Protein 1VDW (pdb70)

Radius of gyration: 22.76 Å; Cα contacts (8 Å, |Δi|>4): 1187; chains: 2; bounding box: 51×47×70 Å

Solvent-accessible surface area: 20806 Å² total; per-residue (Å²): 84,45,168,76,20,83,127,16,0,64,21,4,30,160,50,1,56,139,57,0,48,85,27,39,72,50,112,145,1,40,112,52,88,53,177,125,27,38,34,0,30,72,38,1,16,84,35,4,10,49,52,1,95,121,87,32,10,11,1,0,2,68,124,69,24,138,29,105,67,76,28,71,51,5,0,1,1,20,18,14,14,7,32,29,0,1,40,21,8,0,1,0,0,0,1,1,0,0,2,5,78,99,123,81,38,34,2,0,2,0,8,1,8,31,29,142,24,19,0,7,0,11,52,84,128,5,1,27,31,87,48,124,143,21,147,22,55,154,53,93,110,103,12,0,0,0,16,13,27,110,13,84,8,52,114,1,19,88,84,9,130,63,28,13,10,0,15,1,7,0,0,0,0,0,0,0,0,47,12,1,0,2,0,0,0,0,25,55,90,135,5,39,5,1,20,1,0,0,0,1,10,0,0,79,57,6,46,9,49,0,39,39,84,123,25,146,90,8,146,22,46,26,31,7,93,73,95,18,17,0,0,0,0,20,46,62,131,12,0,79,25,1,42,170,8,55,37,219,160,145,109,92,61,101,85,15,0,58,28,0,12,130,43,0,43,140,51,1,45,84,13,37,34,50,104,104,0,46,96,70,95,92,191,130,44,68,23,2,34,68,33,9,64,94,29,0,7,34,48,1,106,124,82,32,10,20,0,11,8,111,124,50,30,128,37,124,72,71,30,68,62,10,0,11,2,57,11,16,17,8,55,29,0,0,43,24,1,0,1,0,0,0,0,9,0,0,2,0,74,99,155,92,29,57,12,0,2,0,7,1,9,34,31,125,25,13,0,8,0,53,52,74,142,0,0,51,32,83,46,124,114,22,124,26,54,156,72,30,156,99,14,0,0,0,20,18,23,104,9,74,0,41,135,0,17,106,74,14,110,65,28,16,8,0,12,2,14,2,0,0,0,0,0,0,0,47,12,1,0,0,0,0,0,0,8,48,88,130,6,61,17,18,45,5,0,6,0,0,3,0,0,82,47,0,38,7,46,1,29,40,40,135,25,144,88,19,136,21,35,38,37,39,113,119,103,39,25,0,0,0,0,20,38,54,117,12,0,54,30,0,40,164,7,22,58,204

B-factor: mean 20.45, std 10.45, range [6.35, 53.32]

Nearest PDB structures (foldseek):
  1vdw-assembly1_A  TM=1.004E+00  e=4.006E-56  Pyrococcus horikoshii
  1vdw-assembly1_B  TM=9.586E-01  e=2.798E-47  Pyrococcus horikoshii
  1xi6-assembly1_A  TM=9.812E-01  e=2.515E-36  Pyrococcus furiosus
  2pcr-assembly1_A  TM=8.119E-01  e=1.303E-19  Aquifex aeolicus VF5
  3t0j-assembly1_B  TM=8.294E-01  e=2.938E-17  Staphylococcus aureus subsp. aureus MSSA476

CATH classification: 3.30.540.10 (+1 more: 3.40.190.80)

InterPro domains:
  IPR000760 Inositol monophosphatase-like [PF00459] (5-253)
  IPR000760 Inositol monophosphatase-like [PR00377] (41-61)
  IPR000760 Inositol monophosphatase-like [PR00377] (81-97)
  IPR000760 Inositol monophosphatase-like [PR00377] (130-153)
  IPR000760 Inositol monophosphatase-like [PR00377] (164-185)
  IPR000760 Inositol monophosphatase-like [PR00377] (197-221)
  IPR020583 Inositol monophosphatase, metal-binding site [PS00629] (81-94)

Structure (mmCIF, N/CA/C/O backbone):
data_1VDW
#
_entry.id   1VDW
#
_cell.length_a   47.989
_cell.length_b   89.762
_cell.length_c   120.576
_cell.angle_alpha   90.00
_cell.angle_beta   90.00
_cell.angle_gamma   90.00
#
_symmetry.space_group_name_H-M   'P 21 21 21'
#
loop_
_entity.id
_entity.type
_entity.pdbx_description
1 polymer 'hypothetical protein PH1897'
2 non-polymer 1,2-ETHANEDIOL
3 water water
#
loop_
_atom_site.group_PDB
_atom_site.id
_atom_site.type_symbol
_atom_site.label_atom_id
_atom_site.label_alt_id
_atom_site.label_comp_id
_atom_site.label_asym_id
_atom_site.label_entity_id
_atom_site.label_seq_id
_atom_site.pdbx_PDB_ins_code
_atom_site.Cartn_x
_atom_site.Cartn_y
_atom_site.Cartn_z
_atom_site.occupancy
_atom_site.B_iso_or_equiv
_atom_site.auth_seq_id
_atom_site.auth_comp_id
_atom_site.auth_asym_id
_atom_site.auth_atom_id
_atom_site.pdbx_PDB_model_num
ATOM 1 N N . SER A 1 2 ? 4.707 64.732 0.144 1.00 24.46 2 SER A N 1
ATOM 2 C CA . SER A 1 2 ? 3.265 64.440 0.375 1.00 23.80 2 SER A CA 1
ATOM 3 C C . SER A 1 2 ? 2.888 64.796 1.806 1.00 23.38 2 SER A C 1
ATOM 4 O O . SER A 1 2 ? 3.755 65.040 2.644 1.00 24.10 2 SER A O 1
ATOM 7 N N . VAL A 1 3 ? 1.592 64.828 2.086 1.00 23.38 3 VAL A N 1
ATOM 8 C CA . VAL A 1 3 ? 1.141 65.135 3.433 1.00 22.22 3 VAL A CA 1
ATOM 9 C C . VAL A 1 3 ? 1.692 64.070 4.378 1.00 21.44 3 VAL A C 1
ATOM 10 O O . VAL A 1 3 ? 2.108 64.372 5.496 1.00 21.94 3 VAL A O 1
ATOM 14 N N . LYS A 1 4 ? 1.721 62.825 3.911 1.00 21.06 4 LYS A N 1
ATOM 15 C CA . LYS A 1 4 ? 2.221 61.717 4.720 1.00 19.67 4 LYS A CA 1
ATOM 16 C C . LYS A 1 4 ? 3.660 61.920 5.199 1.00 19.22 4 LYS A C 1
ATOM 17 O O . LYS A 1 4 ? 3.980 61.660 6.361 1.00 19.72 4 LYS A O 1
ATOM 23 N N . THR A 1 5 ? 4.531 62.380 4.309 1.00 18.56 5 THR A N 1
ATOM 24 C CA . THR A 1 5 ? 5.922 62.601 4.679 1.00 18.85 5 THR A CA 1
ATOM 25 C C . THR A 1 5 ? 6.079 63.764 5.663 1.00 17.56 5 THR A C 1
ATOM 26 O O . THR A 1 5 ? 6.972 63.753 6.508 1.00 16.96 5 THR A O 1
ATOM 30 N N . TRP A 1 6 ? 5.212 64.767 5.559 1.00 16.90 6 TRP A N 1
ATOM 31 C CA . TRP A 1 6 ? 5.285 65.900 6.474 1.00 16.72 6 TRP A CA 1
ATOM 32 C C . TRP A 1 6 ? 4.856 65.475 7.875 1.00 16.89 6 TRP A C 1
ATOM 33 O O . TRP A 1 6 ? 5.372 65.977 8.874 1.00 15.43 6 TRP A O 1
ATOM 44 N N . ARG A 1 7 ? 3.916 64.540 7.950 1.00 16.35 7 ARG A N 1
ATOM 45 C CA . ARG A 1 7 ? 3.455 64.064 9.244 1.00 16.17 7 ARG A CA 1
ATOM 46 C C . ARG A 1 7 ? 4.586 63.316 9.953 1.00 17.38 7 ARG A C 1
ATOM 47 O O . ARG A 1 7 ? 4.695 63.350 11.178 1.00 17.16 7 ARG A O 1
ATOM 55 N N . LYS A 1 8 ? 5.441 62.653 9.176 1.00 16.97 8 LYS A N 1
ATOM 56 C CA . LYS A 1 8 ? 6.582 61.932 9.742 1.00 15.82 8 LYS A CA 1
ATOM 57 C C . LYS A 1 8 ? 7.539 62.959 10.348 1.00 16.20 8 LYS A C 1
ATOM 58 O O . LYS A 1 8 ? 8.119 62.747 11.414 1.00 15.34 8 LYS A O 1
ATOM 64 N N . ILE A 1 9 ? 7.695 64.084 9.661 1.00 15.98 9 ILE A N 1
ATOM 65 C CA . ILE A 1 9 ? 8.564 65.145 10.145 1.00 15.87 9 ILE A CA 1
ATOM 66 C C . ILE A 1 9 ? 8.021 65.718 11.458 1.00 14.60 9 ILE A C 1
ATOM 67 O O . ILE A 1 9 ? 8.789 66.050 12.362 1.00 14.95 9 ILE A O 1
ATOM 75 N N . ALA A 1 10 ? 6.700 65.821 11.562 1.00 13.66 10 ALA A N 1
ATOM 76 C CA . ALA A 1 10 ? 6.083 66.343 12.779 1.00 13.19 10 ALA A CA 1
ATOM 77 C C . ALA A 1 10 ? 6.483 65.469 13.966 1.00 13.38 10 ALA A C 1
ATOM 78 O O . ALA A 1 10 ? 6.792 65.972 15.049 1.00 13.37 10 ALA A O 1
ATOM 80 N N . ILE A 1 11 ? 6.482 64.154 13.759 1.00 13.73 11 ILE A N 1
ATOM 81 C CA . ILE A 1 11 ? 6.858 63.239 14.826 1.00 13.67 11 ILE A CA 1
ATOM 82 C C . ILE A 1 11 ? 8.333 63.401 15.196 1.00 14.23 11 ILE A C 1
ATOM 83 O O . ILE A 1 11 ? 8.683 63.354 16.372 1.00 14.90 11 ILE A O 1
ATOM 88 N N . ASP A 1 12 ? 9.203 63.581 14.204 1.00 13.91 12 ASP A N 1
ATOM 89 C CA . ASP A 1 12 ? 10.619 63.780 14.507 1.00 15.33 12 ASP A CA 1
ATOM 90 C C . ASP A 1 12 ? 10.736 65.007 15.408 1.00 15.37 12 ASP A C 1
ATOM 91 O O . ASP A 1 12 ? 11.521 65.027 16.354 1.00 15.86 12 ASP A O 1
ATOM 96 N N . ILE A 1 13 ? 9.949 66.034 15.101 1.00 14.54 13 ILE A N 1
ATOM 97 C CA . ILE A 1 13 ? 9.964 67.264 15.879 1.00 14.82 13 ILE A CA 1
ATOM 98 C C . ILE A 1 13 ? 9.447 67.046 17.301 1.00 14.56 13 ILE A C 1
ATOM 99 O O . ILE A 1 13 ? 10.029 67.560 18.256 1.00 14.48 13 ILE A O 1
ATOM 104 N N . ILE A 1 14 ? 8.370 66.281 17.451 1.00 12.98 14 ILE A N 1
ATOM 105 C CA . ILE A 1 14 ? 7.847 65.999 18.787 1.00 14.69 14 ILE A CA 1
ATOM 106 C C . ILE A 1 14 ? 8.976 65.385 19.607 1.00 15.10 14 ILE A C 1
ATOM 107 O O . ILE A 1 14 ? 9.248 65.803 20.730 1.00 15.12 14 ILE A O 1
ATOM 112 N N . ARG A 1 15 ? 9.641 64.389 19.029 1.00 15.08 15 ARG A N 1
ATOM 113 C CA . ARG A 1 15 ? 10.736 63.717 19.714 1.00 14.32 15 ARG A CA 1
ATOM 114 C C . ARG A 1 15 ? 11.898 64.656 20.031 1.00 15.08 15 ARG A C 1
ATOM 115 O O . ARG A 1 15 ? 12.424 64.641 21.145 1.00 15.72 15 ARG A O 1
ATOM 123 N N . ASP A 1 16 ? 12.300 65.474 19.064 1.00 15.82 16 ASP A N 1
ATOM 124 C CA . ASP A 1 16 ? 13.395 66.410 19.290 1.00 17.17 16 ASP A CA 1
ATOM 125 C C . ASP A 1 16 ? 13.026 67.415 20.380 1.00 17.05 16 ASP A C 1
ATOM 126 O O . ASP A 1 16 ? 13.858 67.774 21.215 1.00 16.93 16 ASP A O 1
ATOM 134 N N . PHE A 1 17 ? 11.771 67.856 20.373 1.00 16.08 17 PHE A N 1
ATOM 135 C CA . PHE A 1 17 ? 11.297 68.819 21.356 1.00 15.30 17 PHE A CA 1
ATOM 136 C C . PHE A 1 17 ? 11.312 68.235 22.764 1.00 16.07 17 PHE A C 1
ATOM 137 O O . PHE A 1 17 ? 11.829 68.854 23.694 1.00 14.94 17 PHE A O 1
ATOM 145 N N . ASP A 1 18 ? 10.736 67.050 22.929 1.00 15.59 18 ASP A N 1
ATOM 146 C CA . ASP A 1 18 ? 10.705 66.429 24.248 1.00 16.94 18 ASP A CA 1
ATOM 147 C C . ASP A 1 18 ? 12.106 66.154 24.783 1.00 18.05 18 ASP A C 1
ATOM 148 O O . ASP A 1 18 ? 12.343 66.224 25.987 1.00 18.90 18 ASP A O 1
ATOM 153 N N . HIS A 1 19 ? 13.040 65.847 23.890 1.00 18.89 19 HIS A N 1
ATOM 154 C CA . HIS A 1 19 ? 14.394 65.538 24.322 1.00 19.94 19 HIS A CA 1
ATOM 155 C C . HIS A 1 19 ? 15.262 66.747 24.645 1.00 19.12 19 HIS A C 1
ATOM 156 O O . HIS A 1 19 ? 16.023 66.725 25.611 1.00 19.86 19 HIS A O 1
ATOM 163 N N . ASN A 1 20 ? 15.139 67.802 23.849 1.00 17.70 20 ASN A N 1
ATOM 164 C CA . ASN A 1 20 ? 15.957 68.993 24.039 1.00 19.07 20 ASN A CA 1
ATOM 165 C C . ASN A 1 20 ? 15.304 70.152 24.774 1.00 18.70 20 ASN A C 1
ATOM 166 O O . ASN A 1 20 ? 15.991 70.936 25.426 1.00 20.28 20 ASN A O 1
ATOM 171 N N . ILE A 1 21 ? 13.985 70.267 24.668 1.00 18.11 21 ILE A N 1
ATOM 172 C CA . ILE A 1 21 ? 13.282 71.367 25.309 1.00 17.09 21 ILE A CA 1
ATOM 173 C C . ILE A 1 21 ? 12.590 71.041 26.629 1.00 16.47 21 ILE A C 1
ATOM 174 O O . ILE A 1 21 ? 12.768 71.759 27.610 1.00 15.56 21 ILE A O 1
ATOM 179 N N . MET A 1 22 ? 11.805 69.971 26.677 1.00 15.76 22 MET A N 1
ATOM 180 C CA . MET A 1 22 ? 11.099 69.662 27.918 1.00 17.30 22 MET A CA 1
ATOM 181 C C . MET A 1 22 ? 11.973 69.500 29.164 1.00 18.59 22 MET A C 1
ATOM 182 O O . MET A 1 22 ? 11.541 69.842 30.266 1.00 18.76 22 MET A O 1
ATOM 187 N N . PRO A 1 23 ? 13.204 68.976 29.021 1.00 19.43 23 PRO A N 1
ATOM 188 C CA . PRO A 1 23 ? 14.005 68.848 30.242 1.00 20.44 23 PRO A CA 1
ATOM 189 C C . PRO A 1 23 ? 14.304 70.222 30.840 1.00 20.17 23 PRO A C 1
ATOM 190 O O . PRO A 1 23 ? 14.715 70.337 31.995 1.00 21.78 23 PRO A O 1
ATOM 194 N N . LEU A 1 24 ? 14.091 71.264 30.043 1.00 19.14 24 LEU A N 1
ATOM 195 C CA . LEU A 1 24 ? 14.338 72.630 30.480 1.00 18.28 24 LEU A CA 1
ATOM 196 C C . LEU A 1 24 ? 13.157 73.229 31.241 1.00 17.54 24 LEU A C 1
ATOM 197 O O . LEU A 1 24 ? 13.295 74.270 31.883 1.00 18.66 24 LEU A O 1
ATOM 202 N N . PHE A 1 25 ? 11.996 72.581 31.162 1.00 17.40 25 PHE A N 1
ATOM 203 C CA . PHE A 1 25 ? 10.810 73.072 31.862 1.00 15.46 25 PHE A CA 1
ATOM 204 C C . PHE A 1 25 ? 11.044 72.874 33.357 1.00 16.19 25 PHE A C 1
ATOM 205 O O . PHE A 1 25 ? 11.189 71.746 33.833 1.00 17.75 25 PHE A O 1
ATOM 213 N N . GLY A 1 26 ? 11.089 73.980 34.090 1.00 16.50 26 GLY A N 1
ATOM 214 C CA . GLY A 1 26 ? 11.336 73.912 35.518 1.00 18.07 26 GLY A CA 1
ATOM 215 C C . GLY A 1 26 ? 12.810 74.108 35.825 1.00 20.47 26 GLY A C 1
ATOM 216 O O . GLY A 1 26 ? 13.205 74.178 36.990 1.00 21.41 26 GLY A O 1
ATOM 217 N N . ASN A 1 27 ? 13.625 74.195 34.777 1.00 21.46 27 ASN A N 1
ATOM 218 C CA . ASN A 1 27 ? 15.069 74.385 34.918 1.00 23.25 27 ASN A CA 1
ATOM 219 C C . ASN A 1 27 ? 15.433 75.857 34.715 1.00 24.03 27 ASN A C 1
ATOM 220 O O . ASN A 1 27 ? 15.181 76.424 33.654 1.00 23.12 27 ASN A O 1
ATOM 225 N N . PRO A 1 28 ? 16.045 76.489 35.727 1.00 25.09 28 PRO A N 1
ATOM 226 C CA . PRO A 1 28 ? 16.443 77.900 35.654 1.00 25.52 28 PRO A CA 1
ATOM 227 C C . PRO A 1 28 ? 17.280 78.272 34.427 1.00 25.60 28 PRO A C 1
ATOM 228 O O . PRO A 1 28 ? 17.195 79.395 33.929 1.00 25.82 28 PRO A O 1
ATOM 232 N N . LYS A 1 29 ? 18.085 77.331 33.944 1.00 26.64 29 LYS A N 1
ATOM 233 C CA . LYS A 1 29 ? 18.935 77.573 32.780 1.00 27.59 29 LYS A CA 1
ATOM 234 C C . LYS A 1 29 ? 18.137 78.035 31.565 1.00 26.95 29 LYS A C 1
ATOM 235 O O . LYS A 1 29 ? 18.623 78.822 30.753 1.00 27.82 29 LYS A O 1
ATOM 241 N N . ALA A 1 30 ? 16.911 77.539 31.447 1.00 26.47 30 ALA A N 1
ATOM 242 C CA . ALA A 1 30 ? 16.045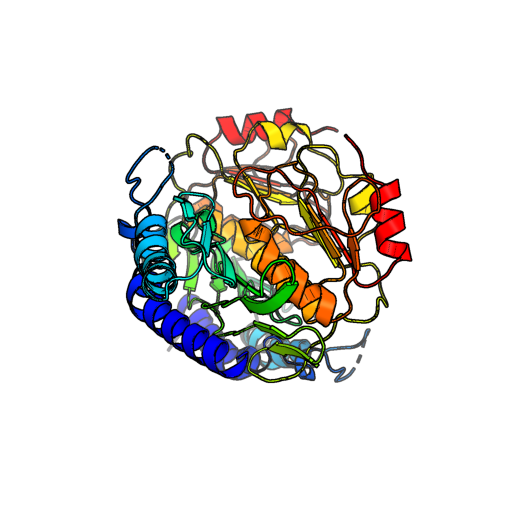 77.880 30.324 1.00 25.17 30 ALA A CA 1
ATOM 243 C C . ALA A 1 30 ? 15.728 79.369 30.208 1.00 24.93 30 ALA A C 1
ATOM 244 O O . ALA A 1 30 ? 15.531 79.883 29.106 1.00 23.89 30 ALA A O 1
ATOM 246 N N . SER A 1 31 ? 15.690 80.063 31.341 1.00 24.72 31 SER A N 1
ATOM 247 C CA . SER A 1 31 ? 15.356 81.484 31.358 1.00 25.95 31 SER A CA 1
ATOM 248 C C . SER A 1 31 ? 16.510 82.447 31.106 1.00 26.15 31 SER A C 1
ATOM 249 O O . SER A 1 31 ? 16.294 83.650 30.961 1.00 26.75 31 SER A O 1
ATOM 252 N N . GLU A 1 32 ? 17.732 81.932 31.053 1.00 26.50 32 GLU A N 1
ATOM 253 C CA . GLU A 1 32 ? 18.885 82.792 30.831 1.00 27.59 32 GLU A CA 1
ATOM 254 C C . GLU A 1 32 ? 18.789 83.545 29.509 1.00 26.94 32 GLU A C 1
ATOM 255 O O . GLU A 1 32 ? 18.594 82.947 28.449 1.00 25.87 32 GLU A O 1
ATOM 261 N N . THR A 1 33 ? 18.916 84.866 29.586 1.00 26.92 33 THR A N 1
ATOM 262 C CA . THR A 1 33 ? 18.860 85.712 28.404 1.00 28.39 33 THR A CA 1
ATOM 263 C C . THR A 1 33 ? 20.178 85.618 27.663 1.00 29.98 33 THR A C 1
ATOM 264 O O . THR A 1 33 ? 21.245 85.915 28.205 1.00 30.36 33 THR A O 1
ATOM 268 N N . ILE A 1 34 ? 20.086 85.203 26.414 1.00 31.36 34 ILE A N 1
ATOM 269 C CA . ILE A 1 34 ? 21.247 85.030 25.567 1.00 33.76 34 ILE A CA 1
ATOM 270 C C . ILE A 1 34 ? 21.665 86.293 24.886 1.00 35.18 34 ILE A C 1
ATOM 271 O O . ILE A 1 34 ? 22.800 86.755 24.988 1.00 35.47 34 ILE A O 1
ATOM 276 N N . SER A 1 35 ? 20.721 86.816 24.133 1.00 36.97 35 SER A N 1
ATOM 277 C CA . SER A 1 35 ? 20.998 87.977 23.360 1.00 39.17 35 SER A CA 1
ATOM 278 C C . SER A 1 35 ? 19.840 88.913 23.408 1.00 40.40 35 SER A C 1
ATOM 279 O O . SER A 1 35 ? 18.739 88.565 23.831 1.00 40.75 35 SER A O 1
ATOM 282 N N . ILE A 1 36 ? 20.114 90.129 22.991 1.00 41.79 36 ILE A N 1
ATOM 283 C CA . ILE A 1 36 ? 19.088 91.123 22.937 1.00 42.93 36 ILE A CA 1
ATOM 284 C C . ILE A 1 36 ? 19.292 91.865 21.634 1.00 43.46 36 ILE A C 1
ATOM 285 O O . ILE A 1 36 ? 20.098 92.785 21.548 1.00 44.14 36 ILE A O 1
ATOM 290 N N . GLU A 1 42 ? 14.221 90.170 24.088 1.00 35.68 42 GLU A N 1
ATOM 291 C CA . GLU A 1 42 ? 15.128 89.259 24.787 1.00 35.92 42 GLU A CA 1
ATOM 292 C C . GLU A 1 42 ? 15.013 87.814 24.318 1.00 35.01 42 GLU A C 1
ATOM 293 O O . GLU A 1 42 ? 13.938 87.218 24.380 1.00 35.38 42 GLU A O 1
ATOM 299 N N . THR A 1 43 ? 16.122 87.245 23.866 1.00 33.06 43 THR A N 1
ATOM 300 C CA . THR A 1 43 ? 16.120 85.861 23.420 1.00 30.19 43 THR A CA 1
ATOM 301 C C . THR A 1 43 ? 16.716 85.041 24.549 1.00 28.19 43 THR A C 1
ATOM 302 O O . THR A 1 43 ? 17.779 85.378 25.064 1.00 28.01 43 THR A O 1
ATOM 306 N N . LYS A 1 44 ? 16.023 83.981 24.946 1.00 24.01 44 LYS A N 1
ATOM 307 C CA . LYS A 1 44 ? 16.504 83.141 26.034 1.00 22.78 44 LYS A CA 1
ATOM 308 C C . LYS A 1 44 ? 16.957 81.766 25.563 1.00 20.12 44 LYS A C 1
ATOM 309 O O . LYS A 1 44 ? 16.684 81.365 24.432 1.00 19.00 44 LYS A O 1
ATOM 315 N N . VAL A 1 45 ? 17.658 81.049 26.436 1.00 19.65 45 VAL A N 1
ATOM 316 C CA . VAL A 1 45 ? 18.167 79.725 26.103 1.00 19.26 45 VAL A CA 1
ATOM 317 C C . VAL A 1 45 ? 17.125 78.818 25.456 1.00 17.77 45 VAL A C 1
ATOM 318 O O . VAL A 1 45 ? 17.357 78.279 24.379 1.00 17.35 45 VAL A O 1
ATOM 322 N N . VAL A 1 46 ? 15.968 78.664 26.091 1.00 16.71 46 VAL A N 1
ATOM 323 C CA . VAL A 1 46 ? 14.943 77.788 25.536 1.00 15.72 46 VAL A CA 1
ATOM 324 C C . VAL A 1 46 ? 14.491 78.196 24.127 1.00 14.40 46 VAL A C 1
ATOM 325 O O . VAL A 1 46 ? 14.208 77.334 23.295 1.00 14.71 46 VAL A O 1
ATOM 329 N N . ASP A 1 47 ? 14.431 79.495 23.855 1.00 14.24 47 ASP A N 1
ATOM 330 C CA . ASP A 1 47 ? 14.026 79.969 22.530 1.00 14.55 47 ASP A CA 1
ATOM 331 C C . ASP A 1 47 ? 15.041 79.539 21.476 1.00 15.25 47 ASP A C 1
ATOM 332 O O . ASP A 1 47 ? 14.679 79.066 20.399 1.00 15.32 47 ASP A O 1
ATOM 337 N N . LYS A 1 48 ? 16.318 79.716 21.802 1.00 15.12 48 LYS A N 1
ATOM 338 C CA . LYS A 1 48 ? 17.396 79.372 20.887 1.00 15.57 48 LYS A CA 1
ATOM 339 C C . LYS A 1 48 ? 17.487 77.874 20.647 1.00 14.53 48 LYS A C 1
ATOM 340 O O . LYS A 1 48 ? 17.703 77.436 19.515 1.00 14.91 48 LYS A O 1
ATOM 346 N N . VAL A 1 49 ? 17.335 77.086 21.704 1.00 14.61 49 VAL A N 1
ATOM 347 C CA . VAL A 1 49 ? 17.395 75.642 21.552 1.00 16.22 49 VAL A CA 1
ATOM 348 C C . VAL A 1 49 ? 16.234 75.185 20.677 1.00 16.40 49 VAL A C 1
ATOM 349 O O . VAL A 1 49 ? 16.410 74.358 19.784 1.00 17.50 49 VAL A O 1
ATOM 353 N N . ALA A 1 50 ? 15.049 75.736 20.924 1.00 16.11 50 ALA A N 1
ATOM 354 C CA . ALA A 1 50 ? 13.876 75.371 20.140 1.00 16.29 50 ALA A CA 1
ATOM 355 C C . ALA A 1 50 ? 14.097 75.743 18.679 1.00 15.90 50 ALA A C 1
ATOM 356 O O . ALA A 1 50 ? 13.738 74.992 17.772 1.00 16.79 50 ALA A O 1
ATOM 358 N N . GLU A 1 51 ? 14.697 76.907 18.459 1.00 16.80 51 GLU A N 1
ATOM 359 C CA . GLU A 1 51 ? 14.967 77.373 17.109 1.00 17.51 51 GLU A CA 1
ATOM 360 C C . GLU A 1 51 ? 15.981 76.472 16.408 1.00 17.85 51 GLU A C 1
ATOM 361 O O . GLU A 1 51 ? 15.792 76.096 15.251 1.00 17.89 51 GLU A O 1
ATOM 367 N N . ASN A 1 52 ? 17.052 76.120 17.114 1.00 17.59 52 ASN A N 1
ATOM 368 C CA . ASN A 1 52 ? 18.095 75.274 16.538 1.00 18.56 52 ASN A CA 1
ATOM 369 C C . ASN A 1 52 ? 17.587 73.946 16.007 1.00 20.69 52 ASN A C 1
ATOM 370 O O . ASN A 1 52 ? 17.896 73.564 14.879 1.00 21.78 52 ASN A O 1
ATOM 375 N N . ILE A 1 53 ? 16.812 73.240 16.820 1.00 21.83 53 ILE A N 1
ATOM 376 C CA . ILE A 1 53 ? 16.305 71.933 16.427 1.00 24.58 53 ILE A CA 1
ATOM 377 C C . ILE A 1 53 ? 15.288 71.935 15.292 1.00 24.52 53 ILE A C 1
ATOM 378 O O . ILE A 1 53 ? 15.339 71.073 14.413 1.00 26.19 53 ILE A O 1
ATOM 383 N N . ILE A 1 54 ? 14.380 72.903 15.288 1.00 23.09 54 ILE A N 1
ATOM 384 C CA . ILE A 1 54 ? 13.353 72.942 14.257 1.00 23.30 54 ILE A CA 1
ATOM 385 C C . ILE A 1 54 ? 13.757 73.643 12.960 1.00 23.37 54 ILE A C 1
ATOM 386 O O . ILE A 1 54 ? 13.465 73.147 11.872 1.00 22.75 54 ILE A O 1
ATOM 395 N N . ILE A 1 55 ? 14.427 74.784 13.062 1.00 23.87 55 ILE A N 1
ATOM 396 C CA . ILE A 1 55 ? 14.835 75.505 11.863 1.00 24.54 55 ILE A CA 1
ATOM 397 C C . ILE A 1 55 ? 15.820 74.689 11.035 1.00 24.55 55 ILE A C 1
ATOM 398 O O . ILE A 1 55 ? 15.702 74.615 9.811 1.00 24.51 55 ILE A O 1
ATOM 403 N N . SER A 1 56 ? 16.787 74.070 11.704 1.00 24.08 56 SER A N 1
ATOM 404 C CA . SER A 1 56 ? 17.781 73.259 11.012 1.00 24.52 56 SER A CA 1
ATOM 405 C C . SER A 1 56 ? 17.088 72.119 10.275 1.00 23.09 56 SER A C 1
ATOM 406 O O . SER A 1 56 ? 17.448 71.780 9.148 1.00 23.42 56 SER A O 1
ATOM 409 N N . LYS A 1 57 ? 16.085 71.537 10.920 1.00 22.16 57 LYS A N 1
ATOM 410 C CA . LYS A 1 57 ? 15.326 70.432 10.348 1.00 21.72 57 LYS A CA 1
ATOM 411 C C . LYS A 1 57 ? 14.778 70.779 8.966 1.00 21.26 57 LYS A C 1
ATOM 412 O O . LYS A 1 57 ? 14.995 70.050 7.997 1.00 21.82 57 LYS A O 1
ATOM 418 N N . PHE A 1 58 ? 14.075 71.902 8.874 1.00 19.79 58 PHE A N 1
ATOM 419 C CA . PHE A 1 58 ? 13.492 72.328 7.609 1.00 19.25 58 PHE A CA 1
ATOM 420 C C . PHE A 1 58 ? 14.515 72.896 6.635 1.00 20.14 58 PHE A C 1
ATOM 421 O O . PHE A 1 58 ? 14.385 72.721 5.423 1.00 18.76 58 PHE A O 1
ATOM 429 N N . LYS A 1 59 ? 15.535 73.567 7.158 1.00 20.91 59 LYS A N 1
ATOM 430 C CA . LYS A 1 59 ? 16.571 74.133 6.303 1.00 22.14 59 LYS A CA 1
ATOM 431 C C . LYS A 1 59 ? 17.279 73.006 5.558 1.00 22.68 59 LYS A C 1
ATOM 432 O O . LYS A 1 59 ? 17.514 73.099 4.353 1.00 22.11 59 LYS A O 1
ATOM 438 N N . ASP A 1 60 ? 17.605 71.937 6.281 1.00 22.44 60 ASP A N 1
ATOM 439 C CA . ASP A 1 60 ? 18.292 70.792 5.691 1.00 23.26 60 ASP A CA 1
ATOM 440 C C . ASP A 1 60 ? 17.441 70.057 4.661 1.00 22.59 60 ASP A C 1
ATOM 441 O O . ASP A 1 60 ? 17.971 69.335 3.817 1.00 22.23 60 ASP A O 1
ATOM 446 N N . LEU A 1 61 ? 16.124 70.228 4.735 1.00 21.54 61 LEU A N 1
ATOM 447 C CA . LEU A 1 61 ? 15.222 69.583 3.786 1.00 20.61 61 LEU A CA 1
ATOM 448 C C . LEU A 1 61 ? 15.211 70.344 2.469 1.00 20.53 61 LEU A C 1
ATOM 449 O O . LEU A 1 61 ? 14.682 69.861 1.467 1.00 21.56 61 LEU A O 1
ATOM 454 N N . GLY A 1 62 ? 15.787 71.541 2.485 1.00 20.01 62 GLY A N 1
ATOM 455 C CA . GLY A 1 62 ? 15.855 72.356 1.286 1.00 20.24 62 GLY A CA 1
ATOM 456 C C . GLY A 1 62 ? 14.627 73.193 0.978 1.00 19.97 62 GLY A C 1
ATOM 457 O O . GLY A 1 62 ? 14.487 73.691 -0.137 1.00 20.54 62 GLY A O 1
ATOM 458 N N . VAL A 1 63 ? 13.738 73.362 1.951 1.00 18.60 63 VAL A N 1
ATOM 459 C CA . VAL A 1 63 ? 12.534 74.157 1.729 1.00 18.19 63 VAL A CA 1
ATOM 460 C C . VAL A 1 63 ? 12.730 75.590 2.217 1.00 16.28 63 VAL A C 1
ATOM 461 O O . VAL A 1 63 ? 13.692 75.882 2.931 1.00 17.87 63 VAL A O 1
ATOM 465 N N . ASN A 1 64 ? 11.829 76.484 1.817 1.00 16.76 64 ASN A N 1
ATOM 466 C CA . ASN A 1 64 ? 11.910 77.873 2.254 1.00 16.82 64 ASN A CA 1
ATOM 467 C C . ASN A 1 64 ? 11.403 77.896 3.689 1.00 16.63 64 ASN A C 1
ATOM 468 O O . ASN A 1 64 ? 10.509 77.129 4.045 1.00 16.39 64 ASN A O 1
ATOM 473 N N . VAL A 1 65 ? 11.972 78.766 4.514 1.00 16.87 65 VAL A N 1
ATOM 474 C CA . VAL A 1 65 ? 11.565 78.842 5.908 1.00 16.88 65 VAL A CA 1
ATOM 475 C C . VAL A 1 65 ? 11.291 80.263 6.360 1.00 18.11 65 VAL A C 1
ATOM 476 O O . VAL A 1 65 ? 12.047 81.186 6.054 1.00 19.76 65 VAL A O 1
ATOM 480 N N . VAL A 1 66 ? 10.199 80.431 7.095 1.00 17.05 66 VAL A N 1
ATOM 481 C CA . VAL A 1 66 ? 9.826 81.730 7.626 1.00 15.93 66 VAL A CA 1
ATOM 482 C C . VAL A 1 66 ? 9.644 81.579 9.130 1.00 15.88 66 VAL A C 1
ATOM 483 O O . VAL A 1 66 ? 8.813 80.795 9.588 1.00 16.17 66 VAL A O 1
ATOM 487 N N . SER A 1 67 ? 10.453 82.303 9.892 1.00 15.94 67 SER A N 1
ATOM 488 C CA . SER A 1 67 ? 10.373 82.274 11.347 1.00 18.74 67 SER A CA 1
ATOM 489 C C . SER A 1 67 ? 10.674 83.700 11.799 1.00 20.28 67 SER A C 1
ATOM 490 O O . SER A 1 67 ? 11.482 84.393 11.182 1.00 20.98 67 SER A O 1
ATOM 494 N N . GLU A 1 68 ? 10.025 84.137 12.871 1.00 22.03 68 GLU A N 1
ATOM 495 C CA . GLU A 1 68 ? 10.202 85.500 13.362 1.00 24.74 68 GLU A CA 1
ATOM 496 C C . GLU A 1 68 ? 11.640 85.958 13.586 1.00 26.44 68 GLU A C 1
ATOM 497 O O . GLU A 1 68 ? 12.037 87.018 13.097 1.00 26.32 68 GLU A O 1
ATOM 503 N N . GLU A 1 69 ? 12.421 85.167 14.313 1.00 28.25 69 GLU A N 1
ATOM 504 C CA . GLU A 1 69 ? 13.801 85.537 14.613 1.00 30.86 69 GLU A CA 1
ATOM 505 C C . GLU A 1 69 ? 14.795 85.400 13.461 1.00 31.61 69 GLU A C 1
ATOM 506 O O . GLU A 1 69 ? 15.776 86.142 13.395 1.00 32.71 69 GLU A O 1
ATOM 512 N N . ILE A 1 70 ? 14.546 84.461 12.555 1.00 32.54 70 ILE A N 1
ATOM 513 C CA . ILE A 1 70 ? 15.443 84.245 11.424 1.00 32.89 70 ILE A CA 1
ATOM 514 C C . ILE A 1 70 ? 14.954 84.938 10.154 1.00 32.57 70 ILE A C 1
ATOM 515 O O . ILE A 1 70 ? 15.699 85.079 9.183 1.00 33.37 70 ILE A O 1
ATOM 520 N N . GLY A 1 71 ? 13.703 85.383 10.170 1.00 31.84 71 GLY A N 1
ATOM 521 C CA . GLY A 1 71 ? 13.150 86.053 9.009 1.00 30.86 71 GLY A CA 1
ATOM 522 C C . GLY A 1 71 ? 12.675 85.067 7.960 1.00 31.14 71 GLY A C 1
ATOM 523 O O . GLY A 1 71 ? 11.840 84.208 8.239 1.00 31.04 71 GLY A O 1
ATOM 524 N N . ARG A 1 72 ? 13.209 85.184 6.750 1.00 30.93 72 ARG A N 1
ATOM 525 C CA . ARG A 1 72 ? 12.821 84.288 5.670 1.00 31.69 72 ARG A CA 1
ATOM 526 C C . ARG A 1 72 ? 14.027 83.702 4.948 1.00 30.86 72 ARG A C 1
ATOM 527 O O . ARG A 1 72 ? 14.840 84.432 4.380 1.00 31.25 72 ARG A O 1
ATOM 535 N N . ILE A 1 73 ? 14.137 82.377 4.980 1.00 29.62 73 ILE A N 1
ATOM 536 C CA . ILE A 1 73 ? 15.230 81.680 4.316 1.00 28.51 73 ILE A CA 1
ATOM 537 C C . ILE A 1 73 ? 14.726 81.209 2.958 1.00 27.87 73 ILE A C 1
ATOM 538 O O . ILE A 1 73 ? 13.928 80.275 2.870 1.00 26.27 73 ILE A O 1
ATOM 543 N N . ASP A 1 74 ? 15.188 81.868 1.901 1.00 27.13 74 ASP A N 1
ATOM 544 C CA . ASP A 1 74 ? 14.785 81.520 0.545 1.00 27.24 74 ASP A CA 1
ATOM 545 C C . ASP A 1 74 ? 15.772 80.525 -0.050 1.00 26.46 74 ASP A C 1
ATOM 546 O O . ASP A 1 74 ? 16.950 80.836 -0.216 1.00 27.31 74 ASP A O 1
ATOM 551 N N . GLN A 1 75 ? 15.290 79.326 -0.359 1.00 25.13 75 GLN A N 1
ATOM 552 C CA . GLN A 1 75 ? 16.138 78.297 -0.946 1.00 24.97 75 GLN A CA 1
ATOM 553 C C . GLN A 1 75 ? 15.604 77.886 -2.315 1.00 24.27 75 GLN A C 1
ATOM 554 O O . GLN A 1 75 ? 15.897 76.796 -2.803 1.00 24.31 75 GLN A O 1
ATOM 560 N N . GLY A 1 76 ? 14.814 78.766 -2.924 1.00 24.10 76 GLY A N 1
ATOM 561 C CA . GLY A 1 76 ? 14.253 78.488 -4.234 1.00 24.36 76 GLY A CA 1
ATOM 562 C C . GLY A 1 76 ? 13.431 77.215 -4.274 1.00 23.72 76 GLY A C 1
ATOM 563 O O . GLY A 1 76 ? 13.356 76.543 -5.303 1.00 24.56 76 GLY A O 1
ATOM 564 N N . SER A 1 77 ? 12.809 76.882 -3.148 1.00 22.16 77 SER A N 1
ATOM 565 C CA . SER A 1 77 ? 11.993 75.680 -3.055 1.00 21.47 77 SER A CA 1
ATOM 566 C C . SER A 1 77 ? 10.542 75.941 -3.437 1.00 20.39 77 SER A C 1
ATOM 567 O O . SER A 1 77 ? 10.082 77.083 -3.447 1.00 21.54 77 SER A O 1
ATOM 570 N N . ASP A 1 78 ? 9.828 74.867 -3.755 1.00 20.91 78 ASP A N 1
ATOM 571 C CA . ASP A 1 78 ? 8.421 74.956 -4.111 1.00 21.17 78 ASP A CA 1
ATOM 572 C C . ASP A 1 78 ? 7.567 74.795 -2.849 1.00 19.96 78 ASP A C 1
ATOM 573 O O . ASP A 1 78 ? 6.338 74.820 -2.908 1.00 20.71 78 ASP A O 1
ATOM 578 N N . TYR A 1 79 ? 8.241 74.647 -1.711 1.00 18.64 79 TYR A N 1
ATOM 579 C CA . TYR A 1 79 ? 7.588 74.498 -0.412 1.00 17.21 79 TYR A CA 1
ATOM 580 C C . TYR A 1 79 ? 8.110 75.535 0.571 1.00 15.88 79 TYR A C 1
ATOM 581 O O . TYR A 1 79 ? 9.304 75.830 0.599 1.00 16.06 79 TYR A O 1
ATOM 590 N N . THR A 1 80 ? 7.209 76.076 1.384 1.00 15.62 80 THR A N 1
ATOM 591 C CA . THR A 1 80 ? 7.576 77.069 2.386 1.00 15.01 80 THR A CA 1
ATOM 592 C C . THR A 1 80 ? 6.959 76.676 3.720 1.00 13.89 80 THR A C 1
ATOM 593 O O . THR A 1 80 ? 5.788 76.315 3.789 1.00 14.20 80 THR A O 1
ATOM 597 N N . VAL A 1 81 ? 7.760 76.736 4.774 1.00 13.86 81 VAL A N 1
ATOM 598 C CA . VAL A 1 81 ? 7.274 76.402 6.100 1.00 13.60 81 VAL A CA 1
ATOM 599 C C . VAL A 1 81 ? 7.272 77.678 6.943 1.00 14.42 81 VAL A C 1
ATOM 600 O O . VAL A 1 81 ? 8.267 78.404 6.988 1.00 15.13 81 VAL A O 1
ATOM 606 N N . VAL A 1 82 ? 6.133 77.957 7.575 1.00 13.40 82 VAL A N 1
ATOM 607 C CA . VAL A 1 82 ? 5.951 79.137 8.426 1.00 13.34 82 VAL A CA 1
ATOM 608 C C . VAL A 1 82 ? 5.856 78.571 9.835 1.00 13.38 82 VAL A C 1
ATOM 609 O O . VAL A 1 82 ? 4.875 77.909 10.186 1.00 14.00 82 VAL A O 1
ATOM 613 N N . VAL A 1 83 ? 6.868 78.853 10.647 1.00 13.38 83 VAL A N 1
ATOM 614 C CA . VAL A 1 83 ? 6.938 78.259 11.970 1.00 14.80 83 VAL A CA 1
ATOM 615 C C . VAL A 1 83 ? 7.232 79.144 13.172 1.00 14.55 83 VAL A C 1
ATOM 616 O O . VAL A 1 83 ? 7.841 80.208 13.064 1.00 14.42 83 VAL A O 1
ATOM 622 N N . ASP A 1 84 ? 6.756 78.677 14.322 1.00 13.33 84 ASP A N 1
ATOM 623 C CA . ASP A 1 84 ? 7.015 79.307 15.606 1.00 12.73 84 ASP A CA 1
ATOM 624 C C . ASP A 1 84 ? 7.576 78.132 16.406 1.00 12.30 84 ASP A C 1
ATOM 625 O O . ASP A 1 84 ? 6.830 77.263 16.858 1.00 12.57 84 ASP A O 1
ATOM 630 N N . PRO A 1 85 ? 8.906 78.074 16.568 1.00 12.22 85 PRO A N 1
ATOM 631 C CA . PRO A 1 85 ? 9.584 77.000 17.304 1.00 12.55 85 PRO A CA 1
ATOM 632 C C . PRO A 1 85 ? 9.075 76.794 18.727 1.00 12.19 85 PRO A C 1
ATOM 633 O O . PRO A 1 85 ? 9.058 75.676 19.242 1.00 12.97 85 PRO A O 1
ATOM 637 N N . LEU A 1 86 ? 8.687 77.886 19.370 1.00 11.10 86 LEU A N 1
ATOM 638 C CA . LEU A 1 86 ? 8.168 77.809 20.726 1.00 11.52 86 LEU A CA 1
ATOM 639 C C . LEU A 1 86 ? 7.258 78.980 21.019 1.00 11.11 86 LEU A C 1
ATOM 640 O O . LEU A 1 86 ? 7.711 80.098 21.269 1.00 12.14 86 LEU A O 1
ATOM 645 N N . ASP A 1 87 ? 5.963 78.713 20.945 1.00 8.96 87 ASP A N 1
ATOM 646 C CA . ASP A 1 87 ? 4.956 79.712 21.255 1.00 9.85 87 ASP A CA 1
ATOM 647 C C . ASP A 1 87 ? 4.742 79.574 22.755 1.00 9.63 87 ASP A C 1
ATOM 648 O O . ASP A 1 87 ? 4.603 78.467 23.258 1.00 11.61 87 ASP A O 1
ATOM 653 N N . GLY A 1 88 ? 4.737 80.689 23.474 1.00 9.85 88 GLY A N 1
ATOM 654 C CA . GLY A 1 88 ? 4.543 80.630 24.914 1.00 9.14 88 GLY A CA 1
ATOM 655 C C . GLY A 1 88 ? 5.846 80.627 25.690 1.00 9.29 88 GLY A C 1
ATOM 656 O O . GLY A 1 88 ? 5.952 79.994 26.736 1.00 10.17 88 GLY A O 1
ATOM 657 N N . SER A 1 89 ? 6.838 81.358 25.187 1.00 9.69 89 SER A N 1
ATOM 658 C CA . SER A 1 89 ? 8.149 81.438 25.823 1.00 10.96 89 SER A CA 1
ATOM 659 C C . SER A 1 89 ? 8.091 81.913 27.277 1.00 9.42 89 SER A C 1
ATOM 660 O O . SER A 1 89 ? 8.665 81.281 28.166 1.00 10.73 89 SER A O 1
ATOM 663 N N . TYR A 1 90 ? 7.429 83.044 27.515 1.00 9.80 90 TYR A N 1
ATOM 664 C CA . TYR A 1 90 ? 7.320 83.552 28.879 1.00 8.85 90 TYR A CA 1
ATOM 665 C C . TYR A 1 90 ? 6.695 82.486 29.769 1.00 8.60 90 TYR A C 1
ATOM 666 O O . TYR A 1 90 ? 7.162 82.226 30.876 1.00 9.04 90 TYR A O 1
ATOM 675 N N . ASN A 1 91 ? 5.624 81.871 29.284 1.00 8.03 91 ASN A N 1
ATOM 676 C CA . ASN A 1 91 ? 4.952 80.847 30.067 1.00 8.78 91 ASN A CA 1
ATOM 677 C C . ASN A 1 91 ? 5.901 79.713 30.405 1.00 8.48 91 ASN A C 1
ATOM 678 O O . ASN A 1 91 ? 5.996 79.289 31.555 1.00 8.45 91 ASN A O 1
ATOM 683 N N . PHE A 1 92 ? 6.605 79.219 29.393 1.00 8.71 92 PHE A N 1
ATOM 684 C CA . PHE A 1 92 ? 7.535 78.122 29.590 1.00 9.13 92 PHE A CA 1
ATOM 685 C C . PHE A 1 92 ? 8.558 78.399 30.690 1.00 9.24 92 PHE A C 1
ATOM 686 O O . PHE A 1 92 ? 8.726 77.590 31.596 1.00 10.32 92 PHE A O 1
ATOM 694 N N . ILE A 1 93 ? 9.230 79.542 30.617 1.00 9.60 93 ILE A N 1
ATOM 695 C CA . ILE A 1 93 ? 10.253 79.841 31.611 1.00 11.89 93 ILE A CA 1
ATOM 696 C C . ILE A 1 93 ? 9.699 80.144 32.995 1.00 11.90 93 ILE A C 1
ATOM 697 O O . ILE A 1 93 ? 10.446 80.172 33.969 1.00 14.12 93 ILE A O 1
ATOM 702 N N . ASN A 1 94 ? 8.390 80.356 33.088 1.00 10.61 94 ASN A N 1
ATOM 703 C CA . ASN A 1 94 ? 7.768 80.626 34.375 1.00 9.86 94 ASN A CA 1
ATOM 704 C C . ASN A 1 94 ? 6.914 79.463 34.855 1.00 9.45 94 ASN A C 1
ATOM 705 O O . ASN A 1 94 ? 6.129 79.606 35.789 1.00 10.48 94 ASN A O 1
ATOM 710 N N . GLY A 1 95 ? 7.086 78.310 34.218 1.00 9.84 95 GLY A N 1
ATOM 711 C CA . GLY A 1 95 ? 6.350 77.120 34.610 1.00 9.30 95 GLY A CA 1
ATOM 712 C C . GLY A 1 95 ? 4.857 77.145 34.351 1.00 9.07 95 GLY A C 1
ATOM 713 O O . GLY A 1 95 ? 4.116 76.380 34.972 1.00 10.34 95 GLY A O 1
ATOM 714 N N . ILE A 1 96 ? 4.410 78.015 33.451 1.00 9.68 96 ILE A N 1
ATOM 715 C CA . ILE A 1 96 ? 2.990 78.119 33.113 1.00 9.12 96 ILE A CA 1
ATOM 716 C C . ILE A 1 96 ? 2.785 77.122 31.967 1.00 9.16 96 ILE A C 1
ATOM 717 O O . ILE A 1 96 ? 3.379 77.265 30.898 1.00 9.47 96 ILE A O 1
ATOM 722 N N . PRO A 1 97 ? 1.926 76.105 32.172 1.00 8.91 97 PRO A N 1
ATOM 723 C CA . PRO A 1 97 ? 1.656 75.058 31.182 1.00 9.58 97 PRO A CA 1
ATOM 724 C C . PRO A 1 97 ? 0.882 75.386 29.921 1.00 9.02 97 PRO A C 1
ATOM 725 O O . PRO A 1 97 ? -0.056 74.673 29.561 1.00 9.66 97 PRO A O 1
ATOM 729 N N . PHE A 1 98 ? 1.291 76.453 29.245 1.00 8.59 98 PHE A N 1
ATOM 730 C CA . PHE A 1 98 ? 0.676 76.866 27.994 1.00 8.38 98 PHE A CA 1
ATOM 731 C C . PHE A 1 98 ? 1.774 77.265 27.020 1.00 7.79 98 PHE A C 1
ATOM 732 O O . PHE A 1 98 ? 2.226 78.401 27.019 1.00 8.53 98 PHE A O 1
ATOM 740 N N . PHE A 1 99 ? 2.225 76.308 26.217 1.00 8.36 99 PHE A N 1
ATOM 741 C CA . PHE A 1 99 ? 3.244 76.566 25.203 1.00 8.00 99 PHE A CA 1
ATOM 742 C C . PHE A 1 99 ? 3.116 75.490 24.135 1.00 8.30 99 PHE A C 1
ATOM 743 O O . PHE A 1 99 ? 2.535 74.435 24.382 1.00 8.49 99 PHE A O 1
ATOM 751 N N . ALA A 1 100 ? 3.648 75.759 22.947 1.00 8.47 100 ALA A N 1
ATOM 752 C CA . ALA A 1 100 ? 3.502 74.819 21.849 1.00 8.61 100 ALA A CA 1
ATOM 753 C C . ALA A 1 100 ? 4.477 75.069 20.723 1.00 9.35 100 ALA A C 1
ATOM 754 O O . ALA A 1 100 ? 5.179 76.077 20.701 1.00 9.92 100 ALA A O 1
ATOM 756 N N . VAL A 1 101 ? 4.504 74.117 19.794 1.00 9.08 101 VAL A N 1
ATOM 757 C CA . VAL A 1 101 ? 5.299 74.217 18.577 1.00 9.34 101 VAL A CA 1
ATOM 758 C C . VAL A 1 101 ? 4.241 74.393 17.486 1.00 9.11 101 VAL A C 1
ATOM 759 O O . VAL A 1 101 ? 3.245 73.663 17.463 1.00 9.80 101 VAL A O 1
ATOM 763 N N . SER A 1 102 ? 4.454 75.352 16.591 1.00 9.91 102 SER A N 1
ATOM 764 C CA . SER A 1 102 ? 3.497 75.644 15.520 1.00 9.53 102 SER A CA 1
ATOM 765 C C . SER A 1 102 ? 4.179 75.603 14.154 1.00 9.84 102 SER A C 1
ATOM 766 O O . SER A 1 102 ? 5.141 76.335 13.922 1.00 10.86 102 SER A O 1
ATOM 769 N N . VAL A 1 103 ? 3.678 74.757 13.256 1.00 9.17 103 VAL A N 1
ATOM 770 C CA . VAL A 1 103 ? 4.262 74.621 11.922 1.00 10.09 103 VAL A CA 1
ATOM 771 C C . VAL A 1 103 ? 3.196 74.547 10.836 1.00 9.50 103 VAL A C 1
ATOM 772 O O . VAL A 1 103 ? 2.284 73.728 10.912 1.00 10.07 103 VAL A O 1
ATOM 776 N N . ALA A 1 104 ? 3.316 75.406 9.825 1.00 10.34 104 ALA A N 1
ATOM 777 C CA . ALA A 1 104 ? 2.392 75.406 8.693 1.00 10.56 104 ALA A CA 1
ATOM 778 C C . ALA A 1 104 ? 3.226 75.186 7.429 1.00 11.16 104 ALA A C 1
ATOM 779 O O . ALA A 1 104 ? 4.236 75.860 7.217 1.00 12.28 104 ALA A O 1
ATOM 781 N N . ILE A 1 105 ? 2.799 74.229 6.611 1.00 10.92 105 ILE A N 1
ATOM 782 C CA . ILE A 1 105 ? 3.497 73.874 5.374 1.00 12.90 105 ILE A CA 1
ATOM 783 C C . ILE A 1 105 ? 2.710 74.324 4.158 1.00 12.44 105 ILE A C 1
ATOM 784 O O . ILE A 1 105 ? 1.529 74.003 4.013 1.00 12.44 105 ILE A O 1
ATOM 789 N N . PHE A 1 106 ? 3.377 75.041 3.263 1.00 14.32 106 PHE A N 1
ATOM 790 C CA . PHE A 1 106 ? 2.718 75.542 2.065 1.00 15.78 106 PHE A CA 1
ATOM 791 C C . PHE A 1 106 ? 3.324 75.005 0.786 1.00 17.20 106 PHE A C 1
ATOM 792 O O . PHE A 1 106 ? 4.546 75.008 0.619 1.00 16.85 106 PHE A O 1
ATOM 800 N N . HIS A 1 107 ? 2.463 74.541 -0.109 1.00 19.54 107 HIS A N 1
ATOM 801 C CA . HIS A 1 107 ? 2.924 74.082 -1.397 1.00 22.77 107 HIS A CA 1
ATOM 802 C C . HIS A 1 107 ? 2.787 75.335 -2.217 1.00 24.38 107 HIS A C 1
ATOM 803 O O . HIS A 1 107 ? 1.733 75.582 -2.790 1.00 23.84 107 HIS A O 1
ATOM 810 N N . GLU A 1 108 ? 3.851 76.130 -2.231 1.00 26.63 108 GLU A N 1
ATOM 811 C CA . GLU A 1 108 ? 3.851 77.405 -2.929 1.00 28.13 108 GLU A CA 1
ATOM 812 C C . GLU A 1 108 ? 2.985 78.258 -2.028 1.00 28.40 108 GLU A C 1
ATOM 813 O O . GLU A 1 108 ? 3.187 78.253 -0.819 1.00 28.40 108 GLU A O 1
ATOM 819 N N . LYS A 1 109 ? 2.008 78.956 -2.597 1.00 27.91 109 LYS A N 1
ATOM 820 C CA . LYS A 1 109 ? 1.128 79.803 -1.794 1.00 27.69 109 LYS A CA 1
ATOM 821 C C . LYS A 1 109 ? -0.049 79.049 -1.203 1.00 26.18 109 LYS A C 1
ATOM 822 O O . LYS A 1 109 ? -0.939 79.642 -0.592 1.00 27.69 109 LYS A O 1
ATOM 828 N N . ASP A 1 110 ? -0.046 77.735 -1.358 1.00 23.56 110 ASP A N 1
ATOM 829 C CA . ASP A 1 110 ? -1.145 76.940 -0.842 1.00 22.60 110 ASP A CA 1
ATOM 830 C C . ASP A 1 110 ? -0.81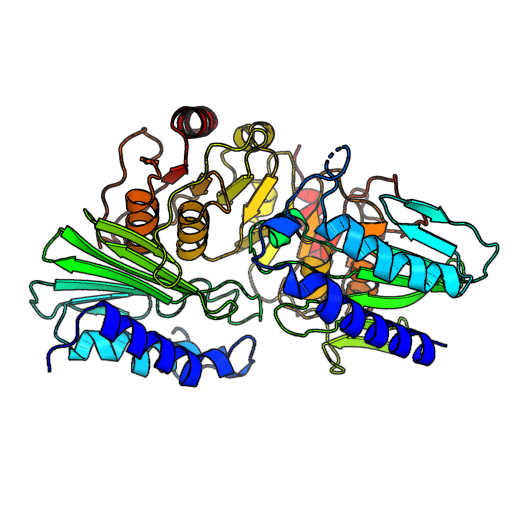4 76.078 0.380 1.00 19.73 110 ASP A C 1
ATOM 831 O O . ASP A 1 110 ? 0.142 75.312 0.377 1.00 19.38 110 ASP A O 1
ATOM 836 N N . PRO A 1 111 ? -1.628 76.178 1.439 1.00 18.86 111 PRO A N 1
ATOM 837 C CA . PRO A 1 111 ? -1.404 75.395 2.657 1.00 17.32 111 PRO A CA 1
ATOM 838 C C . PRO A 1 111 ? -1.851 73.943 2.476 1.00 15.80 111 PRO A C 1
ATOM 839 O O . PRO A 1 111 ? -2.987 73.670 2.076 1.00 16.97 111 PRO A O 1
ATOM 843 N N . ILE A 1 112 ? -0.942 73.009 2.737 1.00 15.33 112 ILE A N 1
ATOM 844 C CA . ILE A 1 112 ? -1.256 71.594 2.576 1.00 14.93 112 ILE A CA 1
ATOM 845 C C . ILE A 1 112 ? -1.220 70.798 3.872 1.00 13.50 112 ILE A C 1
ATOM 846 O O . ILE A 1 112 ? -1.754 69.695 3.935 1.00 14.52 112 ILE A O 1
ATOM 851 N N . TYR A 1 113 ? -0.606 71.361 4.908 1.00 12.93 113 TYR A N 1
ATOM 852 C CA . TYR A 1 113 ? -0.511 70.671 6.187 1.00 12.34 113 TYR A CA 1
ATOM 853 C C . TYR A 1 113 ? -0.027 71.621 7.265 1.00 11.05 113 TYR A C 1
ATOM 854 O O . TYR A 1 113 ? 0.779 72.510 7.009 1.00 12.69 113 TYR A O 1
ATOM 863 N N . ALA A 1 114 ? -0.529 71.421 8.475 1.00 10.58 114 ALA A N 1
ATOM 864 C CA . ALA A 1 114 ? -0.111 72.222 9.607 1.00 9.98 114 ALA A CA 1
ATOM 865 C C . ALA A 1 114 ? -0.285 71.400 10.866 1.00 9.91 114 ALA A C 1
ATOM 866 O O . ALA A 1 114 ? -1.153 70.523 10.938 1.00 10.08 114 ALA A O 1
ATOM 868 N N . PHE A 1 115 ? 0.564 71.653 11.852 1.00 8.63 115 PHE A N 1
ATOM 869 C CA . PHE A 1 115 ? 0.427 70.957 13.117 1.00 8.53 115 PHE A CA 1
ATOM 870 C C . PHE A 1 115 ? 0.826 71.877 14.247 1.00 8.55 115 PHE A C 1
ATOM 871 O O . PHE A 1 115 ? 1.593 72.829 14.072 1.00 8.52 115 PHE A O 1
ATOM 879 N N . ILE A 1 116 ? 0.235 71.605 15.399 1.00 7.80 116 ILE A N 1
ATOM 880 C CA . ILE A 1 116 ? 0.533 72.325 16.622 1.00 8.02 116 ILE A CA 1
ATOM 881 C C . ILE A 1 116 ? 0.718 71.233 17.663 1.00 7.47 116 ILE A C 1
ATOM 882 O O . ILE A 1 116 ? -0.152 70.378 17.842 1.00 8.62 116 ILE A O 1
ATOM 887 N N A TYR A 1 117 ? 1.867 71.262 18.333 0.50 8.04 117 TYR A N 1
ATOM 888 N N B TYR A 1 117 ? 1.866 71.236 18.325 0.50 8.31 117 TYR A N 1
ATOM 889 C CA A TYR A 1 117 ? 2.205 70.292 19.370 0.50 7.59 117 TYR A CA 1
ATOM 890 C CA B TYR A 1 117 ? 2.102 70.251 19.360 0.50 8.20 117 TYR A CA 1
ATOM 891 C C A TYR A 1 117 ? 2.078 70.955 20.739 0.50 8.43 117 TYR A C 1
ATOM 892 C C B TYR A 1 117 ? 2.012 70.973 20.692 0.50 8.30 117 TYR A C 1
ATOM 893 O O A TYR A 1 117 ? 2.777 71.928 21.024 0.50 9.37 117 TYR A O 1
ATOM 894 O O B TYR A 1 117 ? 2.651 72.006 20.895 0.50 7.67 117 TYR A O 1
ATOM 911 N N . GLU A 1 118 ? 1.181 70.431 21.572 1.00 8.08 118 GLU A N 1
ATOM 912 C CA . GLU A 1 118 ? 0.945 70.964 22.917 1.00 7.72 118 GLU A CA 1
ATOM 913 C C . GLU A 1 118 ? 1.544 69.880 23.822 1.00 8.20 118 GLU A C 1
ATOM 914 O O . GLU A 1 118 ? 0.858 68.964 24.275 1.00 8.50 118 GLU A O 1
ATOM 920 N N . PRO A 1 119 ? 2.845 69.992 24.121 1.00 9.65 119 PRO A N 1
ATOM 921 C CA . PRO A 1 119 ? 3.556 69.008 24.941 1.00 9.62 119 PRO A CA 1
ATOM 922 C C . PRO A 1 119 ? 3.095 68.641 26.338 1.00 10.06 119 PRO A C 1
ATOM 923 O O . PRO A 1 119 ? 3.141 67.472 26.704 1.00 10.73 119 PRO A O 1
ATOM 928 N N A ILE A 1 120 ? 2.643 69.625 27.109 0.50 10.62 120 ILE A N 1
ATOM 929 N N B ILE A 1 120 ? 2.650 69.619 27.118 0.50 10.29 120 ILE A N 1
ATOM 930 C CA A ILE A 1 120 ? 2.199 69.373 28.478 0.50 10.98 120 ILE A CA 1
ATOM 931 C CA B ILE A 1 120 ? 2.254 69.330 28.490 0.50 10.30 120 ILE A CA 1
ATOM 932 C C A ILE A 1 120 ? 1.173 68.254 28.576 0.50 10.51 120 ILE A C 1
ATOM 933 C C B ILE A 1 120 ? 1.145 68.282 28.603 0.50 10.20 120 ILE A C 1
ATOM 934 O O A ILE A 1 120 ? 1.165 67.486 29.541 0.50 12.06 120 ILE A O 1
ATOM 935 O O B ILE A 1 120 ? 1.047 67.590 29.619 0.50 11.86 120 ILE A O 1
ATOM 944 N N . VAL A 1 121 ? 0.313 68.161 27.571 1.00 9.03 121 VAL A N 1
ATOM 945 C CA . VAL A 1 121 ? -0.742 67.156 27.560 1.00 9.41 121 VAL A CA 1
ATOM 946 C C . VAL A 1 121 ? -0.585 66.165 26.404 1.00 9.07 121 VAL A C 1
ATOM 947 O O . VAL A 1 121 ? -1.527 65.473 26.040 1.00 9.92 121 VAL A O 1
ATOM 951 N N . GLU A 1 122 ? 0.619 66.111 25.839 1.00 9.62 122 GLU A N 1
ATOM 952 C CA . GLU A 1 122 ? 0.941 65.178 24.758 1.00 9.20 122 GLU A CA 1
ATOM 953 C C . GLU A 1 122 ? -0.064 65.207 23.618 1.00 9.45 122 GLU A C 1
ATOM 954 O O . GLU A 1 122 ? -0.485 64.163 23.122 1.00 11.35 122 GLU A O 1
ATOM 960 N N . ARG A 1 123 ? -0.435 66.405 23.188 1.00 9.82 123 ARG A N 1
ATOM 961 C CA . ARG A 1 123 ? -1.410 66.558 22.118 1.00 9.82 123 ARG A CA 1
ATOM 962 C C . ARG A 1 123 ? -0.842 67.026 20.798 1.00 10.07 123 ARG A C 1
ATOM 963 O O . ARG A 1 123 ? -0.109 68.018 20.742 1.00 11.43 123 ARG A O 1
ATOM 971 N N . LEU A 1 124 ? -1.198 66.327 19.730 1.00 9.48 124 LEU A N 1
ATOM 972 C CA . LEU A 1 124 ? -0.762 66.730 18.404 1.00 8.92 124 LEU A CA 1
ATOM 973 C C . LEU A 1 124 ? -1.988 67.115 17.591 1.00 8.81 124 LEU A C 1
ATOM 974 O O . LEU A 1 124 ? -2.821 66.261 17.276 1.00 9.49 124 LEU A O 1
ATOM 979 N N . TYR A 1 125 ? -2.117 68.407 17.292 1.00 8.79 125 TYR A N 1
ATOM 980 C CA . TYR A 1 125 ? -3.218 68.908 16.477 1.00 7.64 125 TYR A CA 1
ATOM 981 C C . TYR A 1 125 ? -2.699 68.967 15.049 1.00 8.55 125 TYR A C 1
ATOM 982 O O . TYR A 1 125 ? -1.586 69.444 14.808 1.00 9.17 125 TYR A O 1
ATOM 991 N N . GLU A 1 126 ? -3.506 68.490 14.109 1.00 9.20 126 GLU A N 1
ATOM 992 C CA . GLU A 1 126 ? -3.118 68.512 12.709 1.00 9.72 126 GLU A CA 1
ATOM 993 C C . GLU A 1 126 ? -4.238 69.070 11.852 1.00 9.83 126 GLU A C 1
ATOM 994 O O . GLU A 1 126 ? -5.418 68.835 12.109 1.00 10.47 126 GLU A O 1
ATOM 1000 N N . GLY A 1 127 ? -3.850 69.819 10.829 1.00 10.62 127 GLY A N 1
ATOM 1001 C CA . GLY A 1 127 ? -4.813 70.391 9.914 1.00 11.40 127 GLY A CA 1
ATOM 1002 C C . GLY A 1 127 ? -4.417 69.980 8.514 1.00 12.09 127 GLY A C 1
ATOM 1003 O O . GLY A 1 127 ? -3.282 70.200 8.091 1.00 12.19 127 GLY A O 1
ATOM 1004 N N . ILE A 1 128 ? -5.350 69.354 7.808 1.00 12.95 128 ILE A N 1
ATOM 1005 C CA . ILE A 1 128 ? -5.102 68.906 6.447 1.00 14.49 128 ILE A CA 1
ATOM 1006 C C . ILE A 1 128 ? -6.209 69.470 5.573 1.00 13.58 128 ILE A C 1
ATOM 1007 O O . ILE A 1 128 ? -7.304 68.912 5.505 1.00 14.23 128 ILE A O 1
ATOM 1012 N N . PRO A 1 129 ? -5.944 70.608 4.914 1.00 14.22 129 PRO A N 1
ATOM 1013 C CA . PRO A 1 129 ? -6.948 71.230 4.048 1.00 15.74 129 PRO A CA 1
ATOM 1014 C C . PRO A 1 129 ? -7.511 70.232 3.044 1.00 16.93 129 PRO A C 1
ATOM 1015 O O . PRO A 1 129 ? -6.762 69.517 2.376 1.00 18.04 129 PRO A O 1
ATOM 1019 N N . GLY A 1 130 ? -8.834 70.178 2.956 1.00 17.60 130 GLY A N 1
ATOM 1020 C CA . GLY A 1 130 ? -9.465 69.260 2.029 1.00 17.90 130 GLY A CA 1
ATOM 1021 C C . GLY A 1 130 ? -9.750 67.903 2.641 1.00 19.11 130 GLY A C 1
ATOM 1022 O O . GLY A 1 130 ? -10.366 67.049 2.003 1.00 20.13 130 GLY A O 1
ATOM 1023 N N . LYS A 1 131 ? -9.301 67.690 3.875 1.00 18.17 131 LYS A N 1
ATOM 1024 C CA . LYS A 1 131 ? -9.540 66.420 4.545 1.00 18.83 131 LYS A CA 1
ATOM 1025 C C . LYS A 1 131 ? -10.152 66.641 5.922 1.00 19.09 131 LYS A C 1
ATOM 1026 O O . LYS A 1 131 ? -11.203 66.083 6.239 1.00 20.37 131 LYS A O 1
ATOM 1032 N N . GLY A 1 132 ? -9.495 67.457 6.739 1.00 17.89 132 GLY A N 1
ATOM 1033 C CA . GLY A 1 132 ? -10.015 67.738 8.062 1.00 16.59 132 GLY A CA 1
ATOM 1034 C C . GLY A 1 132 ? -8.936 68.083 9.068 1.00 14.00 132 GLY A C 1
ATOM 1035 O O . GLY A 1 132 ? -7.749 68.108 8.742 1.00 13.97 132 GLY A O 1
ATOM 1036 N N . SER A 1 133 ? -9.364 68.379 10.291 1.00 12.39 133 SER A N 1
ATOM 1037 C CA . SER A 1 133 ? -8.433 68.685 11.371 1.00 10.37 133 SER A CA 1
ATOM 1038 C C . SER A 1 133 ? -8.579 67.584 12.398 1.00 10.60 133 SER A C 1
ATOM 1039 O O . SER A 1 133 ? -9.663 67.017 12.563 1.00 11.55 133 SER A O 1
ATOM 1042 N N . TYR A 1 134 ? -7.484 67.289 13.090 1.00 10.63 134 TYR A N 1
ATOM 1043 C CA . TYR A 1 134 ? -7.458 66.196 14.047 1.00 10.63 134 TYR A CA 1
ATOM 1044 C C . TYR A 1 134 ? -6.658 66.508 15.301 1.00 10.13 134 TYR A C 1
ATOM 1045 O O . TYR A 1 134 ? -5.802 67.395 15.306 1.00 10.56 134 TYR A O 1
ATOM 1054 N N . LEU A 1 135 ? -6.962 65.767 16.361 1.00 9.88 135 LEU A N 1
ATOM 1055 C CA . LEU A 1 135 ? -6.239 65.845 17.625 1.00 9.53 135 LEU A CA 1
ATOM 1056 C C . LEU A 1 135 ? -5.881 64.391 17.927 1.00 9.85 135 LEU A C 1
ATOM 1057 O O . LEU A 1 135 ? -6.767 63.557 18.145 1.00 10.60 135 LEU A O 1
ATOM 1062 N N . ASN A 1 136 ? -4.590 64.087 17.918 1.00 9.81 136 ASN A N 1
ATOM 1063 C CA . ASN A 1 136 ? -4.116 62.730 18.157 1.00 9.71 136 ASN A CA 1
ATOM 1064 C C . ASN A 1 136 ? -4.811 61.726 17.242 1.00 11.12 136 ASN A C 1
ATOM 1065 O O . ASN A 1 136 ? -5.118 60.597 17.638 1.00 11.99 136 ASN A O 1
ATOM 1070 N N . GLY A 1 137 ? -5.057 62.151 16.008 1.00 10.89 137 GLY A N 1
ATOM 1071 C CA . GLY A 1 137 ? -5.677 61.276 15.029 1.00 12.09 137 GLY A CA 1
ATOM 1072 C C . GLY A 1 137 ? -7.192 61.235 15.002 1.00 12.51 137 GLY A C 1
ATOM 1073 O O . GLY A 1 137 ? -7.772 60.623 14.105 1.00 15.46 137 GLY A O 1
ATOM 1074 N N . GLU A 1 138 ? -7.838 61.867 15.975 1.00 12.69 138 GLU A N 1
ATOM 1075 C CA . GLU A 1 138 ? -9.297 61.886 16.037 1.00 13.45 138 GLU A CA 1
ATOM 1076 C C . GLU A 1 138 ? -9.795 63.191 15.424 1.00 13.41 138 GLU A C 1
ATOM 1077 O O . GLU A 1 138 ? -9.278 64.262 15.734 1.00 12.24 138 GLU A O 1
ATOM 1083 N N . LYS A 1 139 ? -10.803 63.115 14.567 1.00 13.22 139 LYS A N 1
ATOM 1084 C CA . LYS A 1 139 ? -11.323 64.323 13.937 1.00 14.39 139 LYS A CA 1
ATOM 1085 C C . LYS A 1 139 ? -11.891 65.317 14.953 1.00 13.14 139 LYS A C 1
ATOM 1086 O O . LYS A 1 139 ? -12.584 64.937 15.899 1.00 14.73 139 LYS A O 1
ATOM 1092 N N . ILE A 1 140 ? -11.574 66.595 14.761 1.00 11.97 140 ILE A N 1
ATOM 1093 C CA . ILE A 1 140 ? -12.076 67.651 15.632 1.00 12.59 140 ILE A CA 1
ATOM 1094 C C . ILE A 1 140 ? -12.798 68.696 14.796 1.00 12.26 140 ILE A C 1
ATOM 1095 O O . ILE A 1 140 ? -12.549 68.831 13.599 1.00 13.84 140 ILE A O 1
ATOM 1100 N N . LYS A 1 141 ? -13.706 69.426 15.429 1.00 11.87 141 LYS A N 1
ATOM 1101 C CA . LYS A 1 141 ? -14.448 70.481 14.751 1.00 12.15 141 LYS A CA 1
ATOM 1102 C C . LYS A 1 141 ? -14.849 71.530 15.771 1.00 11.03 141 LYS A C 1
ATOM 1103 O O . LYS A 1 141 ? -14.900 71.251 16.970 1.00 10.85 141 LYS A O 1
ATOM 1109 N N . VAL A 1 142 ? -15.117 72.743 15.303 1.00 11.53 142 VAL A N 1
ATOM 1110 C CA . VAL A 1 142 ? -15.534 73.796 16.216 1.00 10.94 142 VAL A CA 1
ATOM 1111 C C . VAL A 1 142 ? -16.867 73.372 16.812 1.00 11.02 142 VAL A C 1
ATOM 1112 O O . VAL A 1 142 ? -17.609 72.584 16.211 1.00 12.39 142 VAL A O 1
ATOM 1116 N N . ARG A 1 143 ? -17.165 73.859 18.006 1.00 11.32 143 ARG A N 1
ATOM 1117 C CA . ARG A 1 143 ? -18.430 73.509 18.628 1.00 12.14 143 ARG A CA 1
ATOM 1118 C C . ARG A 1 143 ? -19.515 74.464 18.158 1.00 13.87 143 ARG A C 1
ATOM 1119 O O . ARG A 1 143 ? -19.236 75.543 17.638 1.00 13.26 143 ARG A O 1
ATOM 1127 N N . GLU A 1 144 ? -20.760 74.044 18.330 1.00 16.71 144 GLU A N 1
ATOM 1128 C CA . GLU A 1 144 ? -21.887 74.875 17.951 1.00 18.27 144 GLU A CA 1
ATOM 1129 C C . GLU A 1 144 ? -22.052 75.894 19.076 1.00 18.68 144 GLU A C 1
ATOM 1130 O O . GLU A 1 144 ? -21.881 75.559 20.249 1.00 21.13 144 GLU A O 1
ATOM 1136 N N . LEU A 1 145 ? -22.351 77.138 18.724 1.00 18.06 145 LEU A N 1
ATOM 1137 C CA . LEU A 1 145 ? -22.546 78.180 19.728 1.00 17.69 145 LEU A CA 1
ATOM 1138 C C . LEU A 1 145 ? -23.923 77.957 20.345 1.00 18.13 145 LEU A C 1
ATOM 1139 O O . LEU A 1 145 ? -24.941 78.113 19.670 1.00 19.15 145 LEU A O 1
ATOM 1144 N N . ALA A 1 146 ? -23.957 77.594 21.623 1.00 18.35 146 ALA A N 1
ATOM 1145 C CA . ALA A 1 146 ? -25.225 77.321 22.293 1.00 19.43 146 ALA A CA 1
ATOM 1146 C C . ALA A 1 146 ? -25.387 77.979 23.657 1.00 19.87 146 ALA A C 1
ATOM 1147 O O . ALA A 1 146 ? -26.306 77.646 24.404 1.00 19.74 146 ALA A O 1
ATOM 1149 N N . GLU A 1 147 ? -24.494 78.904 23.987 1.00 18.51 147 GLU A N 1
ATOM 1150 C CA . GLU A 1 147 ? -24.561 79.621 25.258 1.00 18.44 147 GLU A CA 1
ATOM 1151 C C . GLU A 1 147 ? -23.718 80.878 25.148 1.00 16.99 147 GLU A C 1
ATOM 1152 O O . GLU A 1 147 ? -23.089 81.110 24.117 1.00 17.66 147 GLU A O 1
ATOM 1158 N N . LYS A 1 148 ? -23.709 81.702 26.190 1.00 15.80 148 LYS A N 1
ATOM 1159 C CA . LYS A 1 148 ? -22.907 82.915 26.131 1.00 15.49 148 LYS A CA 1
ATOM 1160 C C . LYS A 1 148 ? -21.484 82.411 25.890 1.00 13.92 148 LYS A C 1
ATOM 1161 O O . LYS A 1 148 ? -20.969 81.576 26.637 1.00 14.54 148 LYS A O 1
ATOM 1167 N N . PRO A 1 149 ? -20.832 82.916 24.837 1.00 14.34 149 PRO A N 1
ATOM 1168 C CA . PRO A 1 149 ? -19.474 82.505 24.470 1.00 12.86 149 PRO A CA 1
ATOM 1169 C C . PRO A 1 149 ? -18.313 82.657 25.441 1.00 12.23 149 PRO A C 1
ATOM 1170 O O . PRO A 1 149 ? -18.298 83.518 26.316 1.00 11.94 149 PRO A O 1
ATOM 1174 N N . SER A 1 150 ? -17.344 81.766 25.256 1.00 11.38 150 SER A N 1
ATOM 1175 C CA . SER A 1 150 ? -16.106 81.749 26.026 1.00 10.29 150 SER A CA 1
ATOM 1176 C C . SER A 1 150 ? -15.065 82.060 24.964 1.00 9.25 150 SER A C 1
ATOM 1177 O O . SER A 1 150 ? -14.991 81.368 23.949 1.00 10.15 150 SER A O 1
ATOM 1180 N N . ILE A 1 151 ? -14.260 83.091 25.187 1.00 9.21 151 ILE A N 1
ATOM 1181 C CA . ILE A 1 151 ? -13.284 83.475 24.180 1.00 8.86 151 ILE A CA 1
ATOM 1182 C C . ILE A 1 151 ? -11.901 83.784 24.715 1.00 8.76 151 ILE A C 1
ATOM 1183 O O . ILE A 1 151 ? -11.721 84.016 25.906 1.00 9.05 151 ILE A O 1
ATOM 1188 N N . SER A 1 152 ? -10.924 83.744 23.814 1.00 8.64 152 SER A N 1
ATOM 1189 C CA . SER A 1 152 ? -9.567 84.168 24.127 1.00 8.12 152 SER A CA 1
ATOM 1190 C C . SER A 1 152 ? -9.606 85.633 23.678 1.00 8.58 152 SER A C 1
ATOM 1191 O O . SER A 1 152 ? -10.149 85.943 22.610 1.00 9.27 152 SER A O 1
ATOM 1195 N N . PHE A 1 153 ? -9.043 86.524 24.485 1.00 8.37 153 PHE A N 1
ATOM 1196 C CA . PHE A 1 153 ? -9.094 87.947 24.176 1.00 8.74 153 PHE A CA 1
ATOM 1197 C C . PHE A 1 153 ? -7.816 88.683 24.544 1.00 9.27 153 PHE A C 1
ATOM 1198 O O . PHE A 1 153 ? -7.351 88.604 25.683 1.00 9.95 153 PHE A O 1
ATOM 1206 N N . TYR A 1 154 ? -7.261 89.388 23.558 1.00 8.96 154 TYR A N 1
ATOM 1207 C CA . TYR A 1 154 ? -6.049 90.192 23.717 1.00 8.93 154 TYR A CA 1
ATOM 1208 C C . TYR A 1 154 ? -6.30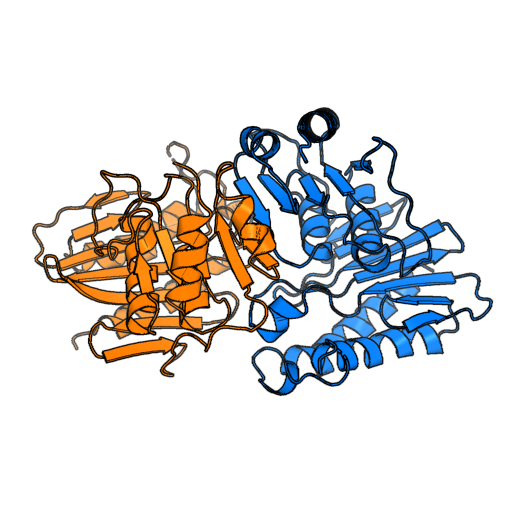7 91.574 23.121 1.00 9.81 154 TYR A C 1
ATOM 1209 O O . TYR A 1 154 ? -6.712 91.690 21.962 1.00 10.55 154 TYR A O 1
ATOM 1218 N N . THR A 1 155 ? -6.063 92.616 23.907 1.00 11.21 155 THR A N 1
ATOM 1219 C CA . THR A 1 155 ? -6.227 93.983 23.429 1.00 12.93 155 THR A CA 1
ATOM 1220 C C . THR A 1 155 ? -5.342 94.906 24.249 1.00 14.72 155 THR A C 1
ATOM 1221 O O . THR A 1 155 ? -4.972 94.588 25.377 1.00 16.11 155 THR A O 1
ATOM 1225 N N . LYS A 1 156 ? -4.995 96.048 23.668 1.00 16.71 156 LYS A N 1
ATOM 1226 C CA . LYS A 1 156 ? -4.165 97.037 24.345 1.00 18.76 156 LYS A CA 1
ATOM 1227 C C . LYS A 1 156 ? -5.073 98.131 24.889 1.00 19.59 156 LYS A C 1
ATOM 1228 O O . LYS A 1 156 ? -4.656 98.954 25.706 1.00 19.76 156 LYS A O 1
ATOM 1234 N N . GLY A 1 157 ? -6.321 98.131 24.436 1.00 18.63 157 GLY A N 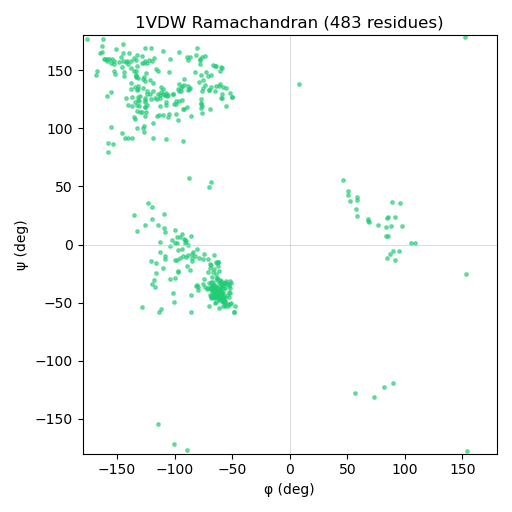1
ATOM 1235 C CA . GLY A 1 157 ? -7.253 99.156 24.867 1.00 19.16 157 GLY A CA 1
ATOM 1236 C C . GLY A 1 157 ? -8.418 98.658 25.690 1.00 19.32 157 GLY A C 1
ATOM 1237 O O . GLY A 1 157 ? -8.334 97.622 26.348 1.00 19.63 157 GLY A O 1
ATOM 1238 N N . LYS A 1 158 ? -9.514 99.408 25.655 1.00 20.01 158 LYS A N 1
ATOM 1239 C CA . LYS A 1 158 ? -10.706 99.053 26.409 1.00 20.26 158 LYS A CA 1
ATOM 1240 C C . LYS A 1 158 ? -11.428 97.878 25.766 1.00 19.95 158 LYS A C 1
ATOM 1241 O O . LYS A 1 158 ? -11.566 97.807 24.545 1.00 20.92 158 LYS A O 1
ATOM 1247 N N . GLY A 1 159 ? -11.879 96.948 26.598 1.00 19.21 159 GLY A N 1
ATOM 1248 C CA . GLY A 1 159 ? -12.573 95.785 26.080 1.00 18.68 159 GLY A CA 1
ATOM 1249 C C . GLY A 1 159 ? -13.930 95.574 26.712 1.00 17.91 159 GLY A C 1
ATOM 1250 O O . GLY A 1 159 ? -14.502 94.493 26.614 1.00 18.33 159 GLY A O 1
ATOM 1251 N N . THR A 1 160 ? -14.451 96.615 27.353 1.00 18.23 160 THR A N 1
ATOM 1252 C CA . THR A 1 160 ? -15.746 96.545 28.018 1.00 18.07 160 THR A CA 1
ATOM 1253 C C . THR A 1 160 ? -16.868 96.004 27.131 1.00 17.93 160 THR A C 1
ATOM 1254 O O . THR A 1 160 ? -17.604 95.101 27.531 1.00 18.32 160 THR A O 1
ATOM 1258 N N . LYS A 1 161 ? -17.000 96.557 25.929 1.00 17.35 161 LYS A N 1
ATOM 1259 C CA . LYS A 1 161 ? -18.056 96.132 25.021 1.00 17.47 161 LYS A CA 1
ATOM 1260 C C . LYS A 1 161 ? -17.954 94.662 24.630 1.00 16.04 161 LYS A C 1
ATOM 1261 O O . LYS A 1 161 ? -18.963 93.962 24.582 1.00 17.39 161 LYS A O 1
ATOM 1267 N N . ILE A 1 162 ? -16.745 94.187 24.349 1.00 15.47 162 ILE A N 1
ATOM 1268 C CA . ILE A 1 162 ? -16.570 92.784 23.992 1.00 15.66 162 ILE A CA 1
ATOM 1269 C C . ILE A 1 162 ? -16.814 91.878 25.200 1.00 15.23 162 ILE A C 1
ATOM 1270 O O . ILE A 1 162 ? -17.482 90.852 25.088 1.00 15.85 162 ILE A O 1
ATOM 1278 N N . ILE A 1 163 ? -16.287 92.265 26.356 1.00 15.41 163 ILE A N 1
ATOM 1279 C CA . ILE A 1 163 ? -16.461 91.462 27.561 1.00 16.55 163 ILE A CA 1
ATOM 1280 C C . ILE A 1 163 ? -17.938 91.293 27.916 1.00 16.78 163 ILE A C 1
ATOM 1281 O O . ILE A 1 163 ? -18.341 90.260 28.446 1.00 16.46 163 ILE A O 1
ATOM 1286 N N . ASP A 1 164 ? -18.745 92.302 27.609 1.00 18.39 164 ASP A N 1
ATOM 1287 C CA . ASP A 1 164 ? -20.176 92.245 27.894 1.00 19.53 164 ASP A CA 1
ATOM 1288 C C . ASP A 1 164 ? -20.869 91.134 27.109 1.00 18.98 164 ASP A C 1
ATOM 1289 O O . ASP A 1 164 ? -21.868 90.573 27.557 1.00 20.55 164 ASP A O 1
ATOM 1294 N N . LYS A 1 165 ? -20.321 90.813 25.943 1.00 17.77 165 LYS A N 1
ATOM 1295 C CA . LYS A 1 165 ? -20.894 89.794 25.068 1.00 17.45 165 LYS A CA 1
ATOM 1296 C C . LYS A 1 165 ? -20.486 88.365 25.401 1.00 16.44 165 LYS A C 1
ATOM 1297 O O . LYS A 1 165 ? -21.005 87.422 24.805 1.00 17.37 165 LYS A O 1
ATOM 1304 N N . VAL A 1 166 ? -19.570 88.193 26.349 1.00 15.30 166 VAL A N 1
ATOM 1305 C CA . VAL A 1 166 ? -19.098 86.853 26.670 1.00 13.82 166 VAL A CA 1
ATOM 1306 C C . VAL A 1 166 ? -19.284 86.423 28.121 1.00 13.66 166 VAL A C 1
ATOM 1307 O O . VAL A 1 166 ? -19.417 87.250 29.023 1.00 14.60 166 VAL A O 1
ATOM 1311 N N . LYS A 1 167 ? -19.284 85.112 28.331 1.00 12.81 167 LYS A N 1
ATOM 1312 C CA . LYS A 1 167 ? -19.429 84.533 29.663 1.00 13.26 167 LYS A CA 1
ATOM 1313 C C . LYS A 1 167 ? -18.084 84.571 30.395 1.00 12.03 167 LYS A C 1
ATOM 1314 O O . LYS A 1 167 ? -18.026 84.760 31.608 1.00 13.28 167 LYS A O 1
ATOM 1320 N N . ARG A 1 168 ? -17.004 84.385 29.641 1.00 11.24 168 ARG A N 1
ATOM 1321 C CA . ARG A 1 168 ? -15.664 84.381 30.215 1.00 10.48 168 ARG A CA 1
ATOM 1322 C C . ARG A 1 168 ? -14.626 84.624 29.135 1.00 9.38 168 ARG A C 1
ATOM 1323 O O . ARG A 1 168 ? -14.883 84.428 27.943 1.00 9.79 168 ARG A O 1
ATOM 1331 N N . THR A 1 169 ? -13.446 85.053 29.567 1.00 9.56 169 THR A N 1
ATOM 1332 C CA . THR A 1 169 ? -12.340 85.259 28.654 1.00 9.50 169 THR A CA 1
ATOM 1333 C C . THR A 1 169 ? -11.133 84.514 29.190 1.00 9.04 169 THR A C 1
ATOM 1334 O O . THR A 1 169 ? -11.032 84.210 30.389 1.00 9.66 169 THR A O 1
ATOM 1338 N N . ARG A 1 170 ? -10.235 84.203 28.268 1.00 8.90 170 ARG A N 1
ATOM 1339 C CA . ARG A 1 170 ? -8.972 83.568 28.583 1.00 8.73 170 ARG A CA 1
ATOM 1340 C C . ARG A 1 170 ? -7.924 84.356 27.811 1.00 8.71 170 ARG A C 1
ATOM 1341 O O . ARG A 1 170 ? -8.181 84.853 26.708 1.00 9.25 170 ARG A O 1
ATOM 1349 N N . THR A 1 171 ? -6.760 84.512 28.417 1.00 7.60 171 THR A N 1
ATOM 1350 C CA . THR A 1 171 ? -5.633 85.181 27.773 1.00 7.64 171 THR A CA 1
ATOM 1351 C C . THR A 1 171 ? -4.502 84.288 28.247 1.00 8.24 171 THR A C 1
ATOM 1352 O O . THR A 1 171 ? -3.927 84.476 29.320 1.00 7.31 171 THR A O 1
ATOM 1356 N N . LEU A 1 172 ? -4.209 83.283 27.430 1.00 8.51 172 LEU A N 1
ATOM 1357 C CA . LEU A 1 172 ? -3.241 82.264 27.807 1.00 8.15 172 LEU A CA 1
ATOM 1358 C C . LEU A 1 172 ? -1.772 82.493 27.526 1.00 9.12 172 LEU A C 1
ATOM 1359 O O . LEU A 1 172 ? -0.932 81.873 28.174 1.00 10.38 172 LEU A O 1
ATOM 1364 N N . GLY A 1 173 ? -1.453 83.369 26.582 1.00 8.88 173 GLY A N 1
ATOM 1365 C CA . GLY A 1 173 ? -0.057 83.615 26.277 1.00 9.95 173 GLY A CA 1
ATOM 1366 C C . GLY A 1 173 ? 0.539 82.689 25.226 1.00 9.27 173 GLY A C 1
ATOM 1367 O O . GLY A 1 173 ? 1.762 82.603 25.107 1.00 10.54 173 GLY A O 1
ATOM 1368 N N . ALA A 1 174 ? -0.313 81.995 24.473 1.00 8.79 174 ALA A N 1
ATOM 1369 C CA . ALA A 1 174 ? 0.139 81.094 23.402 1.00 8.36 174 ALA A CA 1
ATOM 1370 C C . ALA A 1 174 ? -0.996 81.016 22.388 1.00 8.33 174 ALA A C 1
ATOM 1371 O O . ALA A 1 174 ? -1.842 80.116 22.437 1.00 8.46 174 ALA A O 1
ATOM 1373 N N . ILE A 1 175 ? -1.004 81.963 21.459 1.00 8.78 175 ILE A N 1
ATOM 1374 C CA . ILE A 1 175 ? -2.063 82.040 20.468 1.00 9.04 175 ILE A CA 1
ATOM 1375 C C . ILE A 1 175 ? -2.272 80.755 19.663 1.00 9.49 175 ILE A C 1
ATOM 1376 O O . ILE A 1 175 ? -3.395 80.454 19.259 1.00 8.82 175 ILE A O 1
ATOM 1381 N N . ALA A 1 176 ? -1.208 79.993 19.428 1.00 10.21 176 ALA A N 1
ATOM 1382 C CA . ALA A 1 176 ? -1.358 78.751 18.676 1.00 9.54 176 ALA A CA 1
ATOM 1383 C C . ALA A 1 176 ? -2.299 77.818 19.422 1.00 9.38 176 ALA A C 1
ATOM 1384 O O . ALA A 1 176 ? -3.164 77.182 18.818 1.00 10.02 176 ALA A O 1
ATOM 1386 N N . LEU A 1 177 ? -2.133 77.727 20.736 1.00 9.11 177 LEU A N 1
ATOM 1387 C CA . LEU A 1 177 ? -3.002 76.869 21.526 1.00 9.51 177 LEU A CA 1
ATOM 1388 C C . LEU A 1 177 ? -4.413 77.412 21.575 1.00 9.21 177 LEU A C 1
ATOM 1389 O O . LEU A 1 177 ? -5.375 76.649 21.540 1.00 9.45 177 LEU A O 1
ATOM 1394 N N . GLU A 1 178 ? -4.553 78.728 21.660 1.00 7.95 178 GLU A N 1
ATOM 1395 C CA . GLU A 1 178 ? -5.890 79.279 21.727 1.00 7.81 178 GLU A CA 1
ATOM 1396 C C . GLU A 1 178 ? -6.646 78.992 20.434 1.00 8.11 178 GLU A C 1
ATOM 1397 O O . GLU A 1 178 ? -7.827 78.660 20.464 1.00 8.35 178 GLU A O 1
ATOM 1403 N N . LEU A 1 179 ? -5.958 79.067 19.300 1.00 7.57 179 LEU A N 1
ATOM 1404 C CA . LEU A 1 179 ? -6.585 78.748 18.025 1.00 8.22 179 LEU A CA 1
ATOM 1405 C C . LEU A 1 179 ? -6.882 77.242 17.949 1.00 8.83 179 LEU A C 1
ATOM 1406 O O . LEU A 1 179 ? -7.914 76.838 17.412 1.00 8.95 179 LEU A O 1
ATOM 1411 N N . ALA A 1 180 ? -5.987 76.414 18.484 1.00 7.94 180 ALA A N 1
ATOM 1412 C CA . ALA A 1 180 ? -6.202 74.970 18.494 1.00 8.42 180 ALA A CA 1
ATOM 1413 C C . ALA A 1 180 ? -7.413 74.648 19.375 1.00 8.08 180 ALA A C 1
ATOM 1414 O O . ALA A 1 180 ? -8.195 73.745 19.068 1.00 8.33 180 ALA A O 1
ATOM 1416 N N . TYR A 1 181 ? -7.556 75.378 20.478 1.00 7.69 181 TYR A N 1
ATOM 1417 C CA . TYR A 1 181 ? -8.681 75.163 21.381 1.00 7.85 181 TYR A CA 1
ATOM 1418 C C . TYR A 1 181 ? -9.977 75.516 20.665 1.00 8.67 181 TYR A C 1
ATOM 1419 O O . TYR A 1 181 ? -10.987 74.831 20.826 1.00 9.29 181 TYR A O 1
ATOM 1428 N N . LEU A 1 182 ? -9.953 76.594 19.887 1.00 8.79 182 LEU A N 1
ATOM 1429 C CA . LEU A 1 182 ? -11.124 76.982 19.111 1.00 9.27 182 LEU A CA 1
ATOM 1430 C C . LEU A 1 182 ? -11.452 75.850 18.131 1.00 9.26 182 LEU A C 1
ATOM 1431 O O . LEU A 1 182 ? -12.612 75.458 17.974 1.00 10.36 182 LEU A O 1
ATOM 1436 N N . ALA A 1 183 ? -10.413 75.311 17.501 1.00 8.90 183 ALA A N 1
ATOM 1437 C CA . ALA A 1 183 ? -10.571 74.250 16.518 1.00 8.86 183 ALA A CA 1
ATOM 1438 C C . ALA A 1 183 ? -11.233 72.988 17.051 1.00 10.78 183 ALA A C 1
ATOM 1439 O O . ALA A 1 183 ? -11.940 72.301 16.312 1.00 11.55 183 ALA A O 1
ATOM 1441 N N . ARG A 1 184 ? -11.012 72.663 18.321 1.00 10.46 184 ARG A N 1
ATOM 1442 C CA . ARG A 1 184 ? -11.615 71.447 18.858 1.00 10.82 184 ARG A CA 1
ATOM 1443 C C . ARG A 1 184 ? -12.840 71.689 19.730 1.00 11.87 184 ARG A C 1
ATOM 1444 O O . ARG A 1 184 ? -13.384 70.754 20.316 1.00 13.20 184 ARG A O 1
ATOM 1452 N N . GLY A 1 185 ? -13.265 72.942 19.830 1.00 10.40 185 GLY A N 1
ATOM 1453 C CA . GLY A 1 185 ? -14.460 73.253 20.598 1.00 10.99 185 GLY A CA 1
ATOM 1454 C C . GLY A 1 185 ? -14.333 73.603 22.069 1.00 10.70 185 GLY A C 1
ATOM 1455 O O . GLY A 1 185 ? -15.297 73.446 22.821 1.00 12.53 185 GLY A O 1
ATOM 1456 N N . ALA A 1 186 ? -13.165 74.085 22.486 1.00 10.17 186 ALA A N 1
ATOM 1457 C CA . ALA A 1 186 ? -12.942 74.465 23.878 1.00 8.88 186 ALA A CA 1
ATOM 1458 C C . ALA A 1 186 ? -13.178 75.962 24.088 1.00 9.49 186 ALA A C 1
ATOM 1459 O O . ALA A 1 186 ? -13.234 76.433 25.224 1.00 10.38 186 ALA A O 1
ATOM 1461 N N . LEU A 1 187 ? -13.304 76.694 22.982 1.00 9.22 187 LEU A N 1
ATOM 1462 C CA . LEU A 1 187 ? -13.563 78.135 22.979 1.00 9.06 187 LEU A CA 1
ATOM 1463 C C . LEU A 1 187 ? -14.459 78.432 21.783 1.00 9.78 187 LEU A C 1
ATOM 1464 O O . LEU A 1 187 ? -14.494 77.660 20.821 1.00 10.69 187 LEU A O 1
ATOM 1469 N N . ASP A 1 188 ? -15.175 79.553 21.840 1.00 10.39 188 ASP A N 1
ATOM 1470 C CA . ASP A 1 188 ? -16.057 79.956 20.746 1.00 10.68 188 ASP A CA 1
ATOM 1471 C C . ASP A 1 188 ? -15.382 80.968 19.827 1.00 10.35 188 ASP A C 1
ATOM 1472 O O . ASP A 1 188 ? -15.757 81.102 18.664 1.00 10.96 188 ASP A O 1
ATOM 1477 N N . ALA A 1 189 ? -14.393 81.688 20.348 1.00 9.99 189 ALA A N 1
ATOM 1478 C CA . ALA A 1 189 ? -13.680 82.677 19.546 1.00 9.95 189 ALA A CA 1
ATOM 1479 C C . ALA A 1 189 ? -12.311 83.006 20.130 1.00 9.67 189 ALA A C 1
ATOM 1480 O O . ALA A 1 189 ? -12.044 82.762 21.310 1.00 9.25 189 ALA A O 1
ATOM 1482 N N . VAL A 1 190 ? -11.451 83.545 19.274 1.00 9.39 190 VAL A N 1
ATOM 1483 C CA . VAL A 1 190 ? -10.107 83.984 19.633 1.00 9.78 190 VAL A CA 1
ATOM 1484 C C . VAL A 1 190 ? -10.000 85.370 19.016 1.00 9.57 190 VAL A C 1
ATOM 1485 O O . VAL A 1 190 ? -10.128 85.537 17.799 1.00 10.42 190 VAL A O 1
ATOM 1489 N N . VAL A 1 191 ? -9.767 86.358 19.866 1.00 9.18 191 VAL A N 1
ATOM 1490 C CA . VAL A 1 191 ? -9.698 87.744 19.437 1.00 9.86 191 VAL A CA 1
ATOM 1491 C C . VAL A 1 191 ? -8.397 88.382 19.885 1.00 8.74 191 VAL A C 1
ATOM 1492 O O . VAL A 1 191 ? -8.123 88.464 21.081 1.00 10.80 191 VAL A O 1
ATOM 1496 N N . ASP A 1 192 ? -7.581 88.814 18.930 1.00 9.88 192 ASP A N 1
ATOM 1497 C CA . ASP A 1 192 ? -6.325 89.476 19.259 1.00 10.69 192 ASP A CA 1
ATOM 1498 C C . ASP A 1 192 ? -6.228 90.703 18.374 1.00 10.40 192 ASP A C 1
ATOM 1499 O O . ASP A 1 192 ? -6.005 90.597 17.162 1.00 12.16 192 ASP A O 1
ATOM 1504 N N . ILE A 1 193 ? -6.403 91.868 18.988 1.00 10.50 193 ILE A N 1
ATOM 1505 C CA . ILE A 1 193 ? -6.374 93.124 18.252 1.00 12.38 193 ILE A CA 1
ATOM 1506 C C . ILE A 1 193 ? -5.274 94.057 18.745 1.00 14.08 193 ILE A C 1
ATOM 1507 O O . ILE A 1 193 ? -5.411 95.281 18.704 1.00 15.21 193 ILE A O 1
ATOM 1512 N N . ARG A 1 194 ? -4.170 93.466 19.189 1.00 13.25 194 ARG A N 1
ATOM 1513 C CA . ARG A 1 194 ? -3.026 94.216 19.701 1.00 14.06 194 ARG A CA 1
ATOM 1514 C C . ARG A 1 194 ? -2.086 94.755 18.624 1.00 14.96 194 ARG A C 1
ATOM 1515 O O . ARG A 1 194 ? -1.189 95.540 18.936 1.00 15.74 194 ARG A O 1
ATOM 1523 N N . ASN A 1 195 ? -2.274 94.328 17.377 1.00 15.51 195 ASN A N 1
ATOM 1524 C CA . ASN A 1 195 ? -1.383 94.732 16.288 1.00 17.53 195 ASN A CA 1
ATOM 1525 C C . ASN A 1 195 ? 0.012 94.261 16.710 1.00 17.45 195 ASN A C 1
ATOM 1526 O O . ASN A 1 195 ? 1.017 94.933 16.473 1.00 18.78 195 ASN A O 1
ATOM 1534 N N . TYR A 1 196 ? 0.047 93.080 17.326 1.00 15.83 196 TYR A N 1
ATOM 1535 C CA . TYR A 1 196 ? 1.263 92.477 17.866 1.00 16.50 196 TYR A CA 1
ATOM 1536 C C . TYR A 1 196 ? 1.681 91.155 17.215 1.00 15.47 196 TYR A C 1
ATOM 1537 O O . TYR A 1 196 ? 2.869 90.880 17.061 1.00 16.60 196 TYR A O 1
ATOM 1546 N N . LEU A 1 197 ? 0.705 90.330 16.854 1.00 14.06 197 LEU A N 1
ATOM 1547 C CA . LEU A 1 197 ? 0.985 89.030 16.251 1.00 14.15 197 LEU A CA 1
ATOM 1548 C C . LEU A 1 197 ? 1.660 89.109 14.893 1.00 13.76 197 LEU A C 1
ATOM 1549 O O . LEU A 1 197 ? 1.515 90.091 14.171 1.00 16.16 197 LEU A O 1
ATOM 1554 N N . ARG A 1 198 ? 2.400 88.057 14.558 1.00 14.72 198 ARG A N 1
ATOM 1555 C CA . ARG A 1 198 ? 3.081 87.954 13.272 1.00 14.47 198 ARG A CA 1
ATOM 1556 C C . ARG A 1 198 ? 2.486 86.741 12.562 1.00 15.34 198 ARG A C 1
ATOM 1557 O O . ARG A 1 198 ? 1.883 85.878 13.203 1.00 14.24 198 ARG A O 1
ATOM 1565 N N . PRO A 1 199 ? 2.638 86.656 11.231 1.00 14.39 199 PRO A N 1
ATOM 1566 C CA . PRO A 1 199 ? 2.086 85.508 10.504 1.00 14.06 199 PRO A CA 1
ATOM 1567 C C . PRO A 1 199 ? 2.617 84.180 11.049 1.00 14.36 199 PRO A C 1
ATOM 1568 O O . PRO A 1 199 ? 1.911 83.171 11.054 1.00 15.09 199 PRO A O 1
ATOM 1572 N N . THR A 1 200 ? 3.862 84.191 11.511 1.00 13.59 200 THR A N 1
ATOM 1573 C CA . THR A 1 200 ? 4.491 82.995 12.062 1.00 14.09 200 THR A CA 1
ATOM 1574 C C . THR A 1 200 ? 3.781 82.491 13.321 1.00 13.56 200 THR A C 1
ATOM 1575 O O . THR A 1 200 ? 3.794 81.290 13.615 1.00 13.72 200 THR A O 1
ATOM 1579 N N . ASP A 1 201 ? 3.159 83.406 14.060 1.00 12.40 201 ASP A N 1
ATOM 1580 C CA . ASP A 1 201 ? 2.448 83.042 15.283 1.00 12.13 201 ASP A CA 1
ATOM 1581 C C . ASP A 1 201 ? 1.132 82.332 15.011 1.00 10.81 201 ASP A C 1
ATOM 1582 O O . ASP A 1 201 ? 0.740 81.418 15.739 1.00 11.63 201 ASP A O 1
ATOM 1587 N N . ILE A 1 202 ? 0.454 82.752 13.950 1.00 11.75 202 ILE A 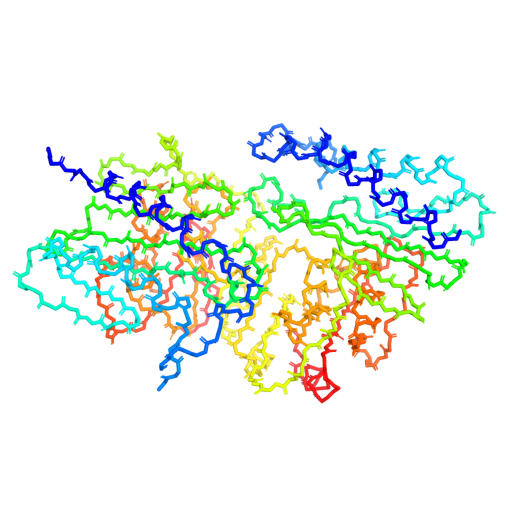N 1
ATOM 1588 C CA . ILE A 1 202 ? -0.870 82.233 13.651 1.00 11.31 202 ILE A CA 1
ATOM 1589 C C . ILE A 1 202 ? -1.072 81.292 12.478 1.00 11.03 202 ILE A C 1
ATOM 1590 O O . ILE A 1 202 ? -2.144 80.714 12.343 1.00 10.85 202 ILE A O 1
ATOM 1595 N N . ALA A 1 203 ? -0.063 81.129 11.633 1.00 11.11 203 ALA A N 1
ATOM 1596 C CA . ALA A 1 203 ? -0.223 80.297 10.450 1.00 11.10 203 ALA A CA 1
ATOM 1597 C C . ALA A 1 203 ? -0.846 78.924 10.678 1.00 9.34 203 ALA A C 1
ATOM 1598 O O . ALA A 1 203 ? -1.876 78.601 10.092 1.00 10.50 203 ALA A O 1
ATOM 1600 N N . ALA A 1 204 ? -0.233 78.114 11.531 1.00 10.36 204 ALA A N 1
ATOM 1601 C CA . ALA A 1 204 ? -0.761 76.779 11.775 1.00 9.44 204 ALA A CA 1
ATOM 1602 C C . ALA A 1 204 ? -2.142 76.814 12.422 1.00 9.06 204 ALA A C 1
ATOM 1603 O O . ALA A 1 204 ? -3.033 76.055 12.048 1.00 9.71 204 ALA A O 1
ATOM 1605 N N . GLY A 1 205 ? -2.313 77.696 13.399 1.00 8.94 205 GLY A N 1
ATOM 1606 C CA . GLY A 1 205 ? -3.589 77.803 14.081 1.00 9.50 205 GLY A CA 1
ATOM 1607 C C . GLY A 1 205 ? -4.713 78.167 13.136 1.00 9.22 205 GLY A C 1
ATOM 1608 O O . GLY A 1 205 ? -5.825 77.664 13.266 1.00 9.91 205 GLY A O 1
ATOM 1609 N N . VAL A 1 206 ? -4.425 79.043 12.179 1.00 9.36 206 VAL A N 1
ATOM 1610 C CA . VAL A 1 206 ? -5.440 79.453 11.218 1.00 10.84 206 VAL A CA 1
ATOM 1611 C C . VAL A 1 206 ? -5.808 78.289 10.299 1.00 10.28 206 VAL A C 1
ATOM 1612 O O . VAL A 1 206 ? -6.986 78.045 10.036 1.00 10.75 206 VAL A O 1
ATOM 1616 N N . VAL A 1 207 ? -4.803 77.564 9.817 1.00 9.80 207 VAL A N 1
ATOM 1617 C CA . VAL A 1 207 ? -5.070 76.424 8.945 1.00 10.96 207 VAL A CA 1
ATOM 1618 C C . VAL A 1 207 ? -5.894 75.369 9.679 1.00 10.34 207 VAL A C 1
ATOM 1619 O O . VAL A 1 207 ? -6.885 74.859 9.157 1.00 10.94 207 VAL A O 1
ATOM 1623 N N . ILE A 1 208 ? -5.493 75.054 10.904 1.00 9.21 208 ILE A N 1
ATOM 1624 C CA . ILE A 1 208 ? -6.196 74.047 11.675 1.00 10.20 208 ILE A CA 1
ATOM 1625 C C . ILE A 1 208 ? -7.607 74.476 12.065 1.00 9.47 208 ILE A C 1
ATOM 1626 O O . ILE A 1 208 ? -8.555 73.700 11.924 1.00 10.47 208 ILE A O 1
ATOM 1631 N N . ALA A 1 209 ? -7.757 75.708 12.542 1.00 9.53 209 ALA A N 1
ATOM 1632 C CA . ALA A 1 209 ? -9.073 76.191 12.932 1.00 9.89 209 ALA A CA 1
ATOM 1633 C C . ALA A 1 209 ? -10.004 76.276 11.726 1.00 10.71 209 ALA A C 1
ATOM 1634 O O . ALA A 1 209 ? -11.167 75.886 11.810 1.00 10.99 209 ALA A O 1
ATOM 1636 N N . ARG A 1 210 ? -9.498 76.769 10.600 1.00 11.23 210 ARG A N 1
ATOM 1637 C CA . ARG A 1 210 ? -10.331 76.873 9.409 1.00 12.71 210 ARG A CA 1
ATOM 1638 C C . ARG A 1 210 ? -10.839 75.522 8.940 1.00 12.43 210 ARG A C 1
ATOM 1639 O O . ARG A 1 210 ? -12.024 75.369 8.659 1.00 12.46 210 ARG A O 1
ATOM 1647 N N . GLU A 1 211 ? -9.955 74.534 8.855 1.00 12.16 211 GLU A N 1
ATOM 1648 C CA . GLU A 1 211 ? -10.390 73.219 8.405 1.00 12.82 211 GLU A CA 1
ATOM 1649 C C . GLU A 1 211 ? -11.392 72.617 9.387 1.00 13.23 211 GLU A C 1
ATOM 1650 O O . GLU A 1 211 ? -12.225 71.799 9.002 1.00 15.41 211 GLU A O 1
ATOM 1656 N N . ALA A 1 212 ? -11.322 73.040 10.648 1.00 11.51 212 ALA A N 1
ATOM 1657 C CA . ALA A 1 212 ? -12.236 72.553 11.677 1.00 11.65 212 ALA A CA 1
ATOM 1658 C C . ALA A 1 212 ? -13.584 73.271 11.629 1.00 10.98 212 ALA A C 1
ATOM 1659 O O . ALA A 1 212 ? -14.492 72.949 12.397 1.00 12.00 212 ALA A O 1
ATOM 1661 N N . GLY A 1 213 ? -13.703 74.255 10.741 1.00 11.53 213 GLY A N 1
ATOM 1662 C CA . GLY A 1 213 ? -14.957 74.980 10.599 1.00 12.25 213 GLY A CA 1
ATOM 1663 C C . GLY A 1 213 ? -14.986 76.414 11.098 1.00 12.27 213 GLY A C 1
ATOM 1664 O O . GLY A 1 213 ? -16.024 77.074 11.033 1.00 13.64 213 GLY A O 1
ATOM 1665 N N . ALA A 1 214 ? -13.865 76.914 11.602 1.00 11.42 214 ALA A N 1
ATOM 1666 C CA . ALA A 1 214 ? -13.825 78.282 12.105 1.00 11.49 214 ALA A CA 1
ATOM 1667 C C . ALA A 1 214 ? -13.722 79.311 10.989 1.00 12.55 214 ALA A C 1
ATOM 1668 O O . ALA A 1 214 ? -13.245 79.019 9.895 1.00 13.03 214 ALA A O 1
ATOM 1670 N N . ILE A 1 215 ? -14.185 80.518 11.289 1.00 12.70 215 ILE A N 1
ATOM 1671 C CA . ILE A 1 215 ? -14.120 81.640 10.369 1.00 14.07 215 ILE A CA 1
ATOM 1672 C C . ILE A 1 215 ? -13.024 82.516 10.969 1.00 13.01 215 ILE A C 1
ATOM 1673 O O . ILE A 1 215 ? -13.062 82.822 12.163 1.00 12.73 215 ILE A O 1
ATOM 1678 N N . VAL A 1 216 ? -12.038 82.899 10.165 1.00 12.64 216 VAL A N 1
ATOM 1679 C CA . VAL A 1 216 ? -10.935 83.718 10.662 1.00 13.27 216 VAL A CA 1
ATOM 1680 C C . VAL A 1 216 ? -10.789 84.978 9.819 1.00 12.17 216 VAL A C 1
ATOM 1681 O O . VAL A 1 216 ? -10.380 84.921 8.657 1.00 13.48 216 VAL A O 1
ATOM 1685 N N . LYS A 1 217 ? -11.114 86.119 10.414 1.00 12.99 217 LYS A N 1
ATOM 1686 C CA . LYS A 1 217 ? -11.043 87.385 9.697 1.00 14.02 217 LYS A CA 1
ATOM 1687 C C . LYS A 1 217 ? -10.191 88.435 10.392 1.00 13.99 217 LYS A C 1
ATOM 1688 O O . LYS A 1 217 ? -9.779 88.262 11.544 1.00 13.67 217 LYS A O 1
ATOM 1694 N N . ASP A 1 218 ? -9.911 89.520 9.675 1.00 12.98 218 ASP A N 1
ATOM 1695 C CA . ASP A 1 218 ? -9.123 90.613 10.221 1.00 14.53 218 ASP A CA 1
ATOM 1696 C C . ASP A 1 218 ? -10.050 91.743 10.653 1.00 14.08 218 ASP A C 1
ATOM 1697 O O . ASP A 1 218 ? -11.272 91.583 10.658 1.00 14.49 218 ASP A O 1
ATOM 1702 N N . LEU A 1 219 ? -9.464 92.880 11.018 1.00 15.16 219 LEU A N 1
ATOM 1703 C CA . LEU A 1 219 ? -10.232 94.034 11.472 1.00 16.75 219 LEU A CA 1
ATOM 1704 C C . LEU A 1 219 ? -11.185 94.587 10.417 1.00 15.97 219 LEU A C 1
ATOM 1705 O O . LEU A 1 219 ? -12.163 95.252 10.754 1.00 16.54 219 LEU A O 1
ATOM 1710 N N . ASP A 1 220 ? -10.897 94.316 9.147 1.00 15.91 220 ASP A N 1
ATOM 1711 C CA . ASP A 1 220 ? -11.738 94.798 8.054 1.00 15.81 220 ASP A CA 1
ATOM 1712 C C . ASP A 1 220 ? -12.830 93.801 7.690 1.00 15.96 220 ASP A C 1
ATOM 1713 O O . ASP A 1 220 ? -13.574 94.015 6.733 1.00 15.68 220 ASP A O 1
ATOM 1718 N N . GLY A 1 221 ? -12.920 92.709 8.443 1.00 15.19 221 GLY A N 1
ATOM 1719 C CA . GLY A 1 221 ? -13.933 91.705 8.172 1.00 15.79 221 GLY A CA 1
ATOM 1720 C C . GLY A 1 221 ? -13.628 90.798 6.994 1.00 14.24 221 GLY A C 1
ATOM 1721 O O . GLY A 1 221 ? -14.518 90.114 6.489 1.00 15.80 221 GLY A O 1
ATOM 1722 N N . LYS A 1 222 ? -12.372 90.780 6.561 1.00 14.00 222 LYS A N 1
ATOM 1723 C CA . LYS A 1 222 ? -11.953 89.948 5.438 1.00 14.19 222 LYS A CA 1
ATOM 1724 C C . LYS A 1 222 ? -11.167 88.748 5.940 1.00 14.20 222 LYS A C 1
ATOM 1725 O O . LYS A 1 222 ? -10.482 88.829 6.961 1.00 13.94 222 LYS A O 1
ATOM 1731 N N . ASP A 1 223 ? -11.265 87.635 5.223 1.00 13.88 223 ASP A N 1
ATOM 1732 C CA . ASP A 1 223 ? -10.543 86.432 5.612 1.00 15.02 223 ASP A CA 1
ATOM 1733 C C . ASP A 1 223 ? -9.062 86.730 5.747 1.00 17.11 223 ASP A C 1
ATOM 1734 O O . ASP A 1 223 ? -8.470 87.398 4.900 1.00 16.26 223 ASP A O 1
ATOM 1739 N N . VAL A 1 224 ? -8.466 86.235 6.824 1.00 17.39 224 VAL A N 1
ATOM 1740 C CA . VAL A 1 224 ? -7.048 86.446 7.058 1.00 20.09 224 VAL A CA 1
ATOM 1741 C C . VAL A 1 224 ? -6.235 85.682 6.020 1.00 21.74 224 VAL A C 1
ATOM 1742 O O . VAL A 1 224 ? -6.533 84.531 5.713 1.00 21.76 224 VAL A O 1
ATOM 1746 N N . GLU A 1 225 ? -5.219 86.340 5.472 1.00 23.82 225 GLU A N 1
ATOM 1747 C CA . GLU A 1 225 ? -4.350 85.718 4.482 1.00 26.14 225 GLU A CA 1
ATOM 1748 C C . GLU A 1 225 ? -2.965 85.543 5.084 1.00 24.85 225 GLU A C 1
ATOM 1749 O O . GLU A 1 225 ? -2.320 86.518 5.465 1.00 27.06 225 GLU A O 1
ATOM 1755 N N . ILE A 1 226 ? -2.511 84.300 5.175 1.00 24.60 226 ILE A N 1
ATOM 1756 C CA . ILE A 1 226 ? -1.195 84.030 5.731 1.00 23.67 226 ILE A CA 1
ATOM 1757 C C . ILE A 1 226 ? -0.134 84.373 4.695 1.00 24.72 226 ILE A C 1
ATOM 1758 O O . ILE A 1 226 ? -0.088 83.776 3.620 1.00 26.02 226 ILE A O 1
ATOM 1766 N N . THR A 1 227 ? 0.709 85.346 5.021 1.00 24.18 227 THR A N 1
ATOM 1767 C CA . THR A 1 227 ? 1.774 85.765 4.119 1.00 24.71 227 THR A CA 1
ATOM 1768 C C . THR A 1 227 ? 3.095 85.207 4.625 1.00 25.03 227 THR A C 1
ATOM 1769 O O . THR A 1 227 ? 3.218 84.850 5.799 1.00 25.45 227 THR A O 1
ATOM 1773 N N . PHE A 1 228 ? 4.085 85.130 3.742 1.00 24.99 228 PHE A N 1
ATOM 1774 C CA . PHE A 1 228 ? 5.389 84.610 4.125 1.00 25.27 228 PHE A CA 1
ATOM 1775 C C . PHE A 1 228 ? 6.273 85.717 4.678 1.00 26.29 228 PHE A C 1
ATOM 1776 O O . PHE A 1 228 ? 7.373 85.966 4.181 1.00 28.12 228 PHE A O 1
ATOM 1784 N N . SER A 1 229 ? 5.777 86.377 5.717 1.00 26.63 229 SER A N 1
ATOM 1785 C CA . SER A 1 229 ? 6.498 87.460 6.365 1.00 26.27 229 SER A CA 1
ATOM 1786 C C . SER A 1 229 ? 6.637 87.175 7.854 1.00 26.64 229 SER A C 1
ATOM 1787 O O . SER A 1 229 ? 5.767 86.549 8.461 1.00 26.40 229 SER A O 1
ATOM 1790 N N . ALA A 1 230 ? 7.737 87.634 8.439 1.00 27.13 230 ALA A N 1
ATOM 1791 C CA . ALA A 1 230 ? 7.981 87.434 9.860 1.00 27.80 230 ALA A CA 1
ATOM 1792 C C . ALA A 1 230 ? 7.930 88.772 10.587 1.00 27.74 230 ALA A C 1
ATOM 1793 O O . ALA A 1 230 ? 8.140 88.838 11.797 1.00 28.05 230 ALA A O 1
ATOM 1795 N N . THR A 1 231 ? 7.637 89.834 9.840 1.00 27.63 231 THR A N 1
ATOM 1796 C CA . THR A 1 231 ? 7.574 91.180 10.402 1.00 27.81 231 THR A CA 1
ATOM 1797 C C . THR A 1 231 ? 6.184 91.814 10.336 1.00 26.97 231 THR A C 1
ATOM 1798 O O . THR A 1 231 ? 5.864 92.707 11.121 1.00 26.36 231 THR A O 1
ATOM 1802 N N . GLU A 1 232 ? 5.365 91.358 9.394 1.00 25.85 232 GLU A N 1
ATOM 1803 C CA . GLU A 1 232 ? 4.013 91.883 9.234 1.00 25.88 232 GLU A CA 1
ATOM 1804 C C . GLU A 1 232 ? 3.183 91.692 10.505 1.00 25.19 232 GLU A C 1
ATOM 1805 O O . GLU A 1 232 ? 3.127 90.593 11.058 1.00 24.83 232 GLU A O 1
ATOM 1811 N N . LYS A 1 233 ? 2.543 92.763 10.966 1.00 23.25 233 LYS A N 1
ATOM 1812 C CA . LYS A 1 233 ? 1.711 92.695 12.166 1.00 22.58 233 LYS A CA 1
ATOM 1813 C C . LYS A 1 233 ? 0.303 92.292 11.760 1.00 21.15 233 LYS A C 1
ATOM 1814 O O . LYS A 1 233 ? -0.233 92.797 10.774 1.00 22.34 233 LYS A O 1
ATOM 1820 N N . VAL A 1 234 ? -0.301 91.385 12.517 1.00 19.28 234 VAL A N 1
ATOM 1821 C CA . VAL A 1 234 ? -1.640 90.927 12.192 1.00 18.79 234 VAL A CA 1
ATOM 1822 C C . VAL A 1 234 ? -2.585 90.893 13.387 1.00 17.22 234 VAL A C 1
ATOM 1823 O O . VAL A 1 234 ? -2.169 90.682 14.529 1.00 17.68 234 VAL A O 1
ATOM 1829 N N . ASN A 1 235 ? -3.861 91.120 13.103 1.00 16.48 235 ASN A N 1
ATOM 1830 C CA . ASN A 1 235 ? -4.915 91.083 14.107 1.00 16.51 235 ASN A CA 1
ATOM 1831 C C . ASN A 1 235 ? -5.887 90.021 13.640 1.00 17.36 235 ASN A C 1
ATOM 1832 O O . ASN A 1 235 ? -6.143 89.890 12.442 1.00 19.99 235 ASN A O 1
ATOM 1837 N N . ILE A 1 236 ? -6.430 89.256 14.575 1.00 15.67 236 ILE A N 1
ATOM 1838 C CA . ILE A 1 236 ? -7.367 88.222 14.192 1.00 15.10 236 ILE A CA 1
ATOM 1839 C C . ILE A 1 236 ? -8.627 88.166 15.036 1.00 13.45 236 ILE A C 1
ATOM 1840 O O . ILE A 1 236 ? -8.619 88.450 16.239 1.00 13.47 236 ILE A O 1
ATOM 1845 N N . ILE A 1 237 ? -9.717 87.818 14.367 1.00 13.44 237 ILE A N 1
ATOM 1846 C CA . ILE A 1 237 ? -11.000 87.620 15.005 1.00 13.82 237 ILE A CA 1
ATOM 1847 C C . ILE A 1 237 ? -11.444 86.293 14.402 1.00 13.37 237 ILE A C 1
ATOM 1848 O O . ILE A 1 237 ? -11.890 86.239 13.250 1.00 14.20 237 ILE A O 1
ATOM 1853 N N . ALA A 1 238 ? -11.266 85.221 15.166 1.00 12.53 238 ALA A N 1
ATOM 1854 C CA . ALA A 1 238 ? -11.624 83.877 14.729 1.00 11.98 238 ALA A CA 1
ATOM 1855 C C . ALA A 1 238 ? -12.792 83.394 15.572 1.00 12.21 238 ALA A C 1
ATOM 1856 O O . ALA A 1 238 ? -12.783 83.552 16.796 1.00 13.27 238 ALA A O 1
ATOM 1858 N N . ALA A 1 239 ? -13.792 82.798 14.935 1.00 11.42 239 ALA A N 1
ATOM 1859 C CA . ALA A 1 239 ? -14.954 82.335 15.676 1.00 11.48 239 ALA A CA 1
ATOM 1860 C C . ALA A 1 239 ? -15.633 81.131 15.054 1.00 12.12 239 ALA A C 1
ATOM 1861 O O . ALA A 1 239 ? -15.363 80.761 13.911 1.00 13.36 239 ALA A O 1
ATOM 1863 N N . ASN A 1 240 ? -16.533 80.535 15.824 1.00 11.75 240 ASN A N 1
ATOM 1864 C CA . ASN A 1 240 ? -17.285 79.367 15.385 1.00 13.63 240 ASN A CA 1
ATOM 1865 C C . ASN A 1 240 ? -18.679 79.784 14.926 1.00 16.18 240 ASN A C 1
ATOM 1866 O O . ASN A 1 240 ? -19.552 78.940 14.725 1.00 18.33 240 ASN A O 1
ATOM 1871 N N . ASN A 1 241 ? -18.880 81.084 14.746 1.00 15.33 241 ASN A N 1
ATOM 1872 C CA . ASN A 1 241 ? -20.187 81.605 14.368 1.00 17.38 241 ASN A CA 1
ATOM 1873 C C . ASN A 1 241 ? -20.018 82.984 13.737 1.00 17.30 241 ASN A C 1
ATOM 1874 O O . ASN A 1 241 ? -19.379 83.861 14.315 1.00 16.98 241 ASN A O 1
ATOM 1879 N N . GLU A 1 242 ? -20.591 83.169 12.549 1.00 18.78 242 GLU A N 1
ATOM 1880 C CA . GLU A 1 242 ? -20.488 84.439 11.834 1.00 18.59 242 GLU A CA 1
ATOM 1881 C C . GLU A 1 242 ? -21.136 85.603 12.580 1.00 16.78 242 GLU A C 1
ATOM 1882 O O . GLU A 1 242 ? -20.586 86.703 12.610 1.00 17.61 242 GLU A O 1
ATOM 1888 N N . GLU A 1 243 ? -22.298 85.369 13.181 1.00 17.86 243 GLU A N 1
ATOM 1889 C CA . GLU A 1 243 ? -22.979 86.434 13.912 1.00 19.48 243 GLU A CA 1
ATOM 1890 C C . GLU A 1 243 ? -22.137 86.913 15.092 1.00 17.75 243 GLU A C 1
ATOM 1891 O O . GLU A 1 243 ? -22.057 88.109 15.360 1.00 18.07 243 GLU A O 1
ATOM 1897 N N . LEU A 1 244 ? -21.510 85.975 15.795 1.00 17.64 244 LEU A N 1
ATOM 1898 C CA . LEU A 1 244 ? -20.664 86.319 16.933 1.00 16.78 244 LEU A CA 1
ATOM 1899 C C . LEU A 1 244 ? -19.461 87.123 16.451 1.00 14.55 244 LEU A C 1
ATOM 1900 O O . LEU A 1 244 ? -19.093 88.134 17.049 1.00 15.55 244 LEU A O 1
ATOM 1905 N N . LEU A 1 245 ? -18.858 86.671 15.358 1.00 15.59 245 LEU A N 1
ATOM 1906 C CA . LEU A 1 245 ? -17.702 87.356 14.797 1.00 16.21 245 LEU A CA 1
ATOM 1907 C C . LEU A 1 245 ? -18.080 88.796 14.458 1.00 15.61 245 LEU A C 1
ATOM 1908 O O . LEU A 1 245 ? -17.349 89.731 14.780 1.00 16.38 245 LEU A O 1
ATOM 1913 N N . GLU A 1 246 ? -19.228 88.975 13.813 1.00 17.53 246 GLU A N 1
ATOM 1914 C CA . GLU A 1 246 ? -19.675 90.314 13.454 1.00 18.51 246 GLU A CA 1
ATOM 1915 C C . GLU A 1 246 ? -19.977 91.153 14.692 1.00 18.50 246 GLU A C 1
ATOM 1916 O O . GLU A 1 246 ? -19.706 92.354 14.716 1.00 18.82 246 GLU A O 1
ATOM 1922 N N . THR A 1 247 ? -20.527 90.520 15.724 1.00 18.61 247 THR A N 1
ATOM 1923 C CA . THR A 1 247 ? -20.826 91.230 16.962 1.00 19.35 247 THR A CA 1
ATOM 1924 C C . THR A 1 247 ? -19.525 91.706 17.600 1.00 18.39 247 THR A C 1
ATOM 1925 O O . THR A 1 247 ? -19.450 92.813 18.130 1.00 17.97 247 THR A O 1
ATOM 1929 N N . ILE A 1 248 ? -18.495 90.866 17.543 1.00 16.27 248 ILE A N 1
ATOM 1930 C CA . ILE A 1 248 ? -17.204 91.233 18.106 1.00 16.16 248 ILE A CA 1
ATOM 1931 C C . ILE A 1 248 ? -16.638 92.435 17.351 1.00 16.04 248 ILE A C 1
ATOM 1932 O O . ILE A 1 248 ? -16.157 93.387 17.960 1.00 16.09 248 ILE A O 1
ATOM 1937 N N . LEU A 1 249 ? -16.704 92.395 16.024 1.00 17.27 249 LEU A N 1
ATOM 1938 C CA . LEU A 1 249 ? -16.196 93.502 15.221 1.00 18.87 249 LEU A CA 1
ATOM 1939 C C . LEU A 1 249 ? -16.918 94.805 15.561 1.00 19.21 249 LEU A C 1
ATOM 1940 O O . LEU A 1 249 ? -16.291 95.860 15.668 1.00 19.80 249 LEU A O 1
ATOM 1945 N N . ARG A 1 250 ? -18.232 94.726 15.742 1.00 20.40 250 ARG A N 1
ATOM 1946 C CA . ARG A 1 250 ? -19.020 95.910 16.076 1.00 21.49 250 ARG A CA 1
ATOM 1947 C C . ARG A 1 250 ? -18.718 96.426 17.478 1.00 21.05 250 ARG A C 1
ATOM 1948 O O . ARG A 1 250 ? -18.977 97.590 17.790 1.00 22.05 250 ARG A O 1
ATOM 1960 N N . SER A 1 251 ? -18.160 95.562 18.320 1.00 20.05 251 SER A N 1
ATOM 1961 C CA . SER A 1 251 ? -17.858 95.930 19.697 1.00 19.98 251 SER A CA 1
ATOM 1962 C C . SER A 1 251 ? -16.417 96.346 19.957 1.00 20.65 251 SER A C 1
ATOM 1963 O O . SER A 1 251 ? -16.055 96.645 21.097 1.00 21.19 251 SER A O 1
ATOM 1966 N N . ILE A 1 252 ? -15.592 96.363 18.915 1.00 22.14 252 ILE A N 1
ATOM 1967 C CA . ILE A 1 252 ? -14.196 96.743 19.084 1.00 23.80 252 ILE A CA 1
ATOM 1968 C C . ILE A 1 252 ? -14.064 98.202 19.505 1.00 24.81 252 ILE A C 1
ATOM 1969 O O . ILE A 1 252 ? -14.687 99.091 18.923 1.00 25.79 252 ILE A O 1
ATOM 1974 N N . GLU A 1 253 ? -13.254 98.432 20.533 1.00 26.23 253 GLU A N 1
ATOM 1975 C CA . GLU A 1 253 ? -13.020 99.771 21.061 1.00 27.39 253 GLU A CA 1
ATOM 1976 C C . GLU A 1 253 ? -11.537 100.111 20.958 1.00 29.17 253 GLU A C 1
ATOM 1977 O O . GLU A 1 253 ? -10.712 99.241 20.674 1.00 29.28 253 GLU A O 1
ATOM 1983 N N . LYS A 1 254 ? -11.200 101.376 21.189 1.00 30.96 254 LYS A N 1
ATOM 1984 C CA . LYS A 1 254 ? -9.809 101.807 21.121 1.00 32.70 254 LYS A CA 1
ATOM 1985 C C . LYS A 1 254 ? -9.127 101.566 22.465 1.00 33.22 254 LYS A C 1
ATOM 1986 O O . LYS A 1 254 ? -9.846 101.251 23.435 1.00 32.94 254 LYS A O 1
ATOM 1993 N N . SER B 1 2 ? -2.827 56.315 63.920 1.00 33.36 2 SER B N 1
ATOM 1994 C CA . SER B 1 2 ? -2.167 57.596 64.306 1.00 33.15 2 SER B CA 1
ATOM 1995 C C . SER B 1 2 ? -3.003 58.792 63.863 1.00 32.04 2 SER B C 1
ATOM 1996 O O . SER B 1 2 ? -3.978 58.639 63.125 1.00 32.90 2 SER B O 1
ATOM 1999 N N . VAL B 1 3 ? -2.620 59.979 64.322 1.00 29.86 3 VAL B N 1
ATOM 2000 C CA . VAL B 1 3 ? -3.328 61.202 63.966 1.00 27.38 3 VAL B CA 1
ATOM 2001 C C . VAL B 1 3 ? -2.665 61.839 62.751 1.00 25.24 3 VAL B C 1
ATOM 2002 O O . VAL B 1 3 ? -1.463 62.106 62.756 1.00 23.45 3 VAL B O 1
ATOM 2006 N N . LYS B 1 4 ? -3.457 62.071 61.710 1.00 21.97 4 LYS B N 1
ATOM 2007 C CA . LYS B 1 4 ? -2.956 62.669 60.480 1.00 19.90 4 LYS B CA 1
ATOM 2008 C C . LYS B 1 4 ? -3.008 64.187 60.546 1.00 18.48 4 LYS B C 1
ATOM 2009 O O . LYS B 1 4 ? -4.012 64.764 60.967 1.00 19.50 4 LYS B O 1
ATOM 2015 N N . THR B 1 5 ? -1.920 64.831 60.139 1.00 16.88 5 THR B N 1
ATOM 2016 C CA . THR B 1 5 ? -1.873 66.287 60.120 1.00 15.91 5 THR B CA 1
ATOM 2017 C C . THR B 1 5 ? -2.584 66.735 58.847 1.00 15.26 5 THR B C 1
ATOM 2018 O O . THR B 1 5 ? -2.877 65.922 57.968 1.00 14.62 5 THR B O 1
ATOM 2022 N N . TRP B 1 6 ? -2.859 68.028 58.740 1.00 15.24 6 TRP B N 1
ATOM 2023 C CA . TRP B 1 6 ? -3.532 68.528 57.554 1.00 14.75 6 TRP B CA 1
ATOM 2024 C C . TRP B 1 6 ? -2.736 68.241 56.283 1.00 14.43 6 TRP B C 1
ATOM 2025 O O . TRP B 1 6 ? -3.319 68.040 55.217 1.00 13.99 6 TRP B O 1
ATOM 2036 N N . ARG B 1 7 ? -1.410 68.212 56.380 1.00 15.19 7 ARG B N 1
ATOM 2037 C CA . ARG B 1 7 ? -0.615 67.922 55.196 1.00 15.12 7 ARG B CA 1
ATOM 2038 C C . ARG B 1 7 ? -0.846 66.478 54.753 1.00 13.70 7 ARG B C 1
ATOM 2039 O O . ARG B 1 7 ? -0.919 66.201 53.560 1.00 13.88 7 ARG B O 1
ATOM 2053 N N . LYS B 1 8 ? -0.959 65.559 55.709 1.00 13.22 8 LYS B N 1
ATOM 2054 C CA . LYS B 1 8 ? -1.202 64.159 55.362 1.00 12.65 8 LYS B CA 1
ATOM 2055 C C . LYS B 1 8 ? -2.583 64.035 54.711 1.00 11.69 8 LYS B C 1
ATOM 2056 O O . LYS B 1 8 ? -2.777 63.262 53.776 1.00 12.19 8 LYS B O 1
ATOM 2062 N N . ILE B 1 9 ? -3.543 64.799 55.224 1.00 12.31 9 ILE B N 1
ATOM 2063 C CA . ILE B 1 9 ? -4.891 64.804 54.667 1.00 13.48 9 ILE B CA 1
ATOM 2064 C C . ILE B 1 9 ? -4.810 65.302 53.221 1.00 12.97 9 ILE B C 1
ATOM 2065 O O . ILE B 1 9 ? -5.460 64.756 52.329 1.00 13.94 9 ILE B O 1
ATOM 2073 N N . ALA B 1 10 ? -3.988 66.324 52.991 1.00 12.55 10 ALA B N 1
ATOM 2074 C CA . ALA B 1 10 ? -3.811 66.867 51.647 1.00 13.19 10 ALA B CA 1
ATOM 2075 C C . ALA B 1 10 ? -3.219 65.793 50.733 1.00 13.13 10 ALA B C 1
ATOM 2076 O O . ALA B 1 10 ? -3.640 65.632 49.587 1.00 13.73 10 ALA B O 1
ATOM 2078 N N . ILE B 1 11 ? -2.235 65.057 51.241 1.00 13.23 11 ILE B N 1
ATOM 2079 C CA . ILE B 1 11 ? -1.610 64.003 50.454 1.00 13.89 11 ILE B CA 1
ATOM 2080 C C . ILE B 1 11 ? -2.638 62.941 50.081 1.00 13.83 11 ILE B C 1
ATOM 2081 O O . ILE B 1 11 ? -2.639 62.442 48.957 1.00 14.66 11 ILE B O 1
ATOM 2086 N N . ASP B 1 12 ? -3.524 62.600 51.012 1.00 13.21 12 ASP B N 1
ATOM 2087 C CA . ASP B 1 12 ? -4.545 61.603 50.711 1.00 14.14 12 ASP B CA 1
ATOM 2088 C C . ASP B 1 12 ? -5.487 62.144 49.636 1.00 14.30 12 ASP B C 1
ATOM 2089 O O . ASP B 1 12 ? -5.868 61.421 48.717 1.00 14.68 12 ASP B O 1
ATOM 2094 N N . ILE B 1 13 ? -5.851 63.420 49.751 1.00 14.02 13 ILE B N 1
ATOM 2095 C CA . ILE B 1 13 ? -6.741 64.045 48.778 1.00 15.79 13 ILE B CA 1
ATOM 2096 C C . ILE B 1 13 ? -6.089 64.068 47.397 1.00 14.41 13 ILE B C 1
ATOM 2097 O O . ILE B 1 13 ? -6.748 63.799 46.388 1.00 15.68 13 ILE B O 1
ATOM 2102 N N . ILE B 1 14 ? -4.796 64.379 47.357 1.00 16.26 14 ILE B N 1
ATOM 2103 C CA . ILE B 1 14 ? -4.034 64.416 46.110 1.00 19.77 14 ILE B CA 1
ATOM 2104 C C . ILE B 1 14 ? -4.124 63.076 45.392 1.00 18.61 14 ILE B C 1
ATOM 2105 O O . ILE B 1 14 ? -4.469 63.009 44.210 1.00 19.13 14 ILE B O 1
ATOM 2110 N N . ARG B 1 15 ? -3.795 62.012 46.118 1.00 18.09 15 ARG B N 1
ATOM 2111 C CA . ARG B 1 15 ? -3.819 60.666 45.563 1.00 19.34 15 ARG B CA 1
ATOM 2112 C C . ARG B 1 15 ? -5.214 60.276 45.092 1.00 17.23 15 ARG B C 1
ATOM 2113 O O . ARG B 1 15 ? -5.367 59.663 44.036 1.00 18.04 15 ARG B O 1
ATOM 2127 N N . ASP B 1 16 ? -6.230 60.628 45.870 1.00 16.48 16 ASP B N 1
ATOM 2128 C CA . ASP B 1 16 ? -7.600 60.305 45.496 1.00 17.76 16 ASP B CA 1
ATOM 2129 C C . ASP B 1 16 ? -8.016 61.083 44.249 1.00 16.12 16 ASP B C 1
ATOM 2130 O O . ASP B 1 16 ? -8.742 60.564 43.403 1.00 16.60 16 ASP B O 1
ATOM 2135 N N . PHE B 1 17 ? -7.555 62.326 44.137 1.00 14.07 17 PHE B N 1
ATOM 2136 C CA . PHE B 1 17 ? -7.880 63.150 42.976 1.00 13.60 17 PHE B CA 1
ATOM 2137 C C . PHE B 1 17 ? -7.246 62.541 41.727 1.00 13.75 17 PHE B C 1
ATOM 2138 O O . PHE B 1 17 ? -7.894 62.416 40.686 1.00 13.43 17 PHE B O 1
ATOM 2146 N N . ASP B 1 18 ? -5.976 62.164 41.831 1.00 14.10 18 ASP B N 1
ATOM 2147 C CA . ASP B 1 18 ? -5.272 61.582 40.695 1.00 15.84 18 ASP B CA 1
ATOM 2148 C C . ASP B 1 18 ? -5.932 60.306 40.197 1.00 16.03 18 ASP B C 1
ATOM 2149 O O . ASP B 1 18 ? -6.017 60.073 38.993 1.00 17.01 18 ASP B O 1
ATOM 2154 N N . HIS B 1 19 ? -6.397 59.480 41.124 1.00 17.42 19 HIS B N 1
ATOM 2155 C CA . HIS B 1 19 ? -7.009 58.211 40.753 1.00 18.86 19 HIS B CA 1
ATOM 2156 C C . HIS B 1 19 ? -8.455 58.292 40.274 1.00 19.45 19 HIS B C 1
ATOM 2157 O O . HIS B 1 19 ? -8.851 57.571 39.358 1.00 19.89 19 HIS B O 1
ATOM 2164 N N . ASN B 1 20 ? -9.239 59.182 40.868 1.00 19.25 20 ASN B N 1
ATOM 2165 C CA . ASN B 1 20 ? -10.646 59.278 40.510 1.00 19.03 20 ASN B CA 1
ATOM 2166 C C . ASN B 1 20 ? -11.080 60.434 39.625 1.00 18.24 20 ASN B C 1
ATOM 2167 O O . ASN B 1 20 ? -12.044 60.305 38.874 1.00 18.44 20 ASN B O 1
ATOM 2172 N N . ILE B 1 21 ? -10.387 61.563 39.705 1.00 16.03 21 ILE B N 1
ATOM 2173 C CA . ILE B 1 21 ? -10.793 62.711 38.908 1.00 15.92 21 ILE B CA 1
ATOM 2174 C C . ILE B 1 21 ? -9.975 62.947 37.644 1.00 14.69 21 ILE B C 1
ATOM 2175 O O . ILE B 1 21 ? -10.541 63.252 36.594 1.00 14.92 21 ILE B O 1
ATOM 2183 N N . MET B 1 22 ? -8.657 62.792 37.719 1.00 13.83 22 MET B N 1
ATOM 2184 C CA . MET B 1 22 ? -7.838 63.029 36.537 1.00 15.30 22 MET B CA 1
ATOM 2185 C C . MET B 1 22 ? -8.289 62.264 35.295 1.00 17.23 22 MET B C 1
ATOM 2186 O O . MET B 1 22 ? -8.153 62.761 34.181 1.00 17.86 22 MET B O 1
ATOM 2191 N N . PRO B 1 23 ? -8.822 61.041 35.462 1.00 17.88 23 PRO B N 1
ATOM 2192 C CA . PRO B 1 23 ? -9.260 60.313 34.265 1.00 19.30 23 PRO B CA 1
ATOM 2193 C C . PRO B 1 23 ? -10.390 61.025 33.512 1.00 19.45 23 PRO B C 1
ATOM 2194 O O . PRO B 1 23 ? -10.677 60.702 32.359 1.00 21.25 23 PRO B O 1
ATOM 2198 N N . LEU B 1 24 ? -11.019 61.997 34.166 1.00 19.17 24 LEU B N 1
ATOM 2199 C CA . LEU B 1 24 ? -12.127 62.749 33.575 1.00 19.24 24 LEU B CA 1
ATOM 2200 C C . LEU B 1 24 ? -11.708 64.051 32.884 1.00 18.84 24 LEU B C 1
ATOM 2201 O O . LEU B 1 24 ? -12.539 64.742 32.292 1.00 18.32 24 LEU B O 1
ATOM 2206 N N . PHE B 1 25 ? -10.424 64.384 32.962 1.00 17.29 25 PHE B N 1
ATOM 2207 C CA . PHE B 1 25 ? -9.906 65.608 32.356 1.00 17.09 25 PHE B CA 1
ATOM 2208 C C . PHE B 1 25 ? -10.229 65.715 30.864 1.00 18.09 25 PHE B C 1
ATOM 2209 O O . PHE B 1 25 ? -9.818 64.870 30.068 1.00 18.28 25 PHE B O 1
ATOM 2217 N N . GLY B 1 26 ? -10.971 66.757 30.495 1.00 19.46 26 GLY B N 1
ATOM 2218 C CA . GLY B 1 26 ? -11.337 66.949 29.102 1.00 22.38 26 GLY B CA 1
ATOM 2219 C C . GLY B 1 26 ? -12.099 65.764 28.541 1.00 25.47 26 GLY B C 1
ATOM 2220 O O . GLY B 1 26 ? -12.104 65.531 27.331 1.00 27.24 26 GLY B O 1
ATOM 2221 N N . ASN B 1 27 ? -12.744 65.012 29.426 1.00 27.05 27 ASN B N 1
ATOM 2222 C CA . ASN B 1 27 ? -13.514 63.837 29.031 1.00 29.36 27 ASN B CA 1
ATOM 2223 C C . ASN B 1 27 ? -15.001 64.179 29.007 1.00 29.78 27 ASN B C 1
ATOM 2224 O O . ASN B 1 27 ? -15.534 64.731 29.971 1.00 29.20 27 ASN B O 1
ATOM 2229 N N . PRO B 1 28 ? -15.692 63.859 27.900 1.00 30.36 28 PRO B N 1
ATOM 2230 C CA . PRO B 1 28 ? -17.124 64.142 27.774 1.00 31.07 28 PRO B CA 1
ATOM 2231 C C . PRO B 1 28 ? -17.933 63.621 28.962 1.00 31.46 28 PRO B C 1
ATOM 2232 O O . PRO B 1 28 ? -18.931 64.224 29.356 1.00 32.43 28 PRO B O 1
ATOM 2236 N N . LYS B 1 29 ? -17.494 62.502 29.529 1.00 31.89 29 LYS B N 1
ATOM 2237 C CA . LYS B 1 29 ? -18.174 61.899 30.671 1.00 32.50 29 LYS B CA 1
ATOM 2238 C C . LYS B 1 29 ? -18.243 62.857 31.857 1.00 32.50 29 LYS B C 1
ATOM 2239 O O . LYS B 1 29 ? -19.225 62.870 32.601 1.00 32.23 29 LYS B O 1
ATOM 2245 N N . ALA B 1 30 ? -17.193 63.653 32.029 1.00 32.54 30 ALA B N 1
ATOM 2246 C CA . ALA B 1 30 ? -17.120 64.605 33.130 1.00 32.89 30 ALA B CA 1
ATOM 2247 C C . ALA B 1 30 ? -18.296 65.574 33.163 1.00 33.42 30 ALA B C 1
ATOM 2248 O O . ALA B 1 30 ? -18.789 65.924 34.235 1.00 32.87 30 ALA B O 1
ATOM 2250 N N . SER B 1 31 ? -18.748 66.004 31.989 1.00 34.66 31 SER B N 1
ATOM 2251 C CA . SER B 1 31 ? -19.854 66.951 31.904 1.00 36.47 31 SER B CA 1
ATOM 2252 C C . SER B 1 31 ? -21.225 66.287 31.859 1.00 37.25 31 SER B C 1
ATOM 2253 O O . SER B 1 31 ? -22.252 66.959 31.957 1.00 37.47 31 SER B O 1
ATOM 2256 N N . GLU B 1 32 ? -21.246 64.968 31.714 1.00 38.02 32 GLU B N 1
ATOM 2257 C CA . GLU B 1 32 ? -22.508 64.241 31.650 1.00 39.11 32 GLU B CA 1
ATOM 2258 C C . GLU B 1 32 ? -23.323 64.428 32.922 1.00 39.24 32 GLU B C 1
ATOM 2259 O O . GLU B 1 32 ? -22.778 64.395 34.025 1.00 39.03 32 GLU B O 1
ATOM 2265 N N . THR B 1 33 ? -24.628 64.621 32.771 1.00 39.56 33 THR B N 1
ATOM 2266 C CA . THR B 1 33 ? -25.481 64.814 33.932 1.00 39.93 33 THR B CA 1
ATOM 2267 C C . THR B 1 33 ? -25.717 63.489 34.615 1.00 40.66 33 THR B C 1
ATOM 2268 O O . THR B 1 33 ? -26.055 62.491 33.978 1.00 40.70 33 THR B O 1
ATOM 2272 N N . ILE B 1 34 ? -25.539 63.487 35.923 1.00 41.58 34 ILE B N 1
ATOM 2273 C CA . ILE B 1 34 ? -25.697 62.273 36.689 1.00 42.50 34 ILE B CA 1
ATOM 2274 C C . ILE B 1 34 ? -26.943 62.383 37.535 1.00 43.31 34 ILE B C 1
ATOM 2275 O O . ILE B 1 34 ? -27.513 61.379 37.969 1.00 43.22 34 ILE B O 1
ATOM 2280 N N . SER B 1 35 ? -27.372 63.620 37.740 1.00 43.71 35 SER B N 1
ATOM 2281 C CA . SER B 1 35 ? -28.537 63.893 38.556 1.00 44.36 35 SER B CA 1
ATOM 2282 C C . SER B 1 35 ? -28.854 65.388 38.534 1.00 44.25 35 SER B C 1
ATOM 2283 O O . SER B 1 35 ? -28.084 66.190 38.005 1.00 44.06 35 SER B O 1
ATOM 2286 N N . ASP B 1 41 ? -30.844 72.241 38.788 1.00 48.94 41 ASP B N 1
ATOM 2287 C CA . ASP B 1 41 ? -29.503 72.274 38.208 1.00 48.91 41 ASP B CA 1
ATOM 2288 C C . ASP B 1 41 ? -28.982 70.881 37.885 1.00 48.62 41 ASP B C 1
ATOM 2289 O O . ASP B 1 41 ? -29.162 69.944 38.666 1.00 48.81 41 ASP B O 1
ATOM 2294 N N . GLU B 1 42 ? -28.335 70.751 36.732 1.00 48.12 42 GLU B N 1
ATOM 2295 C CA . GLU B 1 42 ? -27.794 69.468 36.299 1.00 47.10 42 GLU B CA 1
ATOM 2296 C C . GLU B 1 42 ? -26.404 69.204 36.846 1.00 46.20 42 GLU B C 1
ATOM 2297 O O . GLU B 1 42 ? -25.420 69.839 36.460 1.00 46.26 42 GLU B O 1
ATOM 2303 N N . THR B 1 43 ? -26.358 68.233 37.745 1.00 44.76 43 THR B N 1
ATOM 2304 C CA . THR B 1 43 ? -25.158 67.803 38.435 1.00 43.05 43 THR B CA 1
ATOM 2305 C C . THR B 1 43 ? -24.262 66.948 37.541 1.00 41.31 43 THR B C 1
ATOM 2306 O O . THR B 1 43 ? -24.672 65.890 37.067 1.00 41.07 43 THR B O 1
ATOM 2310 N N . LYS B 1 44 ? -23.042 67.413 37.303 1.00 39.29 44 LYS B N 1
ATOM 2311 C CA . LYS B 1 44 ? -22.119 66.680 36.445 1.00 36.87 44 LYS B CA 1
ATOM 2312 C C . LYS B 1 44 ? -21.466 65.496 37.155 1.00 35.08 44 LYS B C 1
ATOM 2313 O O . LYS B 1 44 ? -21.410 65.442 38.385 1.00 34.35 44 LYS B O 1
ATOM 2319 N N . VAL B 1 45 ? -20.984 64.543 36.366 1.00 32.17 45 VAL B N 1
ATOM 2320 C CA . VAL B 1 45 ? -20.326 63.364 36.910 1.00 30.26 45 VAL B CA 1
ATOM 2321 C C . VAL B 1 45 ? -19.126 63.791 37.742 1.00 29.14 45 VAL B C 1
ATOM 2322 O O . VAL B 1 45 ? -18.905 63.275 38.835 1.00 28.01 45 VAL B O 1
ATOM 2326 N N . VAL B 1 46 ? -18.357 64.742 37.222 1.00 28.76 46 VAL B N 1
ATOM 2327 C CA . VAL B 1 46 ? -17.175 65.231 37.922 1.00 28.55 46 VAL B CA 1
ATOM 2328 C C . VAL B 1 46 ? -17.538 65.833 39.280 1.00 29.06 46 VAL B C 1
ATOM 2329 O O . VAL B 1 46 ? -16.792 65.695 40.250 1.00 27.27 46 VAL B O 1
ATOM 2333 N N . ASP B 1 47 ? -18.692 66.492 39.343 1.00 29.44 47 ASP B N 1
ATOM 2334 C CA . ASP B 1 47 ? -19.161 67.107 40.582 1.00 30.72 47 ASP B CA 1
ATOM 2335 C C . ASP B 1 47 ? -19.425 66.045 41.643 1.00 31.01 47 ASP B C 1
ATOM 2336 O O . ASP B 1 47 ? -18.977 66.165 42.783 1.00 31.28 47 ASP B O 1
ATOM 2341 N N . LYS B 1 48 ? -20.161 65.008 41.257 1.00 30.71 48 LYS B N 1
ATOM 2342 C CA . LYS B 1 48 ? -20.499 63.918 42.165 1.00 30.55 48 LYS B CA 1
ATOM 2343 C C . LYS B 1 48 ? -19.238 63.225 42.675 1.00 29.57 48 LYS B C 1
ATOM 2344 O O . LYS B 1 48 ? -19.120 62.927 43.865 1.00 29.20 48 LYS B O 1
ATOM 2350 N N . VAL B 1 49 ? -18.295 62.973 41.772 1.00 28.18 49 VAL B N 1
ATOM 2351 C CA . VAL B 1 49 ? -17.049 62.312 42.144 1.00 27.62 49 VAL B CA 1
ATOM 2352 C C . VAL B 1 49 ? -16.240 63.184 43.101 1.00 26.49 49 VAL B C 1
ATOM 2353 O O . VAL B 1 49 ? -15.621 62.680 44.036 1.00 25.64 49 VAL B O 1
ATOM 2357 N N . ALA B 1 50 ? -16.254 64.492 42.862 1.00 27.06 50 ALA B N 1
ATOM 2358 C CA . ALA B 1 50 ? -15.528 65.435 43.707 1.00 28.08 50 ALA B CA 1
ATOM 2359 C C . ALA B 1 50 ? -16.112 65.446 45.116 1.00 29.18 50 ALA B C 1
ATOM 2360 O O . ALA B 1 50 ? -15.386 65.589 46.100 1.00 28.80 50 ALA B O 1
ATOM 2362 N N . GLU B 1 51 ? -17.429 65.297 45.204 1.00 30.53 51 GLU B N 1
ATOM 2363 C CA . GLU B 1 51 ? -18.119 65.283 46.487 1.00 32.31 51 GLU B CA 1
ATOM 2364 C C . GLU B 1 51 ? -17.803 64.009 47.266 1.00 33.16 51 GLU B C 1
ATOM 2365 O O . GLU B 1 51 ? -17.389 64.063 48.423 1.00 33.12 51 GLU B O 1
ATOM 2371 N N . ASN B 1 52 ? -18.001 62.866 46.618 1.00 33.83 52 ASN B N 1
ATOM 2372 C CA . ASN B 1 52 ? -17.757 61.563 47.230 1.00 34.47 52 ASN B CA 1
ATOM 2373 C C . ASN B 1 52 ? -16.311 61.308 47.636 1.00 34.16 52 ASN B C 1
ATOM 2374 O O . ASN B 1 52 ? -16.034 60.388 48.407 1.00 34.58 52 ASN B O 1
ATOM 2379 N N . ILE B 1 53 ? -15.389 62.120 47.134 1.00 33.49 53 ILE B N 1
ATOM 2380 C CA . ILE B 1 53 ? -13.980 61.908 47.440 1.00 32.94 53 ILE B CA 1
ATOM 2381 C C . ILE B 1 53 ? -13.274 63.029 48.193 1.00 31.87 53 ILE B C 1
ATOM 2382 O O . ILE B 1 53 ? -12.342 62.771 48.956 1.00 32.81 53 ILE B O 1
ATOM 2387 N N . ILE B 1 54 ? -13.704 64.268 47.985 1.00 29.73 54 ILE B N 1
ATOM 2388 C CA . ILE B 1 54 ? -13.075 65.392 48.668 1.00 27.22 54 ILE B CA 1
ATOM 2389 C C . ILE B 1 54 ? -14.003 66.039 49.691 1.00 26.80 54 ILE B C 1
ATOM 2390 O O . ILE B 1 54 ? -13.659 66.153 50.867 1.00 26.22 54 ILE B O 1
ATOM 2395 N N . ILE B 1 55 ? -15.181 66.460 49.247 1.00 26.20 55 ILE B N 1
ATOM 2396 C CA . ILE B 1 55 ? -16.138 67.090 50.147 1.00 25.72 55 ILE B CA 1
ATOM 2397 C C . ILE B 1 55 ? -16.555 66.130 51.260 1.00 26.53 55 ILE B C 1
ATOM 2398 O O . ILE B 1 55 ? -16.666 66.523 52.422 1.00 26.23 55 ILE B O 1
ATOM 2403 N N . SER B 1 56 ? -16.775 64.868 50.900 1.00 26.64 56 SER B N 1
ATOM 2404 C CA . SER B 1 56 ? -17.185 63.858 51.869 1.00 26.52 56 SER B CA 1
ATOM 2405 C C . SER B 1 56 ? -16.102 63.624 52.913 1.00 25.39 56 SER B C 1
ATOM 2406 O O . SER B 1 56 ? -16.397 63.389 54.084 1.00 25.37 56 SER B O 1
ATOM 2409 N N . LYS B 1 57 ? -14.848 63.686 52.482 1.00 24.72 57 LYS B N 1
ATOM 2410 C CA . LYS B 1 57 ? -13.725 63.475 53.385 1.00 23.48 57 LYS B CA 1
ATOM 2411 C C . LYS B 1 57 ? -13.750 64.475 54.536 1.00 22.52 57 LYS B C 1
ATOM 2412 O O . LYS B 1 57 ? -13.692 64.092 55.702 1.00 22.60 57 LYS B O 1
ATOM 2418 N N . PHE B 1 58 ? -13.840 65.760 54.209 1.00 20.14 58 PHE B N 1
ATOM 2419 C CA . PHE B 1 58 ? -13.867 66.787 55.239 1.00 18.95 58 PHE B CA 1
ATOM 2420 C C . PHE B 1 58 ? -15.104 66.670 56.117 1.00 18.56 58 PHE B C 1
ATOM 2421 O O . PHE B 1 58 ? -15.040 66.901 57.322 1.00 17.90 58 PHE B O 1
ATOM 2429 N N . LYS B 1 59 ? -16.230 66.302 55.519 1.00 19.82 59 LYS B N 1
ATOM 2430 C CA . LYS B 1 59 ? -17.453 66.155 56.290 1.00 20.65 59 LYS B CA 1
ATOM 2431 C C . LYS B 1 59 ? -17.267 65.046 57.324 1.00 21.02 59 LYS B C 1
ATOM 2432 O O . LYS B 1 59 ? -17.683 65.183 58.472 1.00 20.41 59 LYS B O 1
ATOM 2438 N N . ASP B 1 60 ? -16.622 63.956 56.916 1.00 20.94 60 ASP B N 1
ATOM 2439 C CA . ASP B 1 60 ? -16.390 62.836 57.823 1.00 22.34 60 ASP B CA 1
ATOM 2440 C C . ASP B 1 60 ? -15.439 63.187 58.958 1.00 21.65 60 ASP B C 1
ATOM 2441 O O . ASP B 1 60 ? -15.459 62.548 60.009 1.00 22.42 60 ASP B O 1
ATOM 2446 N N . LEU B 1 61 ? -14.599 64.196 58.746 1.00 20.00 61 LEU B N 1
ATOM 2447 C CA . LEU B 1 61 ? -13.665 64.624 59.782 1.00 19.11 61 LEU B CA 1
ATOM 2448 C C . LEU B 1 61 ? -14.410 65.409 60.862 1.00 18.25 61 LEU B C 1
ATOM 2449 O O . LEU B 1 61 ? -13.863 65.681 61.932 1.00 19.75 61 LEU B O 1
ATOM 2454 N N . GLY B 1 62 ? -15.656 65.774 60.567 1.00 17.58 62 GLY B N 1
ATOM 2455 C CA . GLY B 1 62 ? -16.476 66.504 61.521 1.00 17.01 62 GLY B CA 1
ATOM 2456 C C . GLY B 1 62 ? -16.318 68.015 61.541 1.00 16.02 62 GLY B C 1
ATOM 2457 O O . GLY B 1 62 ? -16.874 68.687 62.408 1.00 16.78 62 GLY B O 1
ATOM 2458 N N . VAL B 1 63 ? -15.565 68.557 60.593 1.00 14.49 63 VAL B N 1
ATOM 2459 C CA . VAL B 1 63 ? -15.355 69.999 60.534 1.00 13.37 63 VAL B CA 1
ATOM 2460 C C . VAL B 1 63 ? -16.451 70.675 59.716 1.00 11.43 63 VAL B C 1
ATOM 2461 O O . VAL B 1 63 ? -17.135 70.026 58.927 1.00 12.47 63 VAL B O 1
ATOM 2465 N N . ASN B 1 64 ? -16.640 71.974 59.923 1.00 11.35 64 ASN B N 1
ATOM 2466 C CA . ASN B 1 64 ? -17.632 72.701 59.142 1.00 10.90 64 ASN B CA 1
ATOM 2467 C C . ASN B 1 64 ? -17.044 72.779 57.739 1.00 11.14 64 ASN B C 1
ATOM 2468 O O . ASN B 1 64 ? -15.827 72.882 57.580 1.00 11.65 64 ASN B O 1
ATOM 2473 N N . VAL B 1 65 ? -17.898 72.710 56.726 1.00 11.43 65 VAL B N 1
ATOM 2474 C CA . VAL B 1 65 ? -17.429 72.744 55.350 1.00 12.90 65 VAL B CA 1
ATOM 2475 C C . VAL B 1 65 ? -18.137 73.812 54.538 1.00 12.91 65 VAL B C 1
ATOM 2476 O O . VAL B 1 65 ? -19.357 73.958 54.609 1.00 14.55 65 VAL B O 1
ATOM 2480 N N . VAL B 1 66 ? -17.358 74.560 53.765 1.00 12.62 66 VAL B N 1
ATOM 2481 C CA . VAL B 1 66 ? -17.892 75.602 52.902 1.00 14.13 66 VAL B CA 1
ATOM 2482 C C . VAL B 1 66 ? -17.416 75.295 51.492 1.00 15.19 66 VAL B C 1
ATOM 2483 O O . VAL B 1 66 ? -16.213 75.211 51.239 1.00 13.21 66 VAL B O 1
ATOM 2487 N N . SER B 1 67 ? -18.360 75.099 50.582 1.00 17.03 67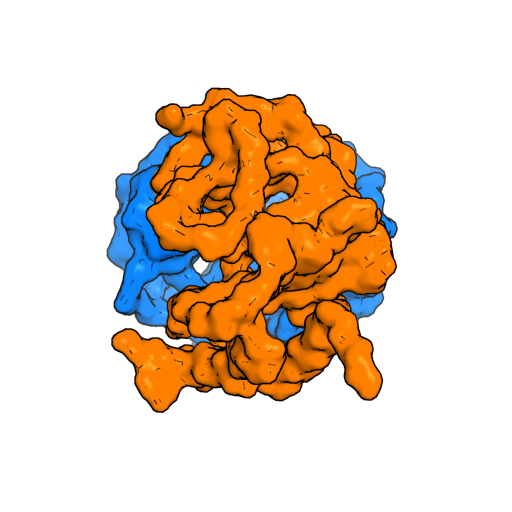 SER B N 1
ATOM 2488 C CA . SER B 1 67 ? -18.030 74.809 49.197 1.00 20.37 67 SER B CA 1
ATOM 2489 C C . SER B 1 67 ? -19.163 75.293 48.301 1.00 23.10 67 SER B C 1
ATOM 2490 O O . SER B 1 67 ? -20.307 75.420 48.740 1.00 23.67 67 SER B O 1
ATOM 2493 N N . GLU B 1 68 ? -18.833 75.567 47.046 1.00 24.86 68 GLU B N 1
ATOM 2494 C CA . GLU B 1 68 ? -19.800 76.057 46.073 1.00 28.03 68 GLU B CA 1
ATOM 2495 C C . GLU B 1 68 ? -20.954 75.097 45.794 1.00 28.92 68 GLU B C 1
ATOM 2496 O O . GLU B 1 68 ? -22.122 75.464 45.919 1.00 29.56 68 GLU B O 1
ATOM 2502 N N . GLU B 1 69 ? -20.619 73.866 45.423 1.00 30.96 69 GLU B N 1
ATOM 2503 C CA . GLU B 1 69 ? -21.620 72.859 45.083 1.00 32.40 69 GLU B CA 1
ATOM 2504 C C . GLU B 1 69 ? -22.508 72.360 46.219 1.00 32.95 69 GLU B C 1
ATOM 2505 O O . GLU B 1 69 ? -23.642 71.946 45.977 1.00 33.65 69 GLU B O 1
ATOM 2511 N N . ILE B 1 70 ? -22.009 72.392 47.451 1.00 33.22 70 ILE B N 1
ATOM 2512 C CA . ILE B 1 70 ? -22.800 71.922 48.584 1.00 32.50 70 ILE B CA 1
ATOM 2513 C C . ILE B 1 70 ? -23.292 73.041 49.497 1.00 31.54 70 ILE B C 1
ATOM 2514 O O . ILE B 1 70 ? -24.155 72.823 50.348 1.00 32.90 70 ILE B O 1
ATOM 2519 N N . GLY B 1 71 ? -22.742 74.237 49.319 1.00 30.37 71 GLY B N 1
ATOM 2520 C CA . GLY B 1 71 ? -23.148 75.362 50.141 1.00 27.85 71 GLY B CA 1
ATOM 2521 C C . GLY B 1 71 ? -22.324 75.500 51.407 1.00 27.71 71 GLY B C 1
ATOM 2522 O O . GLY B 1 71 ? -21.107 75.682 51.350 1.00 27.59 71 GLY B O 1
ATOM 2523 N N . ARG B 1 72 ? -22.986 75.414 52.557 1.00 25.42 72 ARG B N 1
ATOM 2524 C CA . ARG B 1 72 ? -22.304 75.539 53.839 1.00 23.36 72 ARG B CA 1
ATOM 2525 C C . ARG B 1 72 ? -22.824 74.488 54.816 1.00 21.28 72 ARG B C 1
ATOM 2526 O O . ARG B 1 72 ? -24.011 74.462 55.138 1.00 22.97 72 ARG B O 1
ATOM 2534 N N . ILE B 1 73 ? -21.928 73.624 55.280 1.00 17.50 73 ILE B N 1
ATOM 2535 C CA . ILE B 1 73 ? -22.285 72.558 56.210 1.00 15.62 73 ILE B CA 1
ATOM 2536 C C . ILE B 1 73 ? -21.807 72.909 57.612 1.00 14.91 73 ILE B C 1
ATOM 2537 O O . ILE B 1 73 ? -20.608 72.959 57.874 1.00 14.60 73 ILE B O 1
ATOM 2542 N N . ASP B 1 74 ? -22.753 73.153 58.513 1.00 13.94 74 ASP B N 1
ATOM 2543 C CA . ASP B 1 74 ? -22.431 73.507 59.889 1.00 14.47 74 ASP B CA 1
ATOM 2544 C C . ASP B 1 74 ? -22.532 72.281 60.789 1.00 14.37 74 ASP B C 1
ATOM 2545 O O . ASP B 1 74 ? -23.628 71.748 61.000 1.00 14.62 74 ASP B O 1
ATOM 2550 N N . GLN B 1 75 ? -21.390 71.829 61.300 1.00 15.58 75 GLN B N 1
ATOM 2551 C CA . GLN B 1 75 ? -21.343 70.665 62.183 1.00 15.93 75 GLN B CA 1
ATOM 2552 C C . GLN B 1 75 ? -21.031 71.094 63.620 1.00 16.48 75 GLN B C 1
ATOM 2553 O O . GLN B 1 75 ? -20.758 70.251 64.479 1.00 19.10 75 GLN B O 1
ATOM 2559 N N . GLY B 1 76 ? -21.079 72.401 63.872 1.00 16.04 76 GLY B N 1
ATOM 2560 C CA . GLY B 1 76 ? -20.794 72.932 65.197 1.00 16.68 76 GLY B CA 1
ATOM 2561 C C . GLY B 1 76 ? -19.336 72.784 65.596 1.00 16.16 76 GLY B C 1
ATOM 2562 O O . GLY B 1 76 ? -18.988 72.868 66.776 1.00 19.47 76 GLY B O 1
ATOM 2563 N N . SER B 1 77 ? -18.476 72.581 64.603 1.00 15.04 77 SER B N 1
ATOM 2564 C CA . SER B 1 77 ? -17.048 72.390 64.835 1.00 13.79 77 SER B CA 1
ATOM 2565 C C . SER B 1 77 ? -16.290 73.680 65.117 1.00 13.47 77 SER B C 1
ATOM 2566 O O . SER B 1 77 ? -16.756 74.768 64.791 1.00 13.57 77 SER B O 1
ATOM 2569 N N . ASP B 1 78 ? -15.117 73.541 65.728 1.00 13.79 78 ASP B N 1
ATOM 2570 C CA . ASP B 1 78 ? -14.264 74.685 66.013 1.00 13.88 78 ASP B CA 1
ATOM 2571 C C . ASP B 1 78 ? -13.322 74.913 64.827 1.00 13.47 78 ASP B C 1
ATOM 2572 O O . ASP B 1 78 ? -12.466 75.796 64.859 1.00 13.08 78 ASP B O 1
ATOM 2577 N N . TYR B 1 79 ? -13.498 74.107 63.781 1.00 12.81 79 TYR B N 1
ATOM 2578 C CA . TYR B 1 79 ? -12.706 74.212 62.555 1.00 12.05 79 TYR B CA 1
ATOM 2579 C C . TYR B 1 79 ? -13.632 74.321 61.354 1.00 11.78 79 TYR B C 1
ATOM 2580 O O . TYR B 1 79 ? -14.691 73.695 61.322 1.00 11.80 79 TYR B O 1
ATOM 2589 N N . THR B 1 80 ? -13.216 75.109 60.364 1.00 10.97 80 THR B N 1
ATOM 2590 C CA . THR B 1 80 ? -13.982 75.295 59.140 1.00 10.85 80 THR B CA 1
ATOM 2591 C C . THR B 1 80 ? -13.041 75.151 57.954 1.00 10.06 80 THR B C 1
ATOM 2592 O O . THR B 1 80 ? -11.945 75.720 57.943 1.00 10.56 80 THR B O 1
ATOM 2596 N N . VAL B 1 81 ? -13.467 74.373 56.969 1.00 9.52 81 VAL B N 1
ATOM 2597 C CA . VAL B 1 81 ? -12.673 74.160 55.773 1.00 9.84 81 VAL B CA 1
ATOM 2598 C C . VAL B 1 81 ? -13.399 74.700 54.557 1.00 10.37 81 VAL B C 1
ATOM 2599 O O . VAL B 1 81 ? -14.567 74.382 54.325 1.00 11.36 81 VAL B O 1
ATOM 2603 N N . VAL B 1 82 ? -12.715 75.558 53.806 1.00 10.16 82 VAL B N 1
ATOM 2604 C CA . VAL B 1 82 ? -13.269 76.089 52.573 1.00 10.27 82 VAL B CA 1
ATOM 2605 C C . VAL B 1 82 ? -12.595 75.250 51.503 1.00 9.93 82 VAL B C 1
ATOM 2606 O O . VAL B 1 82 ? -11.364 75.219 51.405 1.00 10.24 82 VAL B O 1
ATOM 2610 N N . VAL B 1 83 ? -13.384 74.557 50.700 1.00 10.72 83 VAL B N 1
ATOM 2611 C CA . VAL B 1 83 ? -12.786 73.709 49.691 1.00 12.18 83 VAL B CA 1
ATOM 2612 C C . VAL B 1 83 ? -13.403 73.825 48.319 1.00 12.54 83 VAL B C 1
ATOM 2613 O O . VAL B 1 83 ? -14.623 73.886 48.171 1.00 14.30 83 VAL B O 1
ATOM 2617 N N . ASP B 1 84 ? -12.538 73.901 47.317 1.00 12.03 84 ASP B N 1
ATOM 2618 C CA . ASP B 1 84 ? -12.989 73.914 45.941 1.00 11.33 84 ASP B CA 1
ATOM 2619 C C . ASP B 1 84 ? -12.341 72.658 45.388 1.00 11.87 84 ASP B C 1
ATOM 2620 O O . ASP B 1 84 ? -11.133 72.619 45.152 1.00 11.53 84 ASP B O 1
ATOM 2625 N N . PRO B 1 85 ? -13.136 71.598 45.204 1.00 13.93 85 PRO B N 1
ATOM 2626 C CA . PRO B 1 85 ? -12.630 70.328 44.682 1.00 15.22 85 PRO B CA 1
ATOM 2627 C C . PRO B 1 85 ? -12.076 70.464 43.274 1.00 14.22 85 PRO B C 1
ATOM 2628 O O . PRO B 1 85 ? -11.317 69.612 42.818 1.00 16.88 85 PRO B O 1
ATOM 2632 N N . LEU B 1 86 ? -12.452 71.540 42.588 1.00 13.68 86 LEU B N 1
ATOM 2633 C CA . LEU B 1 86 ? -11.987 71.747 41.229 1.00 13.39 86 LEU B CA 1
ATOM 2634 C C . LEU B 1 86 ? -12.041 73.204 40.783 1.00 13.08 86 LEU B C 1
ATOM 2635 O O . LEU B 1 86 ? -12.968 73.615 40.079 1.00 14.74 86 LEU B O 1
ATOM 2640 N N . ASP B 1 87 ? -11.059 73.992 41.201 1.00 12.09 87 ASP B N 1
ATOM 2641 C CA . ASP B 1 87 ? -10.998 75.379 40.772 1.00 13.09 87 ASP B CA 1
ATOM 2642 C C . ASP B 1 87 ? -10.513 75.280 39.328 1.00 12.63 87 ASP B C 1
ATOM 2643 O O . ASP B 1 87 ? -9.583 74.528 39.029 1.00 12.57 87 ASP B O 1
ATOM 2652 N N . GLY B 1 88 ? -11.151 76.025 38.435 1.00 12.18 88 GLY B N 1
ATOM 2653 C CA . GLY B 1 88 ? -10.805 75.951 37.025 1.00 11.16 88 GLY B CA 1
ATOM 2654 C C . GLY B 1 88 ? -11.639 74.856 36.374 1.00 9.50 88 GLY B C 1
ATOM 2655 O O . GLY B 1 88 ? -11.177 74.145 35.487 1.00 9.85 88 GLY B O 1
ATOM 2656 N N . SER B 1 89 ? -12.889 74.729 36.813 1.00 10.82 89 SER B N 1
ATOM 2657 C CA . SER B 1 89 ? -13.786 73.703 36.301 1.00 11.82 89 SER B CA 1
ATOM 2658 C C . SER B 1 89 ? -14.061 73.804 34.803 1.00 10.83 89 SER B C 1
ATOM 2659 O O . SER B 1 89 ? -14.063 72.790 34.105 1.00 10.49 89 SER B O 1
ATOM 2662 N N . TYR B 1 90 ? -14.294 75.014 34.299 1.00 10.61 90 TYR B N 1
ATOM 2663 C CA . TYR B 1 90 ? -14.528 75.162 32.865 1.00 9.17 90 TYR B CA 1
ATOM 2664 C C . TYR B 1 90 ? -13.315 74.622 32.105 1.00 8.26 90 TYR B C 1
ATOM 2665 O O . TYR B 1 90 ? -13.441 73.876 31.134 1.00 9.12 90 TYR B O 1
ATOM 2674 N N . ASN B 1 91 ? -12.131 75.019 32.556 1.00 8.02 91 ASN B N 1
ATOM 2675 C CA . ASN B 1 91 ? -10.905 74.569 31.915 1.00 8.18 91 ASN B CA 1
ATOM 2676 C C . ASN B 1 91 ? -10.824 73.049 31.928 1.00 8.29 91 ASN B C 1
ATOM 2677 O O . ASN B 1 91 ? -10.576 72.420 30.902 1.00 8.46 91 ASN B O 1
ATOM 2682 N N . PHE B 1 92 ? -11.044 72.461 33.099 1.00 9.29 92 PHE B N 1
ATOM 2683 C CA . PHE B 1 92 ? -10.966 71.012 33.244 1.00 8.73 92 PHE B CA 1
ATOM 2684 C C . PHE B 1 92 ? -11.874 70.273 32.273 1.00 9.89 92 PHE B C 1
ATOM 2685 O O . PHE B 1 92 ? -11.432 69.381 31.555 1.00 10.60 92 PHE B O 1
ATOM 2693 N N A ILE B 1 93 ? -13.139 70.677 32.252 0.50 10.41 93 ILE B N 1
ATOM 2694 N N B ILE B 1 93 ? -13.154 70.626 32.246 0.50 10.58 93 ILE B N 1
ATOM 2695 C CA A ILE B 1 93 ? -14.146 70.074 31.389 0.50 11.88 93 ILE B CA 1
ATOM 2696 C CA B ILE B 1 93 ? -14.061 69.922 31.350 0.50 11.55 93 ILE B CA 1
ATOM 2697 C C A ILE B 1 93 ? -13.803 70.217 29.907 0.50 11.66 93 ILE B C 1
ATOM 2698 C C B ILE B 1 93 ? -13.723 70.154 29.880 0.50 11.43 93 ILE B C 1
ATOM 2699 O O A ILE B 1 93 ? -14.182 69.383 29.086 0.50 14.20 93 ILE B O 1
ATOM 2700 O O B ILE B 1 93 ? -14.037 69.320 29.032 0.50 13.51 93 ILE B O 1
ATOM 2709 N N . ASN B 1 94 ? -13.071 71.274 29.574 1.00 11.21 94 ASN B N 1
ATOM 2710 C CA . ASN B 1 94 ? -12.693 71.547 28.193 1.00 10.54 94 ASN B CA 1
ATOM 2711 C C . ASN B 1 94 ? -11.259 71.171 27.842 1.00 9.77 94 ASN B C 1
ATOM 2712 O O . ASN B 1 94 ? -10.752 71.573 26.791 1.00 10.31 94 ASN B O 1
ATOM 2717 N N . GLY B 1 95 ? -10.611 70.403 28.714 1.00 9.13 95 GLY B N 1
ATOM 2718 C CA . GLY B 1 95 ? -9.250 69.966 28.447 1.00 9.76 95 GLY B CA 1
ATOM 2719 C C . GLY B 1 95 ? -8.170 71.032 28.457 1.00 9.11 95 GLY B C 1
ATOM 2720 O O . GLY B 1 95 ? -7.109 70.840 27.861 1.00 10.13 95 GLY B O 1
ATOM 2721 N N . ILE B 1 96 ? -8.429 72.151 29.121 1.00 8.73 96 ILE B N 1
ATOM 2722 C CA . ILE B 1 96 ? -7.455 73.235 29.223 1.00 8.45 96 ILE B CA 1
ATOM 2723 C C . ILE B 1 96 ? -6.707 72.919 30.515 1.00 8.79 96 ILE B C 1
ATOM 2724 O O . ILE B 1 96 ? -7.299 72.917 31.593 1.00 8.91 96 ILE B O 1
ATOM 2729 N N . PRO B 1 97 ? -5.390 72.648 30.420 1.00 9.26 97 PRO B N 1
ATOM 2730 C CA . PRO B 1 97 ? -4.550 72.293 31.569 1.00 9.42 97 PRO B CA 1
ATOM 2731 C C . PRO B 1 97 ? -4.221 73.313 32.643 1.00 9.98 97 PRO B C 1
ATOM 2732 O O . PRO B 1 97 ? -3.051 73.528 32.973 1.00 9.58 97 PRO B O 1
ATOM 2736 N N . PHE B 1 98 ? -5.255 73.922 33.206 1.00 8.81 98 PHE B N 1
ATOM 2737 C CA . PHE B 1 98 ? -5.072 74.890 34.274 1.00 8.03 98 PHE B CA 1
ATOM 2738 C C . PHE B 1 98 ? -6.243 74.763 35.242 1.00 7.57 98 PHE B C 1
ATOM 2739 O O . PHE B 1 98 ? -7.316 75.327 35.029 1.00 8.29 98 PHE B O 1
ATOM 2747 N N . PHE B 1 99 ? -6.024 73.997 36.304 1.00 7.29 99 PHE B N 1
ATOM 2748 C CA . PHE B 1 99 ? -7.052 73.763 37.308 1.00 7.47 99 PHE B CA 1
ATOM 2749 C C . PHE B 1 99 ? -6.365 73.219 38.541 1.00 7.97 99 PHE B C 1
ATOM 2750 O O . PHE B 1 99 ? -5.210 72.797 38.470 1.00 8.40 99 PHE B O 1
ATOM 2758 N N . ALA B 1 100 ? -7.072 73.220 39.667 1.00 9.01 100 ALA B N 1
ATOM 2759 C CA . ALA B 1 100 ? -6.478 72.758 40.910 1.00 8.16 100 ALA B CA 1
ATOM 2760 C C . ALA B 1 100 ? -7.499 72.490 41.996 1.00 10.63 100 ALA B C 1
ATOM 2761 O O . ALA B 1 100 ? -8.655 72.896 41.892 1.00 12.52 100 ALA B O 1
ATOM 2763 N N . VAL B 1 101 ? -7.057 71.777 43.026 1.00 9.03 101 VAL B N 1
ATOM 2764 C CA . VAL B 1 101 ? -7.869 71.533 44.213 1.00 9.58 101 VAL B CA 1
ATOM 2765 C C . VAL B 1 101 ? -7.363 72.635 45.146 1.00 10.10 101 VAL B C 1
ATOM 2766 O O . VAL B 1 101 ? -6.150 72.824 45.288 1.00 10.27 101 VAL B O 1
ATOM 2770 N N . SER B 1 102 ? -8.275 73.365 45.777 1.00 9.23 102 SER B N 1
ATOM 2771 C CA . SER B 1 102 ? -7.890 74.469 46.658 1.00 10.73 102 SER B CA 1
ATOM 2772 C C . SER B 1 102 ? -8.602 74.329 47.995 1.00 10.94 102 SER B C 1
ATOM 2773 O O . SER B 1 102 ? -9.828 74.201 48.042 1.00 12.37 102 SER B O 1
ATOM 2777 N N . VAL B 1 103 ? -7.834 74.371 49.079 1.00 10.16 103 VAL B N 1
ATOM 2778 C CA . VAL B 1 103 ? -8.381 74.203 50.420 1.00 9.44 103 VAL B CA 1
ATOM 2779 C C . VAL B 1 103 ? -7.781 75.175 51.429 1.00 8.68 103 VAL B C 1
ATOM 2780 O O . VAL B 1 103 ? -6.565 75.353 51.476 1.00 9.52 103 VAL B O 1
ATOM 2784 N N . ALA B 1 104 ? -8.640 75.801 52.230 1.00 9.24 104 ALA B N 1
ATOM 2785 C CA . ALA B 1 104 ? -8.194 76.704 53.295 1.00 9.54 104 ALA B CA 1
ATOM 2786 C C . ALA B 1 104 ? -8.805 76.186 54.595 1.00 9.23 104 ALA B C 1
ATOM 2787 O O . ALA B 1 104 ? -10.011 75.930 54.668 1.00 10.04 104 ALA B O 1
ATOM 2789 N N . ILE B 1 105 ? -7.965 76.017 55.611 1.00 9.84 105 ILE B N 1
ATOM 2790 C CA . ILE B 1 105 ? -8.407 75.507 56.902 1.00 10.59 105 ILE B CA 1
ATOM 2791 C C . ILE B 1 105 ? -8.348 76.592 57.958 1.00 9.71 105 ILE B C 1
ATOM 2792 O O . ILE B 1 105 ? -7.325 77.263 58.118 1.00 10.36 105 ILE B O 1
ATOM 2798 N N . PHE B 1 106 ? -9.452 76.748 58.683 1.00 9.89 106 PHE B N 1
ATOM 2799 C CA . PHE B 1 106 ? -9.571 77.760 59.732 1.00 10.09 106 PHE B CA 1
ATOM 2800 C C . PHE B 1 106 ? -9.818 77.132 61.095 1.00 10.39 106 PHE B C 1
ATOM 2801 O O . PHE B 1 106 ? -10.593 76.187 61.213 1.00 11.27 106 PHE B O 1
ATOM 2809 N N . HIS B 1 107 ? -9.169 77.678 62.113 1.00 11.38 107 HIS B N 1
ATOM 2810 C CA . HIS B 1 107 ? -9.400 77.257 63.492 1.00 11.73 107 HIS B CA 1
ATOM 2811 C C . HIS B 1 107 ? -10.200 78.463 63.943 1.00 11.64 107 HIS B C 1
ATOM 2812 O O . HIS B 1 107 ? -9.647 79.556 64.048 1.00 12.40 107 HIS B O 1
ATOM 2824 N N . GLU B 1 108 ? -11.496 78.270 64.175 1.00 12.49 108 GLU B N 1
ATOM 2825 C CA . GLU B 1 108 ? -12.383 79.373 64.524 1.00 13.10 108 GLU B CA 1
ATOM 2826 C C . GLU B 1 108 ? -12.210 80.343 63.367 1.00 13.26 108 GLU B C 1
ATOM 2827 O O . GLU B 1 108 ? -12.316 79.914 62.227 1.00 15.24 108 GLU B O 1
ATOM 2833 N N . LYS B 1 109 ? -11.908 81.610 63.626 1.00 13.08 109 LYS B N 1
ATOM 2834 C CA . LYS B 1 109 ? -11.775 82.579 62.539 1.00 13.50 109 LYS B CA 1
ATOM 2835 C C . LYS B 1 109 ? -10.367 82.750 61.961 1.00 12.94 109 LYS B C 1
ATOM 2836 O O . LYS B 1 109 ? -10.164 83.596 61.084 1.00 13.54 109 LYS B O 1
ATOM 2842 N N . ASP B 1 110 ? -9.407 81.953 62.414 1.00 11.84 110 ASP B N 1
ATOM 2843 C CA . ASP B 1 110 ? -8.038 82.103 61.933 1.00 12.65 110 ASP B CA 1
ATOM 2844 C C . ASP B 1 110 ? -7.555 81.045 60.959 1.00 12.29 110 ASP B C 1
ATOM 2845 O O . ASP B 1 110 ? -7.671 79.848 61.215 1.00 12.07 110 ASP B O 1
ATOM 2850 N N . PRO B 1 111 ? -7.013 81.474 59.817 1.00 12.18 111 PRO B N 1
ATOM 2851 C CA . PRO B 1 111 ? -6.519 80.486 58.855 1.00 11.55 111 PRO B CA 1
ATOM 2852 C C . PRO B 1 111 ? -5.268 79.856 59.458 1.00 11.99 111 PRO B C 1
ATOM 2853 O O . PRO B 1 111 ? -4.423 80.564 59.994 1.00 13.66 111 PRO B O 1
ATOM 2858 N N . ILE B 1 112 ? -5.172 78.532 59.419 1.00 10.09 112 ILE B N 1
ATOM 2859 C CA . ILE B 1 112 ? -4.010 77.848 59.970 1.00 11.82 112 ILE B CA 1
ATOM 2860 C C . ILE B 1 112 ? -3.266 77.022 58.927 1.00 11.30 112 ILE B C 1
ATOM 2861 O O . ILE B 1 112 ? -2.131 76.616 59.147 1.00 13.32 112 ILE B O 1
ATOM 2869 N N . TYR B 1 113 ? -3.895 76.795 57.781 1.00 10.21 113 TYR B N 1
ATOM 2870 C CA . TYR B 1 113 ? -3.264 76.015 56.722 1.00 10.30 113 TYR B CA 1
ATOM 2871 C C . TYR B 1 113 ? -4.042 76.156 55.431 1.00 9.71 113 TYR B C 1
ATOM 2872 O O . TYR B 1 113 ? -5.251 76.350 55.443 1.00 11.68 113 TYR B O 1
ATOM 2881 N N . ALA B 1 114 ? -3.336 76.070 54.313 1.00 9.45 114 ALA B N 1
ATOM 2882 C CA . ALA B 1 114 ? -3.985 76.103 53.020 1.00 7.76 114 ALA B CA 1
ATOM 2883 C C . ALA B 1 114 ? -3.122 75.316 52.057 1.00 8.07 114 ALA B C 1
ATOM 2884 O O . ALA B 1 114 ? -1.897 75.271 52.195 1.00 8.87 114 ALA B O 1
ATOM 2886 N N . PHE B 1 115 ? -3.761 74.657 51.102 1.00 7.80 115 PHE B N 1
ATOM 2887 C CA . PHE B 1 115 ? -3.011 73.951 50.083 1.00 7.65 115 PHE B CA 1
ATOM 2888 C C . PHE B 1 115 ? -3.755 74.059 48.769 1.00 7.32 115 PHE B C 1
ATOM 2889 O O . PHE B 1 115 ? -4.980 74.191 48.732 1.00 7.40 115 PHE B O 1
ATOM 2897 N N . ILE B 1 116 ? -2.981 74.066 47.696 1.00 7.69 116 ILE B N 1
ATOM 2898 C CA . ILE B 1 116 ? -3.511 74.116 46.349 1.00 7.69 116 ILE B CA 1
ATOM 2899 C C . ILE B 1 116 ? -2.717 73.063 45.587 1.00 7.59 116 ILE B C 1
ATOM 2900 O O . ILE B 1 116 ? -1.484 73.091 45.561 1.00 8.50 116 ILE B O 1
ATOM 2905 N N . TYR B 1 117 ? -3.430 72.105 45.004 1.00 8.28 117 TYR B N 1
ATOM 2906 C CA . TYR B 1 117 ? -2.807 71.029 44.244 1.00 8.60 117 TYR B CA 1
ATOM 2907 C C . TYR B 1 117 ? -3.066 71.241 42.761 1.00 8.19 117 TYR B C 1
ATOM 2908 O O . TYR B 1 117 ? -4.219 71.307 42.335 1.00 8.83 117 TYR B O 1
ATOM 2917 N N . GLU B 1 118 ? -1.988 71.373 41.992 1.00 8.26 118 GLU B N 1
ATOM 2918 C CA . GLU B 1 118 ? -2.042 71.586 40.545 1.00 8.93 118 GLU B CA 1
ATOM 2919 C C . GLU B 1 118 ? -1.579 70.264 39.922 1.00 9.15 118 GLU B C 1
ATOM 2920 O O . GLU B 1 118 ? -0.388 70.051 39.678 1.00 8.98 118 GLU B O 1
ATOM 2926 N N . PRO B 1 119 ? -2.526 69.360 39.641 1.00 11.27 119 PRO B N 1
ATOM 2927 C CA . PRO B 1 119 ? -2.238 68.040 39.070 1.00 12.16 119 PRO B CA 1
ATOM 2928 C C . PRO B 1 119 ? -1.440 67.916 37.779 1.00 12.21 119 PRO B C 1
ATOM 2929 O O . PRO B 1 119 ? -0.555 67.063 37.684 1.00 12.66 119 PRO B O 1
ATOM 2934 N N . ILE B 1 120 ? -1.735 68.755 36.793 1.00 11.26 120 ILE B N 1
ATOM 2935 C CA . ILE B 1 120 ? -1.041 68.662 35.512 1.00 12.51 120 ILE B CA 1
ATOM 2936 C C . ILE B 1 120 ? 0.479 68.667 35.622 1.00 12.82 120 ILE B C 1
ATOM 2937 O O . ILE B 1 120 ? 1.160 67.961 34.875 1.00 14.84 120 ILE B O 1
ATOM 2942 N N . VAL B 1 121 ? 1.010 69.455 36.549 1.00 11.99 121 VAL B N 1
ATOM 2943 C CA . VAL B 1 121 ? 2.449 69.549 36.738 1.00 12.95 121 VAL B CA 1
ATOM 2944 C C . VAL B 1 121 ? 2.884 69.008 38.098 1.00 12.50 121 VAL B C 1
ATOM 2945 O O . VAL B 1 121 ? 3.988 69.283 38.561 1.00 14.88 121 VAL B O 1
ATOM 2949 N N . GLU B 1 122 ? 1.998 68.237 38.722 1.00 13.05 122 GLU B N 1
ATOM 2950 C CA . GLU B 1 122 ? 2.251 67.614 40.019 1.00 14.64 122 GLU B CA 1
ATOM 2951 C C . GLU B 1 122 ? 2.858 68.563 41.044 1.00 14.09 122 GLU B C 1
ATOM 2952 O O . GLU B 1 122 ? 3.914 68.294 41.623 1.00 16.08 122 GLU B O 1
ATOM 2958 N N . ARG B 1 123 ? 2.175 69.675 41.273 1.00 11.21 123 ARG B N 1
ATOM 2959 C CA . ARG B 1 123 ? 2.638 70.668 42.230 1.00 10.35 123 ARG B CA 1
ATOM 2960 C C . ARG B 1 123 ? 1.707 70.792 43.419 1.00 10.04 123 ARG B C 1
ATOM 2961 O O . ARG B 1 123 ? 0.495 70.950 43.258 1.00 11.05 123 ARG B O 1
ATOM 2969 N N . LEU B 1 124 ? 2.277 70.718 44.613 1.00 9.60 124 LEU B N 1
ATOM 2970 C CA . LEU B 1 124 ? 1.509 70.905 45.831 1.00 9.59 124 LEU B CA 1
ATOM 2971 C C . LEU B 1 124 ? 2.012 72.189 46.483 1.00 9.97 124 LEU B C 1
ATOM 2972 O O . LEU B 1 124 ? 3.159 72.255 46.932 1.00 10.13 124 LEU B O 1
ATOM 2977 N N . TYR B 1 125 ? 1.166 73.214 46.496 1.00 8.68 125 TYR B N 1
ATOM 2978 C CA . TYR B 1 125 ? 1.499 74.486 47.129 1.00 8.49 125 TYR B CA 1
ATOM 2979 C C . TYR B 1 125 ? 0.895 74.442 48.523 1.00 7.92 125 TYR B C 1
ATOM 2980 O O . TYR B 1 125 ? -0.241 73.999 48.694 1.00 9.02 125 TYR B O 1
ATOM 2989 N N . GLU B 1 126 ? 1.637 74.919 49.512 1.00 8.75 126 GLU B N 1
ATOM 2990 C CA . GLU B 1 126 ? 1.144 74.939 50.882 1.00 9.05 126 GLU B CA 1
ATOM 2991 C C . GLU B 1 126 ? 1.411 76.294 51.503 1.00 9.50 126 GLU B C 1
ATOM 2992 O O . GLU B 1 126 ? 2.415 76.939 51.200 1.00 10.70 126 GLU B O 1
ATOM 2998 N N . GLY B 1 127 ? 0.500 76.722 52.370 1.00 10.00 127 GLY B N 1
ATOM 2999 C CA . GLY B 1 127 ? 0.648 77.988 53.060 1.00 11.53 127 GLY B CA 1
ATOM 3000 C C . GLY B 1 127 ? 0.386 77.745 54.531 1.00 11.50 127 GLY B C 1
ATOM 3001 O O . GLY B 1 127 ? -0.654 77.207 54.899 1.00 11.27 127 GLY B O 1
ATOM 3002 N N . ILE B 1 128 ? 1.343 78.119 55.370 1.00 11.77 128 ILE B N 1
ATOM 3003 C CA . ILE B 1 128 ? 1.212 77.938 56.810 1.00 13.43 128 ILE B CA 1
ATOM 3004 C C . ILE B 1 128 ? 1.487 79.284 57.459 1.00 13.14 128 ILE B C 1
ATOM 3005 O O . ILE B 1 128 ? 2.641 79.690 57.593 1.00 13.19 128 ILE B O 1
ATOM 3010 N N . PRO B 1 129 ? 0.426 80.006 57.851 1.00 14.30 129 PRO B N 1
ATOM 3011 C CA . PRO B 1 129 ? 0.607 81.315 58.482 1.00 15.00 129 PRO B CA 1
ATOM 3012 C C . PRO B 1 129 ? 1.612 81.272 59.629 1.00 16.16 129 PRO B C 1
ATOM 3013 O O . PRO B 1 129 ? 1.496 80.448 60.535 1.00 17.11 129 PRO B O 1
ATOM 3017 N N . GLY B 1 130 ? 2.602 82.156 59.568 1.00 16.87 130 GLY B N 1
ATOM 3018 C CA . GLY B 1 130 ? 3.612 82.214 60.610 1.00 18.39 130 GLY B CA 1
ATOM 3019 C C . GLY B 1 130 ? 4.827 81.349 60.340 1.00 19.31 130 GLY B C 1
ATOM 3020 O O . GLY B 1 130 ? 5.848 81.478 61.016 1.00 21.22 130 GLY B O 1
ATOM 3021 N N . LYS B 1 131 ? 4.725 80.457 59.361 1.00 17.78 131 LYS B N 1
ATOM 3022 C CA . LYS B 1 131 ? 5.839 79.582 59.029 1.00 19.60 131 LYS B CA 1
ATOM 3023 C C . LYS B 1 131 ? 6.382 79.913 57.642 1.00 19.64 131 LYS B C 1
ATOM 3024 O O . LYS B 1 131 ? 7.558 80.238 57.483 1.00 21.14 131 LYS B O 1
ATOM 3030 N N . GLY B 1 132 ? 5.515 79.839 56.640 1.00 17.27 132 GLY B N 1
ATOM 3031 C CA . GLY B 1 132 ? 5.931 80.129 55.284 1.00 16.56 132 GLY B CA 1
ATOM 3032 C C . GLY B 1 132 ? 5.066 79.405 54.276 1.00 13.99 132 GLY B C 1
ATOM 3033 O O . GLY B 1 132 ? 4.101 78.726 54.643 1.00 13.98 132 GLY B O 1
ATOM 3034 N N . SER B 1 133 ? 5.399 79.578 53.003 1.00 11.80 133 SER B N 1
ATOM 3035 C CA . SER B 1 133 ? 4.682 78.923 51.917 1.00 11.11 133 SER B CA 1
ATOM 3036 C C . SER B 1 133 ? 5.675 77.998 51.240 1.00 11.26 133 SER B C 1
ATOM 3037 O O . SER B 1 133 ? 6.886 78.259 51.233 1.00 11.70 133 SER B O 1
ATOM 3040 N N . TYR B 1 134 ? 5.160 76.920 50.665 1.00 10.83 134 TYR B N 1
ATOM 3041 C CA . TYR B 1 134 ? 6.005 75.910 50.057 1.00 10.98 134 TYR B CA 1
ATOM 3042 C C . TYR B 1 134 ? 5.441 75.352 48.765 1.00 10.85 134 TYR B C 1
ATOM 3043 O O . TYR B 1 134 ? 4.231 75.384 48.531 1.00 11.48 134 TYR B O 1
ATOM 3052 N N . LEU B 1 135 ? 6.337 74.843 47.927 1.00 11.40 135 LEU B N 1
ATOM 3053 C CA . LEU B 1 135 ? 5.974 74.195 46.676 1.00 11.59 135 LEU B CA 1
ATOM 3054 C C . LEU B 1 135 ? 6.732 72.874 46.713 1.00 11.98 135 LEU B C 1
ATOM 3055 O O . LEU B 1 135 ? 7.967 72.856 46.696 1.00 13.12 135 LEU B O 1
ATOM 3060 N N . ASN B 1 136 ? 5.993 71.776 46.780 1.00 11.35 136 ASN B N 1
ATOM 3061 C CA . ASN B 1 136 ? 6.594 70.452 46.856 1.00 12.56 136 ASN B CA 1
ATOM 3062 C C . ASN B 1 136 ? 7.645 70.378 47.958 1.00 13.71 136 ASN B C 1
ATOM 3063 O O . ASN B 1 136 ? 8.730 69.821 47.770 1.00 15.13 136 ASN B O 1
ATOM 3068 N N . GLY B 1 137 ? 7.308 70.962 49.105 1.00 13.26 137 GLY B N 1
ATOM 3069 C CA . GLY B 1 137 ? 8.192 70.943 50.258 1.00 14.62 137 GLY B CA 1
ATOM 3070 C C . GLY B 1 137 ? 9.275 72.005 50.321 1.00 15.73 137 GLY B C 1
ATOM 3071 O O . GLY B 1 137 ? 9.915 72.169 51.363 1.00 17.75 137 GLY B O 1
ATOM 3072 N N . GLU B 1 138 ? 9.491 72.724 49.225 1.00 15.58 138 GLU B N 1
ATOM 3073 C CA . GLU B 1 138 ? 10.516 73.764 49.177 1.00 16.61 138 GLU B CA 1
ATOM 3074 C C . GLU B 1 138 ? 9.906 75.123 49.486 1.00 16.08 138 GLU B C 1
ATOM 3075 O O . GLU B 1 138 ? 8.881 75.488 48.914 1.00 14.96 138 GLU B O 1
ATOM 3081 N N . LYS B 1 139 ? 10.534 75.883 50.376 1.00 15.96 139 LYS B N 1
ATOM 3082 C CA . LYS B 1 139 ? 10.007 77.196 50.724 1.00 15.97 139 LYS B CA 1
ATOM 3083 C C . LYS B 1 139 ? 10.035 78.113 49.506 1.00 15.44 139 LYS B C 1
ATOM 3084 O O . LYS B 1 139 ? 11.009 78.131 48.752 1.00 17.88 139 LYS B O 1
ATOM 3093 N N . ILE B 1 140 ? 8.950 78.856 49.303 1.00 14.05 140 ILE B N 1
ATOM 3094 C CA . ILE B 1 140 ? 8.855 79.782 48.183 1.00 14.03 140 ILE B CA 1
ATOM 3095 C C . ILE B 1 140 ? 8.511 81.183 48.661 1.00 13.99 140 ILE B C 1
ATOM 3096 O O . ILE B 1 140 ? 7.970 81.370 49.750 1.00 14.34 140 ILE B O 1
ATOM 3101 N N . LYS B 1 141 ? 8.843 82.166 47.835 1.00 13.73 141 LYS B N 1
ATOM 3102 C CA . LYS B 1 141 ? 8.542 83.556 48.130 1.00 13.95 141 LYS B CA 1
ATOM 3103 C C . LYS B 1 141 ? 8.305 84.262 46.808 1.00 13.01 141 LYS B C 1
ATOM 3104 O O . LYS B 1 141 ? 8.762 83.801 45.759 1.00 13.70 141 LYS B O 1
ATOM 3114 N N . VAL B 1 142 ? 7.577 85.368 46.851 1.00 11.85 142 VAL B N 1
ATOM 3115 C CA . VAL B 1 142 ? 7.317 86.125 45.638 1.00 11.97 142 VAL B CA 1
ATOM 3116 C C . VAL B 1 142 ? 8.654 86.574 45.047 1.00 13.30 142 VAL B C 1
ATOM 3117 O O . VAL B 1 142 ? 9.645 86.720 45.767 1.00 14.41 142 VAL B O 1
ATOM 3121 N N . ARG B 1 143 ? 8.695 86.767 43.735 1.00 12.85 143 ARG B N 1
ATOM 3122 C CA . ARG B 1 143 ? 9.929 87.204 43.099 1.00 12.98 143 ARG B CA 1
ATOM 3123 C C . ARG B 1 143 ? 10.091 88.708 43.244 1.00 13.91 143 ARG B C 1
ATOM 3124 O O . ARG B 1 143 ? 9.138 89.416 43.561 1.00 13.38 143 ARG B O 1
ATOM 3132 N N . GLU B 1 144 ? 11.312 89.187 43.025 1.00 16.31 144 GLU B N 1
ATOM 3133 C CA . GLU B 1 144 ? 11.577 90.615 43.078 1.00 17.74 144 GLU B CA 1
ATOM 3134 C C . GLU B 1 144 ? 10.841 91.167 41.863 1.00 16.97 144 GLU B C 1
ATOM 3135 O O . GLU B 1 144 ? 10.746 90.491 40.840 1.00 17.76 144 GLU B O 1
ATOM 3141 N N . LEU B 1 145 ? 10.304 92.374 41.980 1.00 17.08 145 LEU B N 1
ATOM 3142 C CA . LEU B 1 145 ? 9.566 92.990 40.884 1.00 17.73 145 LEU B CA 1
ATOM 3143 C C . LEU B 1 145 ? 10.315 92.954 39.555 1.00 20.07 145 LEU B C 1
ATOM 3144 O O . LEU B 1 145 ? 11.461 93.385 39.464 1.00 18.56 145 LEU B O 1
ATOM 3149 N N . ALA B 1 146 ? 9.662 92.436 38.521 1.00 19.65 146 ALA B N 1
ATOM 3150 C CA . ALA B 1 146 ? 10.276 92.366 37.200 1.00 20.74 146 ALA B CA 1
ATOM 3151 C C . ALA B 1 146 ? 10.275 93.750 36.557 1.00 21.53 146 ALA B C 1
ATOM 3152 O O . ALA B 1 146 ? 9.317 94.508 36.710 1.00 20.80 146 ALA B O 1
ATOM 3154 N N . GLU B 1 147 ? 11.353 94.080 35.848 1.00 23.07 147 GLU B N 1
ATOM 3155 C CA . GLU B 1 147 ? 11.469 95.376 35.178 1.00 24.89 147 GLU B CA 1
ATOM 3156 C C . GLU B 1 147 ? 10.241 95.621 34.306 1.00 24.18 147 GLU B C 1
ATOM 3157 O O . GLU B 1 147 ? 9.726 96.736 34.230 1.00 25.38 147 GLU B O 1
ATOM 3163 N N . LYS B 1 148 ? 9.796 94.566 33.633 1.00 22.53 148 LYS B N 1
ATOM 3164 C CA . LYS B 1 148 ? 8.619 94.616 32.776 1.00 22.79 148 LYS B CA 1
ATOM 3165 C C . LYS B 1 148 ? 7.679 93.600 33.421 1.00 20.26 148 LYS B C 1
ATOM 3166 O O . LYS B 1 148 ? 7.733 92.413 33.111 1.00 21.53 148 LYS B O 1
ATOM 3172 N N . PRO B 1 149 ? 6.812 94.059 34.338 1.00 19.18 149 PRO B N 1
ATOM 3173 C CA . PRO B 1 149 ? 5.870 93.178 35.040 1.00 16.54 149 PRO B CA 1
ATOM 3174 C C . PRO B 1 149 ? 4.837 92.394 34.237 1.00 14.49 149 PRO B C 1
ATOM 3175 O O . PRO B 1 149 ? 4.368 92.819 33.181 1.00 14.14 149 PRO B O 1
ATOM 3179 N N . SER B 1 150 ? 4.499 91.228 34.778 1.00 12.22 150 SER B N 1
ATOM 3180 C CA . SER B 1 150 ? 3.528 90.321 34.190 1.00 10.84 150 SER B CA 1
ATOM 3181 C C . SER B 1 150 ? 2.464 90.073 35.245 1.00 10.28 150 SER B C 1
ATOM 3182 O O . SER B 1 150 ? 2.787 89.782 36.398 1.00 10.83 150 SER B O 1
ATOM 3185 N N . ILE B 1 151 ? 1.201 90.180 34.855 1.00 9.42 151 ILE B N 1
ATOM 3186 C CA . ILE B 1 151 ? 0.120 89.992 35.815 1.00 8.84 151 ILE B CA 1
ATOM 3187 C C . ILE B 1 151 ? -1.059 89.172 35.310 1.00 9.27 151 ILE B C 1
ATOM 3188 O O . ILE B 1 151 ? -1.264 89.013 34.107 1.00 9.01 151 ILE B O 1
ATOM 3193 N N . SER B 1 152 ? -1.811 88.619 36.255 1.00 9.29 152 SER B N 1
ATOM 3194 C CA . SER B 1 152 ? -3.053 87.935 35.932 1.00 8.94 152 SER B CA 1
ATOM 3195 C C . SER B 1 152 ? -4.059 89.078 36.076 1.00 8.60 152 SER B C 1
ATOM 3196 O O . SER B 1 152 ? -3.977 89.884 37.024 1.00 8.89 152 SER B O 1
ATOM 3200 N N . PHE B 1 153 ? -5.000 89.167 35.148 1.00 9.36 153 PHE B N 1
ATOM 3201 C CA . PHE B 1 153 ? -5.934 90.282 35.149 1.00 9.55 153 PHE B CA 1
ATOM 3202 C C . PHE B 1 153 ? -7.350 89.869 34.791 1.00 9.80 153 PHE B C 1
ATOM 3203 O O . PHE B 1 153 ? -7.604 89.321 33.716 1.00 10.19 153 PHE B O 1
ATOM 3211 N N . TYR B 1 154 ? -8.263 90.119 35.725 1.00 10.28 154 TYR B N 1
ATOM 3212 C CA . TYR B 1 154 ? -9.678 89.821 35.552 1.00 10.31 154 TYR B CA 1
ATOM 3213 C C . TYR B 1 154 ? -10.449 91.120 35.692 1.00 11.67 154 TYR B C 1
ATOM 3214 O O . TYR B 1 154 ? -10.329 91.828 36.696 1.00 10.83 154 TYR B O 1
ATOM 3223 N N . THR B 1 155 ? -11.246 91.434 34.684 1.00 12.64 155 THR B N 1
ATOM 3224 C CA . THR B 1 155 ? -12.003 92.665 34.705 1.00 15.16 155 THR B CA 1
ATOM 3225 C C . THR B 1 155 ? -13.251 92.553 33.847 1.00 15.44 155 THR B C 1
ATOM 3226 O O . THR B 1 155 ? -13.347 91.683 32.982 1.00 17.09 155 THR B O 1
ATOM 3230 N N . LYS B 1 156 ? -14.212 93.430 34.109 1.00 18.36 156 LYS B N 1
ATOM 3231 C CA . LYS B 1 156 ? -15.442 93.461 33.338 1.00 19.99 156 LYS B CA 1
ATOM 3232 C C . LYS B 1 156 ? -15.361 94.652 32.398 1.00 19.04 156 LYS B C 1
ATOM 3233 O O . LYS B 1 156 ? -16.264 94.891 31.598 1.00 21.41 156 LYS B O 1
ATOM 3239 N N . GLY B 1 157 ? -14.258 95.388 32.494 1.00 18.44 157 GLY B N 1
ATOM 3240 C CA . GLY B 1 157 ? -14.066 96.547 31.642 1.00 18.51 157 GLY B CA 1
ATOM 3241 C C . GLY B 1 157 ? -13.176 97.613 32.254 1.00 18.37 157 GLY B C 1
ATOM 3242 O O . GLY B 1 157 ? -12.555 98.397 31.540 1.00 19.28 157 GLY B O 1
ATOM 3243 N N . LYS B 1 158 ? -13.116 97.652 33.581 1.00 19.40 158 LYS B N 1
ATOM 3244 C CA . LYS B 1 158 ? -12.291 98.636 34.273 1.00 19.69 158 LYS B CA 1
ATOM 3245 C C . LYS B 1 158 ? -10.806 98.304 34.179 1.00 19.21 158 LYS B C 1
ATOM 3246 O O . LYS B 1 158 ? -10.428 97.178 33.854 1.00 17.70 158 LYS B O 1
ATOM 3252 N N . GLY B 1 159 ? -9.969 99.300 34.455 1.00 18.11 159 GLY B N 1
ATOM 3253 C CA . GLY B 1 159 ? -8.533 99.092 34.451 1.00 17.98 159 GLY B CA 1
ATOM 3254 C C . GLY B 1 159 ? -7.747 99.165 33.155 1.00 17.82 159 GLY B C 1
ATOM 3255 O O . GLY B 1 159 ? -6.653 98.613 33.084 1.00 17.36 159 GLY B O 1
ATOM 3256 N N . THR B 1 160 ? -8.267 99.844 32.138 1.00 17.59 160 THR B N 1
ATOM 3257 C CA . THR B 1 160 ? -7.538 99.950 30.874 1.00 18.31 160 THR B CA 1
ATOM 3258 C C . THR B 1 160 ? -6.150 100.558 31.090 1.00 18.36 160 THR B C 1
ATOM 3259 O O . THR B 1 160 ? -5.182 100.162 30.440 1.00 18.44 160 THR B O 1
ATOM 3263 N N . LYS B 1 161 ? -6.060 101.521 32.004 1.00 16.21 161 LYS B N 1
ATOM 3264 C CA . LYS B 1 161 ? -4.794 102.183 32.311 1.00 16.31 161 LYS B CA 1
ATOM 3265 C C . LYS B 1 161 ? -3.753 101.228 32.892 1.00 15.19 161 LYS B C 1
ATOM 3266 O O . LYS B 1 161 ? -2.569 101.552 32.956 1.00 16.27 161 LYS B O 1
ATOM 3272 N N . ILE B 1 162 ? -4.194 100.057 33.335 1.00 13.91 162 ILE B N 1
ATOM 3273 C CA . ILE B 1 162 ? -3.277 99.075 33.900 1.00 13.95 162 ILE B CA 1
ATOM 3274 C C . ILE B 1 162 ? -2.390 98.452 32.820 1.00 12.99 162 ILE B C 1
ATOM 3275 O O . ILE B 1 162 ? -1.206 98.194 33.041 1.00 14.11 162 ILE B O 1
ATOM 3280 N N . ILE B 1 163 ? -2.976 98.233 31.648 1.00 15.16 163 ILE B N 1
ATOM 3281 C CA . ILE B 1 163 ? -2.274 97.600 30.539 1.00 15.11 163 ILE B CA 1
ATOM 3282 C C . ILE B 1 163 ? -0.933 98.230 30.166 1.00 15.88 163 ILE B C 1
ATOM 3283 O O . ILE B 1 163 ? 0.049 97.520 29.961 1.00 15.82 163 ILE B O 1
ATOM 3291 N N . ASP B 1 164 ? -0.876 99.555 30.091 1.00 16.69 164 ASP B N 1
ATOM 3292 C CA . ASP B 1 164 ? 0.373 100.218 29.727 1.00 18.58 164 ASP B CA 1
ATOM 3293 C C . ASP B 1 164 ? 1.396 100.196 30.866 1.00 17.92 164 ASP B C 1
ATOM 3294 O O . ASP B 1 164 ? 2.553 100.569 30.674 1.00 19.57 164 ASP B O 1
ATOM 3303 N N . LYS B 1 165 ? 0.974 99.746 32.046 1.00 15.94 165 LYS B N 1
ATOM 3304 C CA . LYS B 1 165 ? 1.864 99.683 33.203 1.00 15.67 165 LYS B CA 1
ATOM 3305 C C . LYS B 1 165 ? 2.577 98.339 33.285 1.00 15.09 165 LYS B C 1
ATOM 3306 O O . LYS B 1 165 ? 3.505 98.163 34.078 1.00 15.98 165 LYS B O 1
ATOM 3312 N N . VAL B 1 166 ? 2.140 97.388 32.470 1.00 14.71 166 VAL B N 1
ATOM 3313 C CA . VAL B 1 166 ? 2.730 96.057 32.493 1.00 14.28 166 VAL B CA 1
ATOM 3314 C C . VAL B 1 166 ? 3.165 95.582 31.115 1.00 13.69 166 VAL B C 1
ATOM 3315 O O . VAL B 1 166 ? 2.739 96.120 30.097 1.00 15.49 166 VAL B O 1
ATOM 3319 N N . LYS B 1 167 ? 4.023 94.570 31.096 1.00 13.16 167 LYS B N 1
ATOM 3320 C CA . LYS B 1 167 ? 4.523 94.016 29.849 1.00 13.43 167 LYS B CA 1
ATOM 3321 C C . LYS B 1 167 ? 3.518 93.037 29.252 1.00 12.11 167 LYS B C 1
ATOM 3322 O O . LYS B 1 167 ? 3.361 92.959 28.036 1.00 13.37 167 LYS B O 1
ATOM 3328 N N . ARG B 1 168 ? 2.823 92.301 30.113 1.00 12.01 168 ARG B N 1
ATOM 3329 C CA . ARG B 1 168 ? 1.862 91.320 29.635 1.00 11.41 168 ARG B CA 1
ATOM 3330 C C . ARG B 1 168 ? 0.841 90.970 30.698 1.00 9.77 168 ARG B C 1
ATOM 3331 O O . ARG B 1 168 ? 1.078 91.166 31.893 1.00 10.28 168 ARG B O 1
ATOM 3339 N N . THR B 1 169 ? -0.299 90.461 30.244 1.00 9.85 169 THR B N 1
ATOM 3340 C CA . THR B 1 169 ? -1.343 90.005 31.151 1.00 9.48 169 THR B CA 1
ATOM 3341 C C . THR B 1 169 ? -1.722 88.574 30.793 1.00 9.18 169 THR B C 1
ATOM 3342 O O . THR B 1 169 ? -1.522 88.116 29.659 1.00 9.43 169 THR B O 1
ATOM 3346 N N . ARG B 1 170 ? -2.256 87.873 31.785 1.00 7.90 170 ARG B N 1
ATOM 3347 C CA . ARG B 1 170 ? -2.726 86.505 31.629 1.00 7.56 170 ARG B CA 1
ATOM 3348 C C . ARG B 1 170 ? -4.077 86.437 32.322 1.00 8.29 170 ARG B C 1
ATOM 3349 O O . ARG B 1 170 ? -4.329 87.158 33.291 1.00 9.19 170 ARG B O 1
ATOM 3357 N N . THR B 1 171 ? -4.949 85.580 31.812 1.00 8.22 171 THR B N 1
ATOM 3358 C CA . THR B 1 171 ? -6.264 85.343 32.402 1.00 7.54 171 THR B CA 1
ATOM 3359 C C . THR B 1 171 ? -6.388 83.849 32.157 1.00 7.45 171 THR B C 1
ATOM 3360 O O . THR B 1 171 ? -6.858 83.404 31.111 1.00 7.94 171 THR B O 1
ATOM 3364 N N . LEU B 1 172 ? -5.947 83.077 33.145 1.00 8.06 172 LEU B N 1
ATOM 3365 C CA . LEU B 1 172 ? -5.862 81.633 32.982 1.00 7.43 172 LEU B CA 1
ATOM 3366 C C . LEU B 1 172 ? -7.067 80.785 33.336 1.00 8.24 172 LEU B C 1
ATOM 3367 O O . LEU B 1 172 ? -7.151 79.636 32.903 1.00 9.16 172 LEU B O 1
ATOM 3372 N N . GLY B 1 173 ? -7.987 81.335 34.120 1.00 8.79 173 GLY B N 1
ATOM 3373 C CA . GLY B 1 173 ? -9.187 80.594 34.462 1.00 9.42 173 GLY B CA 1
ATOM 3374 C C . GLY B 1 173 ? -9.257 79.857 35.789 1.00 8.37 173 GLY B C 1
ATOM 3375 O O . GLY B 1 173 ? -10.119 78.999 35.957 1.00 9.11 173 GLY B O 1
ATOM 3376 N N . ALA B 1 174 ? -8.364 80.161 36.723 1.00 8.70 174 ALA B N 1
ATOM 3377 C CA . ALA B 1 174 ? -8.399 79.521 38.041 1.00 8.73 174 ALA B CA 1
ATOM 3378 C C . ALA B 1 174 ? -7.662 80.454 38.989 1.00 8.49 174 ALA B C 1
ATOM 3379 O O . ALA B 1 174 ? -6.455 80.327 39.196 1.00 8.11 174 ALA B O 1
ATOM 3381 N N . ILE B 1 175 ? -8.406 81.397 39.555 1.00 10.71 175 ILE B N 1
ATOM 3382 C CA . ILE B 1 175 ? -7.852 82.414 40.437 1.00 11.57 175 ILE B CA 1
ATOM 3383 C C . ILE B 1 175 ? -6.995 81.900 41.588 1.00 9.34 175 ILE B C 1
ATOM 3384 O O . ILE B 1 175 ? -5.950 82.483 41.887 1.00 10.17 175 ILE B O 1
ATOM 3389 N N . ALA B 1 176 ? -7.417 80.823 42.239 1.00 10.22 176 ALA B N 1
ATOM 3390 C CA . ALA B 1 176 ? -6.630 80.291 43.347 1.00 9.80 176 ALA B CA 1
ATOM 3391 C C . ALA B 1 176 ? -5.247 79.907 42.842 1.00 8.65 176 ALA B C 1
ATOM 3392 O O . ALA B 1 176 ? -4.232 80.195 43.488 1.00 8.84 176 ALA B O 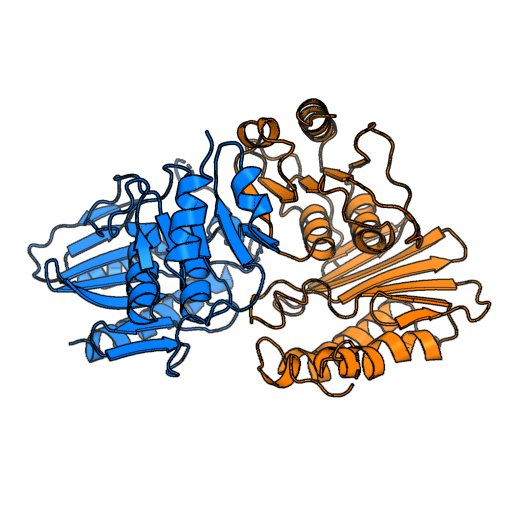1
ATOM 3394 N N . LEU B 1 177 ? -5.213 79.250 41.687 1.00 7.94 177 LEU B N 1
ATOM 3395 C CA . LEU B 1 177 ? -3.954 78.828 41.105 1.00 7.95 177 LEU B CA 1
ATOM 3396 C C . LEU B 1 177 ? -3.117 80.022 40.646 1.00 7.08 177 LEU B C 1
ATOM 3397 O O . LEU B 1 177 ? -1.894 80.000 40.758 1.00 8.01 177 LEU B O 1
ATOM 3402 N N . GLU B 1 178 ? -3.752 81.064 40.126 1.00 7.57 178 GLU B N 1
ATOM 3403 C CA . GLU B 1 178 ? -2.991 82.232 39.715 1.00 7.92 178 GLU B CA 1
ATOM 3404 C C . GLU B 1 178 ? -2.351 82.909 40.932 1.00 7.82 178 GLU B C 1
ATOM 3405 O O . GLU B 1 178 ? -1.234 83.411 40.844 1.00 7.98 178 GLU B O 1
ATOM 3411 N N . LEU B 1 179 ? -3.037 82.890 42.074 1.00 6.83 179 LEU B N 1
ATOM 3412 C CA . LEU B 1 179 ? -2.466 83.446 43.296 1.00 7.25 179 LEU B CA 1
ATOM 3413 C C . LEU B 1 179 ? -1.284 82.574 43.729 1.00 7.59 179 LEU B C 1
ATOM 3414 O O . LEU B 1 179 ? -0.288 83.083 44.238 1.00 8.64 179 LEU B O 1
ATOM 3419 N N . ALA B 1 180 ? -1.380 81.264 43.508 1.00 7.85 180 ALA B N 1
ATOM 3420 C CA . ALA B 1 180 ? -0.277 80.368 43.844 1.00 8.34 180 ALA B CA 1
ATOM 3421 C C . ALA B 1 180 ? 0.908 80.667 42.914 1.00 7.91 180 ALA B C 1
ATOM 3422 O O . ALA B 1 180 ? 2.069 80.570 43.320 1.00 8.36 180 ALA B O 1
ATOM 3424 N N . TYR B 1 181 ? 0.617 81.031 41.666 1.00 7.54 181 TYR B N 1
ATOM 3425 C CA . TYR B 1 181 ? 1.677 81.373 40.712 1.00 8.43 181 TYR B CA 1
ATOM 3426 C C . TYR B 1 181 ? 2.414 82.627 41.197 1.00 9.21 181 TYR B C 1
ATOM 3427 O O . TYR B 1 181 ? 3.642 82.718 41.084 1.00 9.89 181 TYR B O 1
ATOM 3436 N N . LEU B 1 182 ? 1.664 83.587 41.732 1.00 8.91 182 LEU B N 1
ATOM 3437 C CA . LEU B 1 182 ? 2.254 84.802 42.283 1.00 8.71 182 LEU B CA 1
ATOM 3438 C C . LEU B 1 182 ? 3.162 84.392 43.446 1.00 10.34 182 LEU B C 1
ATOM 3439 O O . LEU B 1 182 ? 4.289 84.873 43.572 1.00 10.85 182 LEU B O 1
ATOM 3444 N N . ALA B 1 183 ? 2.676 83.477 44.279 1.00 9.67 183 ALA B N 1
ATOM 3445 C CA . ALA B 1 183 ? 3.435 83.010 45.434 1.00 9.87 183 ALA B CA 1
ATOM 3446 C C . ALA B 1 183 ? 4.779 82.381 45.084 1.00 11.33 183 ALA B C 1
ATOM 3447 O O . ALA B 1 183 ? 5.735 82.509 45.853 1.00 12.31 183 ALA B O 1
ATOM 3449 N N . ARG B 1 184 ? 4.865 81.698 43.943 1.00 11.00 184 ARG B N 1
ATOM 3450 C CA . ARG B 1 184 ? 6.126 81.061 43.566 1.00 11.70 184 ARG B CA 1
ATOM 3451 C C . ARG B 1 184 ? 6.963 81.884 42.591 1.00 12.99 184 ARG B C 1
ATOM 3452 O O . ARG B 1 184 ? 7.979 81.407 42.088 1.00 16.97 184 ARG B O 1
ATOM 3460 N N . GLY B 1 185 ? 6.532 83.111 42.317 1.00 12.02 185 GLY B N 1
ATOM 3461 C CA . GLY B 1 185 ? 7.297 83.987 41.442 1.00 12.02 185 GLY B CA 1
ATOM 3462 C C . GLY B 1 185 ? 7.106 83.910 39.938 1.00 11.56 185 GLY B C 1
ATOM 3463 O O . GLY B 1 185 ? 8.000 84.309 39.186 1.00 13.17 185 GLY B O 1
ATOM 3464 N N . ALA B 1 186 ? 5.953 83.422 39.485 1.00 10.27 186 ALA B N 1
ATOM 3465 C CA . ALA B 1 186 ? 5.684 83.309 38.050 1.00 10.15 186 ALA B CA 1
ATOM 3466 C C . ALA B 1 186 ? 4.957 84.539 37.503 1.00 9.87 186 ALA B C 1
ATOM 3467 O O . ALA B 1 186 ? 4.791 84.684 36.290 1.00 10.86 186 ALA B O 1
ATOM 3469 N N . LEU B 1 187 ? 4.511 85.407 38.409 1.00 9.41 187 LEU B N 1
ATOM 3470 C CA . LEU B 1 187 ? 3.799 86.641 38.066 1.00 9.77 187 LEU B CA 1
ATOM 3471 C C . LEU B 1 187 ? 4.165 87.690 39.106 1.00 9.18 187 LEU B C 1
ATOM 3472 O O . LEU B 1 187 ? 4.625 87.348 40.193 1.00 10.78 187 LEU B O 1
ATOM 3477 N N . ASP B 1 188 ? 3.949 88.958 38.774 1.00 9.23 188 ASP B N 1
ATOM 3478 C CA . ASP B 1 188 ? 4.235 90.043 39.712 1.00 10.36 188 ASP B CA 1
ATOM 3479 C C . ASP B 1 188 ? 2.969 90.476 40.441 1.00 10.39 188 ASP B C 1
ATOM 3480 O O . ASP B 1 188 ? 3.036 91.051 41.526 1.00 9.95 188 ASP B O 1
ATOM 3485 N N . ALA B 1 189 ? 1.811 90.201 39.850 1.00 9.93 189 ALA B N 1
ATOM 3486 C CA . ALA B 1 189 ? 0.553 90.568 40.482 1.00 9.04 189 ALA B CA 1
ATOM 3487 C C . ALA B 1 189 ? -0.622 89.791 39.911 1.00 9.31 189 ALA B C 1
ATOM 3488 O O . ALA B 1 189 ? -0.540 89.226 38.81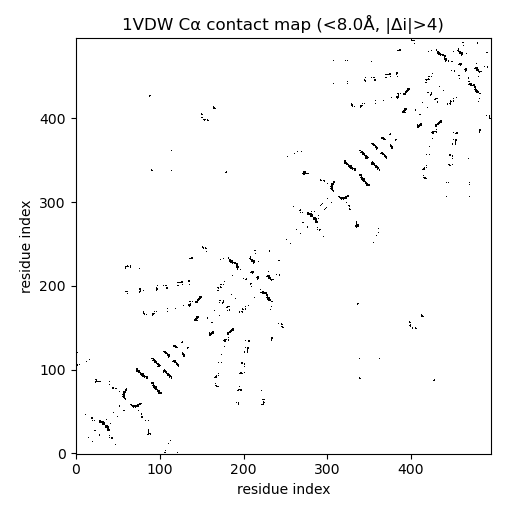5 1.00 9.19 189 ALA B O 1
ATOM 3490 N N . VAL B 1 190 ? -1.695 89.746 40.693 1.00 9.40 190 VAL B N 1
ATOM 3491 C CA . VAL B 1 190 ? -2.949 89.118 40.312 1.00 8.79 190 VAL B CA 1
ATOM 3492 C C . VAL B 1 190 ? -3.982 90.178 40.657 1.00 9.18 190 VAL B C 1
ATOM 3493 O O . VAL B 1 190 ? -4.059 90.633 41.803 1.00 9.88 190 VAL B O 1
ATOM 3497 N N . VAL B 1 191 ? -4.769 90.558 39.662 1.00 8.55 191 VAL B N 1
ATOM 3498 C CA . VAL B 1 191 ? -5.765 91.599 39.810 1.00 9.60 191 VAL B CA 1
ATOM 3499 C C . VAL B 1 191 ? -7.135 91.114 39.382 1.00 9.03 191 VAL B C 1
ATOM 3500 O O . VAL B 1 191 ? -7.295 90.592 38.275 1.00 10.21 191 VAL B O 1
ATOM 3504 N N . ASP B 1 192 ? -8.118 91.263 40.262 1.00 10.23 192 ASP B N 1
ATOM 3505 C CA . ASP B 1 192 ? -9.478 90.891 39.919 1.00 9.69 192 ASP B CA 1
ATOM 3506 C C . ASP B 1 192 ? -10.394 92.009 40.388 1.00 11.29 192 ASP B C 1
ATOM 3507 O O . ASP B 1 192 ? -10.597 92.211 41.589 1.00 12.56 192 ASP B O 1
ATOM 3512 N N . ILE B 1 193 ? -10.935 92.737 39.420 1.00 11.06 193 ILE B N 1
ATOM 3513 C CA . ILE B 1 193 ? -11.825 93.856 39.700 1.00 12.32 193 ILE B CA 1
ATOM 3514 C C . ILE B 1 193 ? -13.184 93.673 39.020 1.00 13.05 193 ILE B C 1
ATOM 3515 O O . ILE B 1 193 ? -13.817 94.641 38.577 1.00 14.42 193 ILE B O 1
ATOM 3520 N N . ARG B 1 194 ? -13.635 92.424 38.956 1.00 13.67 194 ARG B N 1
ATOM 3521 C CA . ARG B 1 194 ? -14.916 92.080 38.345 1.00 14.74 194 ARG B CA 1
ATOM 3522 C C . ARG B 1 194 ? -16.078 92.222 39.319 1.00 15.92 194 ARG B C 1
ATOM 3523 O O . ARG B 1 194 ? -17.235 92.147 38.910 1.00 16.70 194 ARG B O 1
ATOM 3531 N N . ASN B 1 195 ? -15.769 92.399 40.599 1.00 16.13 195 ASN B N 1
ATOM 3532 C CA . ASN B 1 195 ? -16.793 92.494 41.634 1.00 17.36 195 ASN B CA 1
ATOM 3533 C C . ASN B 1 195 ? -17.607 91.199 41.564 1.00 17.24 195 ASN B C 1
ATOM 3534 O O . ASN B 1 195 ? -18.833 91.202 41.702 1.00 18.66 195 ASN B O 1
ATOM 3539 N N . TYR B 1 196 ? -16.902 90.090 41.362 1.00 16.43 196 TYR B N 1
ATOM 3540 C CA . TYR B 1 196 ? -17.526 88.777 41.232 1.00 16.56 196 TYR B CA 1
ATOM 3541 C C . TYR B 1 196 ? -17.075 87.767 42.290 1.00 16.29 196 TYR B C 1
ATOM 3542 O O . TYR B 1 196 ? -17.855 86.914 42.718 1.00 16.83 196 TYR B O 1
ATOM 3551 N N . LEU B 1 197 ? -15.815 87.863 42.702 1.00 14.20 197 LEU B N 1
ATOM 3552 C CA . LEU B 1 197 ? -15.257 86.959 43.703 1.00 14.49 197 LEU B CA 1
ATOM 3553 C C . LEU B 1 197 ? -15.875 87.133 45.083 1.00 14.11 197 LEU B C 1
ATOM 3554 O O . LEU B 1 197 ? -16.376 88.200 45.428 1.00 14.11 197 LEU B O 1
ATOM 3559 N N . ARG B 1 198 ? -15.819 86.062 45.867 1.00 14.64 198 ARG B N 1
ATOM 3560 C CA . ARG B 1 198 ? -16.305 86.060 47.241 1.00 14.18 198 ARG B CA 1
ATOM 3561 C C . ARG B 1 198 ? -15.066 85.713 48.061 1.00 12.14 198 ARG B C 1
ATOM 3562 O O . ARG B 1 198 ? -14.114 85.134 47.530 1.00 12.82 198 ARG B O 1
ATOM 3570 N N . PRO B 1 199 ? -15.049 86.065 49.352 1.00 12.10 199 PRO B N 1
ATOM 3571 C CA . PRO B 1 199 ? -13.881 85.750 50.180 1.00 12.50 199 PRO B CA 1
ATOM 3572 C C . PRO B 1 199 ? -13.483 84.273 50.111 1.00 11.88 199 PRO B C 1
ATOM 3573 O O . PRO B 1 199 ? -12.298 83.934 50.132 1.00 11.77 199 PRO B O 1
ATOM 3577 N N . THR B 1 200 ? -14.475 83.396 50.017 1.00 12.33 200 THR B N 1
ATOM 3578 C CA . THR B 1 200 ? -14.208 81.967 49.952 1.00 13.33 200 THR B CA 1
ATOM 3579 C C . THR B 1 200 ? -13.421 81.563 48.707 1.00 12.58 200 THR B C 1
ATOM 3580 O O . THR B 1 200 ? -12.654 80.600 48.736 1.00 12.86 200 THR B O 1
ATOM 3584 N N . ASP B 1 201 ? -13.605 82.296 47.613 1.00 12.22 201 ASP B N 1
ATOM 3585 C CA . ASP B 1 201 ? -12.910 81.979 46.370 1.00 12.63 201 ASP B CA 1
ATOM 3586 C C . ASP B 1 201 ? -11.419 82.287 46.426 1.00 11.84 201 ASP B C 1
ATOM 3587 O O . ASP B 1 201 ? -10.630 81.712 45.672 1.00 13.47 201 ASP B O 1
ATOM 3592 N N . ILE B 1 202 ? -11.035 83.198 47.311 1.00 11.10 202 ILE B N 1
ATOM 3593 C CA . ILE B 1 202 ? -9.638 83.600 47.398 1.00 10.33 202 ILE B CA 1
ATOM 3594 C C . ILE B 1 202 ? -8.913 83.212 48.677 1.00 10.15 202 ILE B C 1
ATOM 3595 O O . ILE B 1 202 ? -7.707 83.394 48.776 1.00 9.90 202 ILE B O 1
ATOM 3600 N N . ALA B 1 203 ? -9.626 82.658 49.648 1.00 9.79 203 ALA B N 1
ATOM 3601 C CA . ALA B 1 203 ? -9.003 82.318 50.920 1.00 9.53 203 ALA B CA 1
ATOM 3602 C C . ALA B 1 203 ? -7.688 81.542 50.834 1.00 8.56 203 ALA B C 1
ATOM 3603 O O . ALA B 1 203 ? -6.662 81.998 51.342 1.00 9.27 203 ALA B O 1
ATOM 3605 N N . ALA B 1 204 ? -7.711 80.372 50.200 1.00 8.41 204 ALA B N 1
ATOM 3606 C CA . ALA B 1 204 ? -6.501 79.561 50.088 1.00 7.85 204 ALA B CA 1
ATOM 3607 C C . ALA B 1 204 ? -5.391 80.280 49.333 1.00 7.67 204 ALA B C 1
ATOM 3608 O O . ALA B 1 204 ? -4.240 80.287 49.766 1.00 8.32 204 ALA B O 1
ATOM 3610 N N . GLY B 1 205 ? -5.738 80.891 48.204 1.00 7.55 205 GLY B N 1
ATOM 3611 C CA . GLY B 1 205 ? -4.741 81.600 47.423 1.00 8.28 205 GLY B CA 1
ATOM 3612 C C . GLY B 1 205 ? -4.097 82.742 48.187 1.00 8.25 205 GLY B C 1
ATOM 3613 O O . GLY B 1 205 ? -2.891 82.967 48.082 1.00 8.55 205 GLY B O 1
ATOM 3614 N N . VAL B 1 206 ? -4.893 83.470 48.965 1.00 8.45 206 VAL B N 1
ATOM 3615 C CA . VAL B 1 206 ? -4.349 84.585 49.728 1.00 9.74 206 VAL B CA 1
ATOM 3616 C C . VAL B 1 206 ? -3.480 84.093 50.886 1.00 8.81 206 VAL B C 1
ATOM 3617 O O . VAL B 1 206 ? -2.450 84.686 51.179 1.00 10.03 206 VAL B O 1
ATOM 3621 N N . VAL B 1 207 ? -3.872 83.001 51.540 1.00 8.92 207 VAL B N 1
ATOM 3622 C CA . VAL B 1 207 ? -3.046 82.464 52.613 1.00 9.16 207 VAL B CA 1
ATOM 3623 C C . VAL B 1 207 ? -1.657 82.154 52.058 1.00 9.57 207 VAL B C 1
ATOM 3624 O O . VAL B 1 207 ? -0.641 82.535 52.636 1.00 10.33 207 VAL B O 1
ATOM 3628 N N . ILE B 1 208 ? -1.620 81.459 50.926 1.00 8.69 208 ILE B N 1
ATOM 3629 C CA . ILE B 1 208 ? -0.355 81.073 50.320 1.00 9.33 208 ILE B CA 1
ATOM 3630 C C . ILE B 1 208 ? 0.425 82.263 49.775 1.00 9.19 208 ILE B C 1
ATOM 3631 O O . ILE B 1 208 ? 1.625 82.382 50.026 1.00 9.89 208 ILE B O 1
ATOM 3636 N N . ALA B 1 209 ? -0.240 83.155 49.053 1.00 8.44 209 ALA B N 1
ATOM 3637 C CA . ALA B 1 209 ? 0.457 84.318 48.511 1.00 8.84 209 ALA B CA 1
ATOM 3638 C C . ALA B 1 209 ? 0.978 85.233 49.624 1.00 9.24 209 ALA B C 1
ATOM 3639 O O . ALA B 1 209 ? 2.129 85.670 49.583 1.00 9.85 209 ALA B O 1
ATOM 3641 N N . ARG B 1 210 ? 0.145 85.506 50.625 1.00 9.77 210 ARG B N 1
ATOM 3642 C CA . ARG B 1 210 ? 0.557 86.375 51.724 1.00 10.72 210 ARG B CA 1
ATOM 3643 C C . ARG B 1 210 ? 1.748 85.804 52.475 1.00 11.10 210 ARG B C 1
ATOM 3644 O O . ARG B 1 210 ? 2.696 86.523 52.776 1.00 11.57 210 ARG B O 1
ATOM 3652 N N . GLU B 1 211 ? 1.717 84.512 52.776 1.00 10.35 211 GLU B N 1
ATOM 3653 C CA . GLU B 1 211 ? 2.832 83.926 53.498 1.00 12.45 211 GLU B CA 1
ATOM 3654 C C . GLU B 1 211 ? 4.095 83.871 52.642 1.00 12.96 211 GLU B C 1
ATOM 3655 O O . GLU B 1 211 ? 5.201 83.708 53.166 1.00 16.77 211 GLU B O 1
ATOM 3665 N N . ALA B 1 212 ? 3.932 84.015 51.328 1.00 11.37 212 ALA B N 1
ATOM 3666 C CA . ALA B 1 212 ? 5.069 84.019 50.416 1.00 10.66 212 ALA B CA 1
ATOM 3667 C C . ALA B 1 212 ? 5.607 85.443 50.265 1.00 11.23 212 ALA B C 1
ATOM 3668 O O . ALA B 1 212 ? 6.567 85.679 49.532 1.00 12.34 212 ALA B O 1
ATOM 3670 N N . GLY B 1 213 ? 4.972 86.391 50.946 1.00 11.42 213 GLY B N 1
ATOM 3671 C CA . GLY B 1 213 ? 5.423 87.771 50.886 1.00 11.92 213 GLY B CA 1
ATOM 3672 C C . GLY B 1 213 ? 4.586 88.722 50.052 1.00 11.77 213 GLY B C 1
ATOM 3673 O O . GLY B 1 213 ? 4.922 89.901 49.939 1.00 13.56 213 GLY B O 1
ATOM 3674 N N . ALA B 1 214 ? 3.498 88.238 49.463 1.00 11.55 214 ALA B N 1
ATOM 3675 C CA . ALA B 1 214 ? 2.660 89.103 48.649 1.00 11.45 214 ALA B CA 1
ATOM 3676 C C . ALA B 1 214 ? 1.851 90.079 49.485 1.00 11.29 214 ALA B C 1
ATOM 3677 O O . ALA B 1 214 ? 1.471 89.783 50.621 1.00 11.96 214 ALA B O 1
ATOM 3679 N N . ILE B 1 215 ? 1.606 91.247 48.906 1.00 11.83 215 ILE B N 1
ATOM 3680 C CA . ILE B 1 215 ? 0.801 92.287 49.522 1.00 12.09 215 ILE B CA 1
ATOM 3681 C C . ILE B 1 215 ? -0.557 92.105 48.852 1.00 12.03 215 ILE B C 1
ATOM 3682 O O . ILE B 1 215 ? -0.653 92.134 47.626 1.00 12.01 215 ILE B O 1
ATOM 3687 N N . VAL B 1 216 ? -1.604 91.899 49.641 1.00 10.98 216 VAL B N 1
ATOM 3688 C CA . VAL B 1 216 ? -2.929 91.684 49.080 1.00 10.98 216 VAL B CA 1
ATOM 3689 C C . VAL B 1 216 ? -3.898 92.687 49.673 1.00 11.39 216 VAL B C 1
ATOM 3690 O O . VAL B 1 216 ? -4.188 92.651 50.869 1.00 11.98 216 VAL B O 1
ATOM 3694 N N . LYS B 1 217 ? -4.397 93.577 48.825 1.00 10.87 217 LYS B N 1
ATOM 3695 C CA . LYS B 1 217 ? -5.300 94.632 49.270 1.00 11.18 217 LYS B CA 1
ATOM 3696 C C . LYS B 1 217 ? -6.529 94.777 48.389 1.00 11.75 217 LYS B C 1
ATOM 3697 O O . LYS B 1 217 ? -6.561 94.284 47.259 1.00 12.32 217 LYS B O 1
ATOM 3703 N N . ASP B 1 218 ? -7.550 95.452 48.911 1.00 12.59 218 ASP B N 1
ATOM 3704 C CA . ASP B 1 218 ? -8.749 95.703 48.133 1.00 13.39 218 ASP B CA 1
ATOM 3705 C C . ASP B 1 218 ? -8.529 97.025 47.394 1.00 13.67 218 ASP B C 1
ATOM 3706 O O . ASP B 1 218 ? -7.450 97.623 47.484 1.00 14.46 218 ASP B O 1
ATOM 3711 N N . LEU B 1 219 ? -9.543 97.478 46.672 1.00 15.92 219 LEU B N 1
ATOM 3712 C CA . LEU B 1 219 ? -9.425 98.702 45.891 1.00 18.03 219 LEU B CA 1
ATOM 3713 C C . LEU B 1 219 ? -9.246 99.983 46.702 1.00 19.39 219 LEU B C 1
ATOM 3714 O O . LEU B 1 219 ? -8.954 101.037 46.135 1.00 19.42 219 LEU B O 1
ATOM 3719 N N . ASP B 1 220 ? -9.406 99.888 48.019 1.00 20.25 220 ASP B N 1
ATOM 3720 C CA . ASP B 1 220 ? -9.242 101.041 48.903 1.00 21.67 220 ASP B CA 1
ATOM 3721 C C . ASP B 1 220 ? -7.865 101.023 49.564 1.00 20.03 220 ASP B C 1
ATOM 3722 O O . ASP B 1 220 ? -7.547 101.889 50.382 1.00 21.22 220 ASP B O 1
ATOM 3727 N N . GLY B 1 221 ? -7.055 100.027 49.220 1.00 16.97 221 GLY B N 1
ATOM 3728 C CA . GLY B 1 221 ? -5.727 99.929 49.794 1.00 15.76 221 GLY B CA 1
ATOM 3729 C C . GLY B 1 221 ? -5.705 99.244 51.148 1.00 13.60 221 GLY B C 1
ATOM 3730 O O . GLY B 1 221 ? -4.669 99.210 51.813 1.00 15.93 221 GLY B O 1
ATOM 3731 N N . LYS B 1 222 ? -6.849 98.696 51.549 1.00 15.09 222 LYS B N 1
ATOM 3732 C CA . LYS B 1 222 ? -6.957 97.995 52.824 1.00 14.49 222 LYS B CA 1
ATOM 3733 C C . LYS B 1 222 ? -6.545 96.535 52.654 1.00 12.27 222 LYS B C 1
ATOM 3734 O O . LYS B 1 222 ? -6.955 95.872 51.699 1.00 13.73 222 LYS B O 1
ATOM 3740 N N . ASP B 1 223 ? -5.730 96.043 53.576 1.00 13.58 223 ASP B N 1
ATOM 3741 C CA . ASP B 1 223 ? -5.288 94.661 53.511 1.00 13.83 223 ASP B CA 1
ATOM 3742 C C . ASP B 1 223 ? -6.493 93.733 53.515 1.00 13.80 223 ASP B C 1
ATOM 3743 O O . ASP B 1 223 ? -7.448 93.928 54.270 1.00 14.23 223 ASP B O 1
ATOM 3748 N N . VAL B 1 224 ? -6.460 92.733 52.645 1.00 12.96 224 VAL B N 1
ATOM 3749 C CA . VAL B 1 224 ? -7.555 91.781 52.559 1.00 13.01 224 VAL B CA 1
ATOM 3750 C C . VAL B 1 224 ? -7.580 90.892 53.799 1.00 12.83 224 VAL B C 1
ATOM 3751 O O . VAL B 1 224 ? -6.543 90.398 54.240 1.00 13.08 224 VAL B O 1
ATOM 3755 N N . GLU B 1 225 ? -8.764 90.737 54.379 1.00 13.34 225 GLU B N 1
ATOM 3756 C CA . GLU B 1 225 ? -8.931 89.879 55.545 1.00 13.31 225 GLU B CA 1
ATOM 3757 C C . GLU B 1 225 ? -9.407 88.529 55.028 1.00 12.60 225 GLU B C 1
ATOM 3758 O O . GLU B 1 225 ? -10.420 88.449 54.337 1.00 13.70 225 GLU B O 1
ATOM 3764 N N . ILE B 1 226 ? -8.668 87.476 55.363 1.00 11.86 226 ILE B N 1
ATOM 3765 C CA . ILE B 1 226 ? -9.004 86.127 54.920 1.00 12.46 226 ILE B CA 1
ATOM 3766 C C . ILE B 1 226 ? -10.160 85.575 55.752 1.00 11.48 226 ILE B C 1
ATOM 3767 O O . ILE B 1 226 ? -10.065 85.487 56.977 1.00 13.13 226 ILE B O 1
ATOM 3772 N N . THR B 1 227 ? -11.252 85.218 55.084 1.00 11.63 227 THR B N 1
ATOM 3773 C CA . THR B 1 227 ? -12.433 84.694 55.771 1.00 12.06 227 THR B CA 1
ATOM 3774 C C . THR B 1 227 ? -13.133 83.616 54.949 1.00 12.15 227 THR B C 1
ATOM 3775 O O . THR B 1 227 ? -12.792 83.374 53.787 1.00 12.33 227 THR B O 1
ATOM 3779 N N . PHE B 1 228 ? -14.124 82.968 55.556 1.00 11.82 228 PHE B N 1
ATOM 3780 C CA . PHE B 1 228 ? -14.890 81.959 54.846 1.00 13.09 228 PHE B CA 1
ATOM 3781 C C . PHE B 1 228 ? -16.307 82.446 54.559 1.00 15.41 228 PHE B C 1
ATOM 3782 O O . PHE B 1 228 ? -17.236 81.657 54.400 1.00 16.10 228 PHE B O 1
ATOM 3790 N N . SER B 1 229 ? -16.450 83.765 54.467 1.00 16.26 229 SER B N 1
ATOM 3791 C CA . SER B 1 229 ? -17.738 84.379 54.173 1.00 18.39 229 SER B CA 1
ATOM 3792 C C . SER B 1 229 ? -18.009 84.373 52.671 1.00 20.44 229 SER B C 1
ATOM 3793 O O . SER B 1 229 ? -17.085 84.450 51.859 1.00 18.92 229 SER B O 1
ATOM 3796 N N . ALA B 1 230 ? -19.283 84.278 52.308 1.00 23.13 230 ALA B N 1
ATOM 3797 C CA . ALA B 1 230 ? -19.684 84.274 50.906 1.00 25.65 230 ALA B CA 1
ATOM 3798 C C . ALA B 1 230 ? -20.887 85.192 50.729 1.00 27.03 230 ALA B C 1
ATOM 3799 O O . ALA B 1 230 ? -21.680 85.023 49.803 1.00 29.23 230 ALA B O 1
ATOM 3801 N N . THR B 1 231 ? -21.012 86.170 51.622 1.00 28.07 231 THR B N 1
ATOM 3802 C CA . THR B 1 231 ? -22.130 87.105 51.576 1.00 29.62 231 THR B CA 1
ATOM 3803 C C . THR B 1 231 ? -21.790 88.418 50.882 1.00 29.32 231 THR B C 1
ATOM 3804 O O . THR B 1 231 ? -22.663 89.264 50.693 1.00 30.19 231 THR B O 1
ATOM 3808 N N . GLU B 1 232 ? -20.529 88.593 50.505 1.00 28.21 232 GLU B N 1
ATOM 3809 C CA . GLU B 1 232 ? -20.122 89.822 49.835 1.00 26.87 232 GLU B CA 1
ATOM 3810 C C . GLU B 1 232 ? -19.178 89.589 48.662 1.00 24.73 232 GLU B C 1
ATOM 3811 O O . GLU B 1 232 ? -18.436 88.608 48.626 1.00 24.06 232 GLU B O 1
ATOM 3821 N N . LYS B 1 233 ? -19.230 90.502 47.699 1.00 22.24 233 LYS B N 1
ATOM 3822 C CA . LYS B 1 233 ? -18.377 90.444 46.521 1.00 21.95 233 LYS B CA 1
ATOM 3823 C C . LYS B 1 233 ? -17.125 91.247 46.836 1.00 21.01 233 LYS B C 1
ATOM 3824 O O . LYS B 1 233 ? -17.197 92.281 47.499 1.00 22.33 233 LYS B O 1
ATOM 3834 N N . VAL B 1 234 ? -15.976 90.777 46.364 1.00 18.02 234 VAL B N 1
ATOM 3835 C CA . VAL B 1 234 ? -14.732 91.480 46.624 1.00 17.02 234 VAL B CA 1
ATOM 3836 C C . VAL B 1 234 ? -13.854 91.649 45.393 1.00 14.66 234 VAL B C 1
ATOM 3837 O O . VAL B 1 234 ? -13.988 90.927 44.403 1.00 15.35 234 VAL B O 1
ATOM 3841 N N . ASN B 1 235 ? -12.966 92.630 45.474 1.00 13.47 235 ASN B N 1
ATOM 3842 C CA . ASN B 1 235 ? -12.023 92.929 44.410 1.00 13.69 235 ASN B CA 1
ATOM 3843 C C . ASN B 1 235 ? -10.666 92.954 45.070 1.00 15.17 235 ASN B C 1
ATOM 3844 O O . ASN B 1 235 ? -10.528 93.424 46.201 1.00 18.43 235 ASN B O 1
ATOM 3849 N N . ILE B 1 236 ? -9.655 92.452 44.377 1.00 13.40 236 ILE B N 1
ATOM 3850 C CA . ILE B 1 236 ? -8.337 92.427 44.971 1.00 13.33 236 ILE B CA 1
ATOM 3851 C C . ILE B 1 236 ? -7.187 92.711 44.031 1.00 10.93 236 ILE B C 1
ATOM 3852 O O . ILE B 1 236 ? -7.286 92.560 42.807 1.00 11.83 236 ILE B O 1
ATOM 3857 N N . ILE B 1 237 ? -6.096 93.151 44.638 1.00 10.52 237 ILE B N 1
ATOM 3858 C CA . ILE B 1 237 ? -4.843 93.353 43.946 1.00 9.84 237 ILE B CA 1
ATOM 3859 C C . ILE B 1 237 ? -3.830 92.677 44.858 1.00 10.31 237 ILE B C 1
ATOM 3860 O O . ILE B 1 237 ? -3.644 93.080 46.013 1.00 10.98 237 ILE B O 1
ATOM 3868 N N . ALA B 1 238 ? -3.224 91.607 44.359 1.00 10.14 238 ALA B N 1
ATOM 3869 C CA . ALA B 1 238 ? -2.198 90.880 45.091 1.00 9.50 238 ALA B CA 1
ATOM 3870 C C . ALA B 1 238 ? -0.927 91.140 44.294 1.00 11.03 238 ALA B C 1
ATOM 3871 O O . ALA B 1 238 ? -0.894 90.902 43.088 1.00 11.10 238 ALA B O 1
ATOM 3873 N N . ALA B 1 239 ? 0.118 91.628 44.951 1.00 10.37 239 ALA B N 1
ATOM 3874 C CA . ALA B 1 239 ? 1.346 91.941 44.232 1.00 10.06 239 ALA B CA 1
ATOM 3875 C C . ALA B 1 239 ? 2.605 91.669 45.032 1.00 10.57 239 ALA B C 1
ATOM 3876 O O . ALA B 1 239 ? 2.560 91.503 46.251 1.00 11.92 239 ALA B O 1
ATOM 3878 N N . ASN B 1 240 ? 3.737 91.633 44.336 1.00 10.77 240 ASN B N 1
ATOM 3879 C CA . ASN B 1 240 ? 5.025 91.388 44.977 1.00 12.11 240 ASN B CA 1
ATOM 3880 C C . ASN B 1 240 ? 5.745 92.698 45.292 1.00 12.22 240 ASN B C 1
ATOM 3881 O O . ASN B 1 240 ? 6.889 92.687 45.750 1.00 15.01 240 ASN B O 1
ATOM 3886 N N . ASN B 1 241 ? 5.072 93.821 45.070 1.00 12.67 241 ASN B N 1
ATOM 3887 C CA . ASN B 1 241 ? 5.695 95.121 45.286 1.00 12.18 241 ASN B CA 1
ATOM 3888 C C . ASN B 1 241 ? 4.627 96.173 45.564 1.00 12.25 241 ASN B C 1
ATOM 3889 O O . ASN B 1 241 ? 3.644 96.281 44.833 1.00 11.20 241 ASN B O 1
ATOM 3894 N N . GLU B 1 242 ? 4.832 96.950 46.626 1.00 13.01 242 GLU B N 1
ATOM 3895 C CA . GLU B 1 242 ? 3.877 97.978 47.030 1.00 13.32 242 GLU B CA 1
ATOM 3896 C C . GLU B 1 242 ? 3.664 99.075 45.995 1.00 12.00 242 GLU B C 1
ATOM 3897 O O . GLU B 1 242 ? 2.535 99.489 45.751 1.00 12.30 242 GLU B O 1
ATOM 3903 N N . GLU B 1 243 ? 4.745 99.545 45.383 1.00 12.83 243 GLU B N 1
ATOM 3904 C CA . GLU B 1 243 ? 4.624 100.595 44.382 1.00 14.16 243 GLU B CA 1
ATOM 3905 C C . GLU B 1 243 ? 3.832 100.121 43.171 1.00 13.83 243 GLU B C 1
ATOM 3906 O O . GLU B 1 243 ? 3.028 100.868 42.623 1.00 13.61 243 GLU B O 1
ATOM 3912 N N . LEU B 1 244 ? 4.048 98.877 42.755 1.00 13.40 244 LEU B N 1
ATOM 3913 C CA . LEU B 1 244 ? 3.302 98.342 41.623 1.00 13.45 244 LEU B CA 1
ATOM 3914 C C . LEU B 1 244 ? 1.829 98.234 42.006 1.00 12.00 244 LEU B C 1
ATOM 3915 O O . LEU B 1 244 ? 0.936 98.600 41.236 1.00 11.82 244 LEU B O 1
ATOM 3920 N N . LEU B 1 245 ? 1.575 97.740 43.214 1.00 11.41 245 LEU B N 1
ATOM 3921 C CA . LEU B 1 245 ? 0.204 97.602 43.677 1.00 11.55 245 LEU B CA 1
ATOM 3922 C C . LEU B 1 245 ? -0.492 98.958 43.672 1.00 11.36 245 LEU B C 1
ATOM 3923 O O . LEU B 1 245 ? -1.613 99.094 43.191 1.00 10.91 245 LEU B O 1
ATOM 3928 N N . GLU B 1 246 ? 0.190 99.970 44.201 1.00 12.71 246 GLU B N 1
ATOM 3929 C CA . GLU B 1 246 ? -0.380 101.308 44.255 1.00 13.82 246 GLU B CA 1
ATOM 3930 C C . GLU B 1 246 ? -0.634 101.879 42.858 1.00 12.62 246 GLU B C 1
ATOM 3931 O O . GLU B 1 246 ? -1.658 102.512 42.612 1.00 11.81 246 GLU B O 1
ATOM 3937 N N . THR B 1 247 ? 0.292 101.652 41.935 1.00 12.40 247 THR B N 1
ATOM 3938 C CA . THR B 1 247 ? 0.107 102.156 40.580 1.00 13.35 247 THR B CA 1
ATOM 3939 C C . THR B 1 247 ? -1.112 101.500 39.942 1.00 13.43 247 THR B C 1
ATOM 3940 O O . THR B 1 247 ? -1.878 102.146 39.233 1.00 12.93 247 THR B O 1
ATOM 3944 N N . ILE B 1 248 ? -1.294 100.207 40.195 1.00 13.29 248 ILE B N 1
ATOM 3945 C CA . ILE B 1 248 ? -2.451 99.509 39.653 1.00 13.33 248 ILE B CA 1
ATOM 3946 C C . ILE B 1 248 ? -3.712 100.112 40.267 1.00 12.59 248 ILE B C 1
ATOM 3947 O O . ILE B 1 248 ? -4.695 100.371 39.576 1.00 12.74 248 ILE B O 1
ATOM 3952 N N . LEU B 1 249 ? -3.664 100.343 41.573 1.00 13.34 249 LEU B N 1
ATOM 3953 C CA . LEU B 1 249 ? -4.790 100.911 42.287 1.00 15.98 249 LEU B CA 1
ATOM 3954 C C . LEU B 1 249 ? -5.175 102.287 41.731 1.00 15.39 249 LEU B C 1
ATOM 3955 O O . LEU B 1 249 ? -6.355 102.549 41.496 1.00 14.59 249 LEU B O 1
ATOM 3960 N N . ARG B 1 250 ? -4.186 103.154 41.504 1.00 14.02 250 ARG B N 1
ATOM 3961 C CA . ARG B 1 250 ? -4.445 104.494 40.963 1.00 15.61 250 ARG B CA 1
ATOM 3962 C C . ARG B 1 250 ? -4.933 104.419 39.518 1.00 14.16 250 ARG B C 1
ATOM 3963 O O . ARG B 1 250 ? -5.487 105.385 38.995 1.00 16.04 250 ARG B O 1
ATOM 3971 N N . SER B 1 251 ? -4.717 103.277 38.872 1.00 13.82 251 SER B N 1
ATOM 3972 C CA . SER B 1 251 ? -5.112 103.087 37.477 1.00 13.93 251 SER B CA 1
ATOM 3973 C C . SER B 1 251 ? -6.490 102.448 37.296 1.00 14.58 251 SER B C 1
ATOM 3974 O O . SER B 1 251 ? -6.866 102.079 36.181 1.00 16.87 251 SER B O 1
ATOM 3977 N N . ILE B 1 252 ? -7.237 102.305 38.387 1.00 15.28 252 ILE B N 1
ATOM 3978 C CA . ILE B 1 252 ? -8.568 101.707 38.331 1.00 15.94 252 ILE B CA 1
ATOM 3979 C C . ILE B 1 252 ? -9.650 102.746 38.620 1.00 18.92 252 ILE B C 1
ATOM 3980 O O . ILE B 1 252 ? -9.557 103.486 39.600 1.00 18.31 252 ILE B O 1
ATOM 3985 N N . GLU B 1 253 ? -10.676 102.790 37.773 1.00 22.64 253 GLU B N 1
ATOM 3986 C CA . GLU B 1 253 ? -11.772 103.746 37.945 1.00 27.26 253 GLU B CA 1
ATOM 3987 C C . GLU B 1 253 ? -12.719 103.320 39.061 1.00 30.08 253 GLU B C 1
ATOM 3988 O O . GLU B 1 253 ? -12.748 102.155 39.454 1.00 31.08 253 GLU B O 1
ATOM 3994 N N . LYS B 1 254 ? -13.501 104.278 39.555 1.00 33.57 254 LYS B N 1
ATOM 3995 C CA . LYS B 1 254 ? -14.476 104.039 40.617 1.00 36.16 254 LYS B CA 1
ATOM 3996 C C . LYS B 1 254 ? -13.867 103.407 41.864 1.00 37.33 254 LYS B C 1
ATOM 3997 O O . LYS B 1 254 ? -13.854 104.087 42.913 1.00 38.61 254 LYS B O 1
#

Organism: Pyrococcus horikoshii (strain ATCC 700860 / DSM 12428 / JCM 9974 / NBRC 100139 / OT-3) (NCBI:txid70601)

Secondary structure (DSSP, 8-state):
-HHHHHHHHHHHHHHHHHHTGGGTT-GGGG-EEE--EEHHHHHHHHHHHHHHHHTT-EEEETTTEEE--S-SEEEEEEEEE-HHHHHTT-S--EEEEEEEETTEEEEEEEEEGGGTEEEEEETTTEEEETTEEE-PPP--SS-EEEEE-SS--HHHHHT-SEEEB-S-HHHHHHHHHHTS-SEEEEEEEEE-HHHHHHHHHHHHHTT-EEE-TTSSB----S-SS--EEEEEES-HHHHHHHHHT---/-PPPHHHHHHHHHHHHHHHTGGGTT-HHHHSB-----BHHHHHHIIIIIHHHHHTT-EEEETTTEEE----SEEEEEEEEETHHHHHTT-S--EEEEEEEETTEEEEEEEEEGGGTEEEEEETTTEEEETTEEE-PPPPPSS-EEEEE-SS--HHHHTTSSEEEB-S-HHHHHHHHHTTS-SEEEEEEEEE-HHHHHHHHHHHHHTT-EEE-TTSPBPPP----SS-EEEEEES-HHHHHHHHHTS--

Foldseek 3Di:
DQVVVVVVVVVLLVQCCVQQVVCQVPLQQAPQDDPNDGPNQVSLCVVPVCSVVVVQEWEAEQVVKIRDSVDQKYKQWYSKQQSVCRNVNNQDMWTWIWMARRQHTAKIWIARPVVRWIWMFGPPPAIDIVPHGAAADDDDDQWEEEDAAPDDQVLVVVSHPYYHPRRQVLVRLVCRLRHVGFKYWHDHLADFLSRCVRSLRRSVRRQKAKDFLVRHGDRRDRTSPGGGTIIIGNDPVSSVSSSVRDDD/DDDDVVNVVVQLLVLCVVQPVVQFLNPQQQDAPDVGQGPNNVSLCVRPVVVVVVVQAWEDEDVVHTRCSVAQKYKQWYSKFLVVCRNNNNQFIWIKMWMARNWHTAKIWIARPVVGWIWIFGPPPAIDIPNHGAAADDADPAFEEEDAAPDWQPVLVVVHDYYHPRRGQLVRLLCRLRHVGFKYWHDHLADFLSSCQRSCRHHVRRQKQKDFLVRHGDRRGNDGPGGTTIMIGNDDVSSVVSSVRTDD

Sequence (496 aa):
SVKTWRKIAIDIIRDFDHNIMPLFGNPKASETISIETKVVDKVAENIIISKFKDLGVNVVSEEIGRIDQGSDYTVVVDPLDGSYNFINGIPFFAVSVAIFHEKDPIYAFIYYEPIIVERLYEGIPGKGSYLNGEKIKVRELAEKPSISFYTKGKGTKIIDKVKRTRTLGAIALELAYLARGALDAVVDIRNYLRPTDIAAGVVIAREAGAIVKDLDGKDVEITFSATEKVNIIAANNEELLETILRSIEKSVKTWRKIAIDIIRDFDHNIMPLFGNPKASETISDETKVVDKVAENIIISKFKDLGVNVVSEEIGRIDQGSDYTVVVDPLDGSYNFIINGIPFFAVSVAIFHEKDPIYAFIYEPIVERLYEGIPGKGSYLNGEKIKVRELAEKPSISFYTKGKGTKIIDKVKRTRTLGAIALELAYLARGALDAVVDIRNYLRPTDIAAGVVIAREAGAIVKDLDGKDVEITFSATEKVNIIAANNEELLETILRSIEK